Protein AF-A0A272ENS6-F1 (afdb_monomer_lite)

Organism: NCBI:txid857335

Sequence (475 aa):
MPRHADRACGEQAFCGAGEAGFALATDAQQRVQILPARRTRIGLGFRSEMTMIRFPDAILRHLDTHSADTSLYLLADTSAIPASELSRIAGTAPALDILTRATPIWRECAAPILLQLPRFSGCTANTWQAFAARWQYANALVLIEGALSHATLCHALHARTEAMLPDAIAVLLRYFDTRVLPVLLTTLETSRRAAFLSIASTWLYADRYGIAVTLQGPAEQNHRPRAGNRTHLWHRPASRPDRLLHAHAQPRRCLSREHRLAARIERGTRRTATLHASFAHGAGGGHHMSPYIMTPHILNSAITMRRLLCVLLMGTSLNATAAGPKHEKVEPFRAYNLTLYGYNYTDMSIGSFEVNGAGGGNIEVGDAEAGGGKFTCCASLYTPLPPNNNVHIKWSRDGKTWCETKVPFSGPIPAKPEYMEVHFYRDGHIEVAVTESSSPPRLKLERASPGWRYAEREQNINNDHKFARCQRGYF

Secondary structure (DSSP, 8-state):
-------PPPP------------------------------------------BHHHHHHHHHHH--TTSEEEEEE-TTTS-HHHHHHHHTTS-EEETTT-S---TTT--S-EEEEPPPP-THHHHHHHHHHHHHTTTT-EEEEEESS-HHHHHHHHHHHHEEEEGGGEEEE--TTSTTHHHHHHHHS-HHHHHHHHTT-SEEEEE-TTSBEEEEEPP--------TT-----S---------------PPPPP--TTTTSTTSSSS---------------------------------------SS-SSS-SS---------------PPPEEEEEEEEEEE-SSB-BSEEEETTEEEPPBPPP-SS--BBPPEEEEEEEESPPTT-EEEEEEESSSSEEEEEEEEEESPPPSS--EEEEEE-TTS-EEEEEESSPPPPSS----SBTTBSSSSGGG----HHHHSEEEE---

InterPro domains:
  IPR021733 Protein of unknown function DUF3304 [PF11745] (343-430)
  IPR025391 Domain of unknown function DUF4123 [PF13503] (110-194)

Foldseek 3Di:
DDDDDDDDDDDDDDDDDDDDDDDDDDDDDDDDDDDDDDDDDPDDDDPPPPPQDFQLNVVLVCLVDADPQKWKKKWFQCLQPQLVVVCVLLPVWDKAFLQVRHGDPSVPDRGIMITTDDNDDPPSSVVSSVVLVVCLQSQTIKMFMANDDSSRLSPLSSVVLWDADPPRDTGGQPCSRNVRVVVVLVPDDPVVSLVNLQSGQWMWGRDNVSGIDIDGRDHPPPPPPPPPDDPPPPDDDPDDDDDDDDDDDDDDDDDDDPPPPPPPPPPDDDDDDDDDDDDDDDDDDDDDDDDDDDDDDDDDDDDDDDDDPDPPPDDDPPPPPPPDDPPPPPDDKDKDWAFEWEAECAFFKWCWKDKLSNTFHTAFNAAQFGSRGDTDTTDMDIPPADPVQWIKMWTHRPLFKIWIDIEHADDDADPQFHHWYWYAHHQRDIHIYTDNDDDTDPDHAQAPDRGGRDPDPVPRDDCRVVRTDMDGDDD

Structure (mmCIF, N/CA/C/O backbone):
data_AF-A0A272ENS6-F1
#
_entry.id   AF-A0A272ENS6-F1
#
loop_
_atom_site.group_PDB
_atom_site.id
_atom_site.type_symbol
_atom_site.label_atom_id
_atom_site.label_alt_id
_atom_site.label_comp_id
_atom_site.label_asym_id
_atom_site.label_entity_id
_atom_site.label_seq_id
_atom_site.pdbx_PDB_ins_code
_atom_site.Cartn_x
_atom_site.Cartn_y
_atom_site.Cartn_z
_atom_site.occupancy
_atom_site.B_iso_or_equiv
_atom_site.auth_seq_id
_atom_site.auth_comp_id
_atom_site.auth_asym_id
_atom_site.auth_atom_id
_atom_site.pdbx_PDB_model_num
ATOM 1 N N . MET A 1 1 ? 25.888 36.214 50.111 1.00 35.19 1 MET A N 1
ATOM 2 C CA . MET A 1 1 ? 24.660 37.048 50.062 1.00 35.19 1 MET A CA 1
ATOM 3 C C . MET A 1 1 ? 24.807 38.058 48.931 1.00 35.19 1 MET A C 1
ATOM 5 O O . MET A 1 1 ? 25.935 38.519 48.804 1.00 35.19 1 MET A O 1
ATOM 9 N N . PRO A 1 2 ? 23.755 38.488 48.199 1.00 58.94 2 PRO A N 1
ATOM 10 C CA . PRO A 1 2 ? 22.403 37.935 47.938 1.00 58.94 2 PRO A CA 1
ATOM 11 C C . PRO A 1 2 ? 22.193 37.587 46.425 1.00 58.94 2 PRO A C 1
ATOM 13 O O . PRO A 1 2 ? 22.969 38.032 45.593 1.00 58.94 2 PRO A O 1
ATOM 16 N N . ARG A 1 3 ? 21.405 36.563 46.043 1.00 42.59 3 ARG A N 1
ATOM 17 C CA . ARG A 1 3 ? 19.951 36.451 45.701 1.00 42.59 3 ARG A CA 1
ATOM 18 C C . ARG A 1 3 ? 19.449 37.109 44.390 1.00 42.59 3 ARG A C 1
ATOM 20 O O . ARG A 1 3 ? 19.741 38.267 44.136 1.00 42.59 3 ARG A O 1
ATOM 27 N N . HIS A 1 4 ? 18.512 36.367 43.764 1.00 40.38 4 HIS A N 1
ATOM 28 C CA . HIS A 1 4 ? 17.423 36.731 42.823 1.00 40.38 4 HIS A CA 1
ATOM 29 C C . HIS A 1 4 ? 17.763 36.773 41.315 1.00 40.38 4 HIS A C 1
ATOM 31 O O . HIS A 1 4 ? 18.820 37.255 40.945 1.00 40.38 4 HIS A O 1
ATOM 37 N N . ALA A 1 5 ? 16.926 36.296 40.378 1.00 39.62 5 ALA A N 1
ATOM 38 C CA . ALA A 1 5 ? 15.558 35.759 40.441 1.00 39.62 5 ALA A CA 1
ATOM 39 C C . ALA A 1 5 ? 15.181 34.976 39.162 1.00 39.62 5 ALA A C 1
ATOM 41 O O . ALA A 1 5 ? 15.762 35.172 38.095 1.00 39.62 5 ALA A O 1
ATOM 42 N N . ASP A 1 6 ? 14.150 34.147 39.323 1.00 39.94 6 ASP A N 1
ATOM 43 C CA . ASP A 1 6 ? 13.346 33.439 38.327 1.00 39.94 6 ASP A CA 1
ATOM 44 C C . ASP A 1 6 ? 12.802 34.316 37.186 1.00 39.94 6 ASP A C 1
ATOM 46 O O . ASP A 1 6 ? 12.416 35.469 37.395 1.00 39.94 6 ASP A O 1
ATOM 50 N N . ARG A 1 7 ? 12.621 33.715 36.000 1.00 38.47 7 ARG A N 1
ATOM 51 C CA . ARG A 1 7 ? 11.596 34.145 35.036 1.00 38.47 7 ARG A CA 1
ATOM 52 C C . ARG A 1 7 ? 10.870 32.950 34.423 1.00 38.47 7 ARG A C 1
ATOM 54 O O . ARG A 1 7 ? 11.453 32.127 33.724 1.00 38.47 7 ARG A O 1
ATOM 61 N N . ALA A 1 8 ? 9.573 32.923 34.707 1.00 33.75 8 ALA A N 1
ATOM 62 C CA . ALA A 1 8 ? 8.553 32.078 34.117 1.00 33.75 8 ALA A CA 1
ATOM 63 C C . ALA A 1 8 ? 8.383 32.352 32.611 1.00 33.75 8 ALA A C 1
ATOM 65 O O . ALA A 1 8 ? 8.442 33.501 32.173 1.00 33.75 8 ALA A O 1
ATOM 66 N N . CYS A 1 9 ? 8.123 31.297 31.835 1.00 34.31 9 CYS A N 1
ATOM 67 C CA . CYS A 1 9 ? 7.591 31.401 30.478 1.00 34.31 9 CYS A CA 1
ATOM 68 C C . CYS A 1 9 ? 6.062 31.413 30.550 1.00 34.31 9 CYS A C 1
ATOM 70 O O . CYS A 1 9 ? 5.460 30.458 31.037 1.00 34.31 9 CYS A O 1
ATOM 72 N N . GLY A 1 10 ? 5.460 32.505 30.083 1.00 31.78 10 GLY A N 1
ATOM 73 C CA . GLY A 1 10 ? 4.027 32.611 29.845 1.00 31.78 10 GLY A CA 1
ATOM 74 C C . GLY A 1 10 ? 3.671 32.113 28.446 1.00 31.78 10 GLY A C 1
ATOM 75 O O . GLY A 1 10 ? 4.309 32.487 27.462 1.00 31.78 10 GLY A O 1
ATOM 76 N N . GLU A 1 11 ? 2.640 31.275 28.381 1.00 38.44 11 GLU A N 1
ATOM 77 C CA . GLU A 1 11 ? 1.797 31.074 27.204 1.00 38.44 11 GLU A CA 1
ATOM 78 C C . GLU A 1 11 ? 1.115 32.393 26.823 1.00 38.44 11 GLU A C 1
ATOM 80 O O . GLU A 1 11 ? 0.551 33.045 27.700 1.00 38.44 11 GLU A O 1
ATOM 85 N N . GLN A 1 12 ? 1.094 32.743 25.531 1.00 37.50 12 GLN A N 1
ATOM 86 C CA . GLN A 1 12 ? -0.078 33.344 24.879 1.00 37.50 12 GLN A CA 1
ATOM 87 C C . GLN A 1 12 ? 0.078 33.457 23.348 1.00 37.50 12 GLN A C 1
ATOM 89 O O . GLN A 1 12 ? 1.009 34.065 22.832 1.00 37.50 12 GLN A O 1
ATOM 94 N N . ALA A 1 13 ? -0.902 32.852 22.667 1.00 36.75 13 ALA A N 1
ATOM 95 C CA . ALA A 1 13 ? -1.617 33.302 21.470 1.00 36.75 13 ALA A CA 1
ATOM 96 C C . ALA A 1 13 ? -0.831 33.809 20.239 1.00 36.75 13 ALA A C 1
ATOM 98 O O . ALA A 1 13 ? -0.460 34.974 20.139 1.00 36.75 13 ALA A O 1
ATOM 99 N N . PHE A 1 14 ? -0.775 32.963 19.204 1.00 34.06 14 PHE A N 1
ATOM 100 C CA . PHE A 1 14 ? -0.592 33.375 17.808 1.00 34.06 14 PHE A CA 1
ATOM 101 C C . PHE A 1 14 ? -1.833 32.967 17.003 1.00 34.06 14 PHE A C 1
ATOM 103 O O . PHE A 1 14 ? -1.954 31.816 16.599 1.00 34.06 14 PHE A O 1
ATOM 110 N N . CYS A 1 15 ? -2.760 33.906 16.810 1.00 36.97 15 CYS A N 1
ATOM 111 C CA . CYS A 1 15 ? -3.777 33.929 15.750 1.00 36.97 15 CYS A CA 1
ATOM 112 C C . CYS A 1 15 ? -4.242 35.386 15.602 1.00 36.97 15 CYS A C 1
ATOM 114 O O . CYS A 1 15 ? -5.233 35.797 16.196 1.00 36.97 15 CYS A O 1
ATOM 116 N N . GLY A 1 16 ? -3.484 36.181 14.849 1.00 33.09 16 GLY A N 1
ATOM 117 C CA . GLY A 1 16 ? -3.891 37.512 14.408 1.00 33.09 16 GLY A CA 1
ATOM 118 C C . GLY A 1 16 ? -3.753 37.582 12.895 1.00 33.09 16 GLY A C 1
ATOM 119 O O . GLY A 1 16 ? -2.646 37.753 12.392 1.00 33.09 16 GLY A O 1
ATOM 120 N N . ALA A 1 17 ? -4.857 37.402 12.172 1.00 37.66 17 ALA A N 1
ATOM 121 C CA . ALA A 1 17 ? -4.943 37.750 10.760 1.00 37.66 17 ALA A CA 1
ATOM 122 C C . ALA A 1 17 ? -5.537 39.159 10.679 1.00 37.66 17 ALA A C 1
ATOM 124 O O . ALA A 1 17 ? -6.672 39.380 11.094 1.00 37.66 17 ALA A O 1
ATOM 125 N N . GLY A 1 18 ? -4.730 40.110 10.213 1.00 33.75 18 GLY A N 1
ATOM 126 C CA . GLY A 1 18 ? -5.166 41.467 9.920 1.00 33.75 18 GLY A CA 1
ATOM 127 C C . GLY A 1 18 ? -5.931 41.506 8.602 1.00 33.75 18 GLY A C 1
ATOM 128 O O . GLY A 1 18 ? -5.426 41.067 7.570 1.00 33.75 18 GLY A O 1
ATOM 129 N N . GLU A 1 19 ? -7.141 42.050 8.655 1.00 40.22 19 GLU A N 1
ATOM 130 C CA . GLU A 1 19 ? -7.875 42.536 7.495 1.00 40.22 19 GLU A CA 1
ATOM 131 C C . GLU A 1 19 ? -7.256 43.863 7.034 1.00 40.22 19 GLU A C 1
ATOM 133 O O . GLU A 1 19 ? -7.117 44.803 7.816 1.00 40.22 19 GLU A O 1
ATOM 138 N N . ALA A 1 20 ? -6.910 43.958 5.752 1.00 37.16 20 ALA A N 1
ATOM 139 C CA . ALA A 1 20 ? -6.706 45.231 5.075 1.00 37.16 20 ALA A CA 1
ATOM 140 C C . ALA A 1 20 ? -7.554 45.216 3.804 1.00 37.16 20 ALA A C 1
ATOM 142 O O . ALA A 1 20 ? -7.295 44.459 2.868 1.00 37.16 20 ALA A O 1
ATOM 143 N N . GLY A 1 21 ? -8.616 46.018 3.824 1.00 33.66 21 GLY A N 1
ATOM 144 C CA . GLY A 1 21 ? -9.505 46.220 2.695 1.00 33.66 21 GLY A CA 1
ATOM 145 C C . GLY A 1 21 ? -8.861 47.057 1.594 1.00 33.66 21 GLY A C 1
ATOM 146 O O . GLY A 1 21 ? -8.073 47.961 1.855 1.00 33.66 21 GLY A O 1
ATOM 147 N N . PHE A 1 22 ? -9.280 46.789 0.362 1.00 28.95 22 PHE A N 1
ATOM 148 C CA . PHE A 1 22 ? -9.304 47.769 -0.715 1.00 28.95 22 PHE A CA 1
ATOM 149 C C . PHE A 1 22 ? -10.607 47.573 -1.489 1.00 28.95 22 PHE A C 1
ATOM 151 O O . PHE A 1 22 ? -10.948 46.463 -1.896 1.00 28.95 22 PHE A O 1
ATOM 158 N N . ALA A 1 23 ? -11.358 48.661 -1.611 1.00 33.97 23 ALA A N 1
ATOM 159 C CA . ALA A 1 23 ? -12.640 48.735 -2.289 1.00 33.97 23 ALA A CA 1
ATOM 160 C C . ALA A 1 23 ? -12.496 49.382 -3.677 1.00 33.97 23 ALA A C 1
ATOM 162 O O . ALA A 1 23 ? -11.542 50.119 -3.919 1.00 33.97 23 ALA A O 1
ATOM 163 N N . LEU A 1 24 ? -13.558 49.192 -4.475 1.00 32.34 24 LEU A N 1
ATOM 164 C CA . LEU A 1 24 ? -13.933 49.853 -5.740 1.00 32.34 24 LEU A CA 1
ATOM 165 C C . LEU A 1 24 ? -13.263 49.249 -6.997 1.00 32.34 24 LEU A C 1
ATOM 167 O O . LEU A 1 24 ? -12.073 48.985 -7.003 1.00 32.34 24 LEU A O 1
ATOM 171 N N . ALA A 1 25 ? -13.962 48.972 -8.101 1.00 30.48 25 ALA A N 1
ATOM 172 C CA . ALA A 1 25 ? -15.159 49.619 -8.626 1.00 30.48 25 ALA A CA 1
ATOM 173 C C . ALA A 1 25 ? -16.120 48.656 -9.359 1.00 30.48 25 ALA A C 1
ATOM 175 O O . ALA A 1 25 ? -15.783 47.548 -9.763 1.00 30.48 25 ALA A O 1
ATOM 176 N N . THR A 1 26 ? -17.338 49.164 -9.482 1.00 35.03 26 THR A N 1
ATOM 177 C CA . THR A 1 26 ? -18.548 48.695 -10.161 1.00 35.03 26 THR A CA 1
ATOM 178 C C . THR A 1 26 ? -18.394 48.462 -11.664 1.00 35.03 26 THR A C 1
ATOM 180 O O . THR A 1 26 ? -17.796 49.301 -12.328 1.00 35.03 26 THR A O 1
ATOM 183 N N . ASP A 1 27 ? -19.094 47.460 -12.210 1.00 30.62 27 ASP A N 1
ATOM 184 C CA . ASP A 1 27 ? -19.947 47.700 -13.382 1.00 30.62 27 ASP A CA 1
ATOM 185 C C . ASP A 1 27 ? -21.111 46.698 -13.485 1.00 30.62 27 ASP A C 1
ATOM 187 O O . ASP A 1 27 ? -21.064 45.587 -12.949 1.00 30.62 27 ASP A O 1
ATOM 191 N N . ALA A 1 28 ? -22.199 47.157 -14.094 1.00 33.16 28 ALA A N 1
ATOM 192 C CA . ALA A 1 28 ? -23.553 46.644 -13.948 1.00 33.16 28 ALA A CA 1
ATOM 193 C C . ALA A 1 28 ? -24.067 45.856 -15.172 1.00 33.16 28 ALA A C 1
ATOM 195 O O . ALA A 1 28 ? -23.589 46.025 -16.283 1.00 33.16 28 ALA A O 1
ATOM 196 N N . GLN A 1 29 ? -25.154 45.101 -14.933 1.00 31.48 29 GLN A N 1
ATOM 197 C CA . GLN A 1 29 ? -26.133 44.557 -15.898 1.00 31.48 29 GLN A CA 1
ATOM 198 C C . GLN A 1 29 ? -25.614 43.407 -16.794 1.00 31.48 29 GLN A C 1
ATOM 200 O O . GLN A 1 29 ? -24.620 43.512 -17.486 1.00 31.48 29 GLN A O 1
ATOM 205 N N . GLN A 1 30 ? -26.253 42.232 -16.824 1.00 30.66 30 GLN A N 1
ATOM 206 C CA . GLN A 1 30 ? -27.573 42.066 -17.430 1.00 30.66 30 GLN A CA 1
ATOM 207 C C . GLN A 1 30 ? -28.273 40.781 -16.941 1.00 30.66 30 GLN A C 1
ATOM 209 O O . GLN A 1 30 ? -27.720 39.683 -16.954 1.00 30.66 30 GLN A O 1
ATOM 214 N N . ARG A 1 31 ? -29.530 40.943 -16.511 1.00 30.50 31 ARG A N 1
ATOM 215 C CA . ARG A 1 31 ? -30.488 39.881 -16.174 1.00 30.50 31 ARG A CA 1
ATOM 216 C C . ARG A 1 31 ? -30.986 39.188 -17.445 1.00 30.50 31 ARG A C 1
ATOM 218 O O . ARG A 1 31 ? -31.513 39.867 -18.320 1.00 30.50 31 ARG A O 1
ATOM 225 N N . VAL A 1 32 ? -31.002 37.856 -17.448 1.00 28.77 32 VAL A N 1
ATOM 226 C CA . VAL A 1 32 ? -32.023 37.070 -18.160 1.00 28.77 32 VAL A CA 1
ATOM 227 C C . VAL A 1 32 ? -32.526 35.981 -17.213 1.00 28.77 32 VAL A C 1
ATOM 229 O O . VAL A 1 32 ? -31.817 35.038 -16.877 1.00 28.77 32 VAL A O 1
ATOM 232 N N . GLN A 1 33 ? -33.760 36.163 -16.741 1.00 32.53 33 GLN A N 1
ATOM 233 C CA . GLN A 1 33 ? -34.551 35.150 -16.050 1.00 32.53 33 GLN A CA 1
ATOM 234 C C . GLN A 1 33 ? -35.170 34.220 -17.092 1.00 32.53 33 GLN A C 1
ATOM 236 O O . GLN A 1 33 ? -35.949 34.689 -17.916 1.00 32.53 33 GLN A O 1
ATOM 241 N N . ILE A 1 34 ? -34.901 32.915 -17.013 1.00 30.47 34 ILE A N 1
ATOM 242 C CA . ILE A 1 34 ? -35.795 31.889 -17.566 1.00 30.47 34 ILE A CA 1
ATOM 243 C C . ILE A 1 34 ? -35.841 30.704 -16.591 1.00 30.47 34 ILE A C 1
ATOM 245 O O . ILE A 1 34 ? -34.855 30.002 -16.388 1.00 30.47 34 ILE A O 1
ATOM 249 N N . LEU A 1 35 ? -37.018 30.473 -16.013 1.00 29.11 35 LEU A N 1
ATOM 250 C CA . LEU A 1 35 ? -37.467 29.231 -15.373 1.00 29.11 35 LEU A CA 1
ATOM 251 C C . LEU A 1 35 ? -38.937 29.019 -15.797 1.00 29.11 35 LEU A C 1
ATOM 253 O O . LEU A 1 35 ? -39.637 30.006 -16.013 1.00 29.11 35 LEU A O 1
ATOM 257 N N . PRO A 1 36 ? -39.490 27.796 -15.772 1.00 40.75 36 PRO A N 1
ATOM 258 C CA . PRO A 1 36 ? -38.958 26.560 -16.340 1.00 40.75 36 PRO A CA 1
ATOM 259 C C . PRO A 1 36 ? -40.020 25.837 -17.206 1.00 40.75 36 PRO A C 1
ATOM 261 O O . PRO A 1 36 ? -41.220 25.889 -16.937 1.00 40.75 36 PRO A O 1
ATOM 264 N N . ALA A 1 37 ? -39.590 25.070 -18.210 1.00 30.47 37 ALA A N 1
ATOM 265 C CA . ALA A 1 37 ? -40.484 24.159 -18.926 1.00 30.47 37 ALA A CA 1
ATOM 266 C C . ALA A 1 37 ? -40.593 22.820 -18.175 1.00 30.47 37 ALA A C 1
ATOM 268 O O . ALA A 1 37 ? -39.631 22.056 -18.082 1.00 30.47 37 ALA A O 1
ATOM 269 N N . ARG A 1 38 ? -41.792 22.524 -17.659 1.00 38.50 38 ARG A N 1
ATOM 270 C CA . ARG A 1 38 ? -42.182 21.201 -17.153 1.00 38.50 38 ARG A CA 1
ATOM 271 C C . ARG A 1 38 ? -42.060 20.162 -18.273 1.00 38.50 38 ARG A C 1
ATOM 273 O O . ARG A 1 38 ? -42.809 20.208 -19.245 1.00 38.50 38 ARG A O 1
ATOM 280 N N . ARG A 1 39 ? -41.180 19.175 -18.100 1.00 35.62 39 ARG A N 1
ATOM 281 C CA . ARG A 1 39 ? -41.245 17.895 -18.819 1.00 35.62 39 ARG A CA 1
ATOM 282 C C . ARG A 1 39 ? -41.235 16.753 -17.815 1.00 35.62 39 ARG A C 1
ATOM 284 O O . ARG A 1 39 ? -40.211 16.416 -17.233 1.00 35.62 39 ARG A O 1
ATOM 291 N N . THR A 1 40 ? -42.402 16.153 -17.645 1.00 40.31 40 THR A N 1
ATOM 292 C CA . THR A 1 40 ? -42.597 14.825 -17.072 1.00 40.31 40 THR A CA 1
ATOM 293 C C . THR A 1 40 ? -41.855 13.803 -17.937 1.00 40.31 40 THR A C 1
ATOM 295 O O . THR A 1 40 ? -42.272 13.499 -19.053 1.00 40.31 40 THR A O 1
ATOM 298 N N . ARG A 1 41 ? -40.739 13.268 -17.431 1.00 36.56 41 ARG A N 1
ATOM 299 C CA . ARG A 1 41 ? -40.147 12.016 -17.918 1.00 36.56 41 ARG A CA 1
ATOM 300 C C . ARG A 1 41 ? -40.224 10.986 -16.805 1.00 36.56 41 ARG A C 1
ATOM 302 O O . ARG A 1 41 ? -39.478 11.039 -15.835 1.00 36.56 41 ARG A O 1
ATOM 309 N N . ILE A 1 42 ? -41.140 10.047 -16.990 1.00 45.47 42 ILE A N 1
ATOM 310 C CA . ILE A 1 42 ? -41.096 8.736 -16.359 1.00 45.47 42 ILE A CA 1
ATOM 311 C C . ILE A 1 42 ? -39.921 8.010 -17.022 1.00 45.47 42 ILE A C 1
ATOM 313 O O . ILE A 1 42 ? -39.952 7.750 -18.223 1.00 45.47 42 ILE A O 1
ATOM 317 N N . GLY A 1 43 ? -38.853 7.773 -16.265 1.00 34.88 43 GLY A N 1
ATOM 318 C CA . GLY A 1 43 ? -37.659 7.071 -16.720 1.00 34.88 43 GLY A CA 1
ATOM 319 C C . GLY A 1 43 ? -37.155 6.152 -15.620 1.00 34.88 43 GLY A C 1
ATOM 320 O O . GLY A 1 43 ? -36.565 6.613 -14.647 1.00 34.88 43 GLY A O 1
ATOM 321 N N . LEU A 1 44 ? -37.430 4.858 -15.779 1.00 41.16 44 LEU A N 1
ATOM 322 C CA . LEU A 1 44 ? -36.807 3.777 -15.025 1.00 41.16 44 LEU A CA 1
ATOM 323 C C . LEU A 1 44 ? -35.279 3.809 -15.191 1.00 41.16 44 LEU A C 1
ATOM 325 O O . LEU A 1 44 ? -34.783 4.015 -16.296 1.00 41.16 44 LEU A O 1
ATOM 329 N N . GLY A 1 45 ? -34.563 3.476 -14.113 1.00 32.34 45 GLY A N 1
ATOM 330 C CA . GLY A 1 45 ? -33.177 3.007 -14.173 1.00 32.34 45 GLY A CA 1
ATOM 331 C C . GLY A 1 45 ? -32.199 3.809 -13.323 1.00 32.34 45 GLY A C 1
ATOM 332 O O . GLY A 1 45 ? -31.333 4.492 -13.859 1.00 32.34 45 GLY A O 1
ATOM 333 N N . PHE A 1 46 ? -32.300 3.681 -11.998 1.00 35.69 46 PHE A N 1
ATOM 334 C CA . PHE A 1 46 ? -31.226 4.031 -11.065 1.00 35.69 46 PHE A CA 1
ATOM 335 C C . PHE A 1 46 ? -29.950 3.254 -11.451 1.00 35.69 46 PHE A C 1
ATOM 337 O O . PHE A 1 46 ? -29.797 2.081 -11.116 1.00 35.69 46 PHE A O 1
ATOM 344 N N . ARG A 1 47 ? -29.021 3.893 -12.167 1.00 35.47 47 ARG A N 1
ATOM 345 C CA . ARG A 1 47 ? -27.596 3.566 -12.059 1.00 35.47 47 ARG A CA 1
ATOM 346 C C . ARG A 1 47 ? -27.038 4.517 -11.015 1.00 35.47 47 ARG A C 1
ATOM 348 O O . ARG A 1 47 ? -26.762 5.669 -11.326 1.00 35.47 47 ARG A O 1
ATOM 355 N N . SER A 1 48 ? -26.921 4.053 -9.775 1.00 34.41 48 SER A N 1
ATOM 356 C CA . SER A 1 48 ? -26.105 4.759 -8.794 1.00 34.41 48 SER A CA 1
ATOM 357 C C . SER A 1 48 ? -24.669 4.736 -9.301 1.00 34.41 48 SER A C 1
ATOM 359 O O . SER A 1 48 ? -24.011 3.696 -9.266 1.00 34.41 48 SER A O 1
ATOM 361 N N . GLU A 1 49 ? -24.192 5.865 -9.815 1.00 37.38 49 GLU A N 1
ATOM 362 C CA . GLU A 1 49 ? -22.761 6.121 -9.893 1.00 37.38 49 GLU A CA 1
ATOM 363 C C . GLU A 1 49 ? -22.224 5.986 -8.463 1.00 37.38 49 GLU A C 1
ATOM 365 O O . GLU A 1 49 ? -22.530 6.794 -7.589 1.00 37.38 49 GLU A O 1
ATOM 370 N N . MET A 1 50 ? -21.503 4.897 -8.179 1.00 43.69 50 MET A N 1
ATOM 371 C CA . MET A 1 50 ? -20.751 4.772 -6.934 1.00 43.69 50 MET A CA 1
ATOM 372 C C . MET A 1 50 ? -19.636 5.810 -6.989 1.00 43.69 50 MET A C 1
ATOM 374 O O . MET A 1 50 ? -18.563 5.552 -7.536 1.00 43.69 50 MET A O 1
ATOM 378 N N . THR A 1 51 ? -19.898 7.003 -6.463 1.00 56.94 51 THR A N 1
ATOM 379 C CA . THR A 1 51 ? -18.877 8.032 -6.305 1.00 56.94 51 THR A CA 1
ATOM 380 C C . THR A 1 51 ? -17.801 7.476 -5.382 1.00 56.94 51 THR A C 1
ATOM 382 O O . THR A 1 51 ? -18.013 7.321 -4.179 1.00 56.94 51 THR A O 1
ATOM 385 N N . MET A 1 52 ? -16.652 7.120 -5.955 1.00 72.81 52 MET A N 1
ATOM 386 C CA . MET A 1 52 ? -15.502 6.668 -5.185 1.00 72.81 52 MET A CA 1
ATOM 387 C C . MET A 1 52 ? -15.012 7.827 -4.324 1.00 72.81 52 MET A C 1
ATOM 389 O O . MET A 1 52 ? -14.512 8.833 -4.825 1.00 72.81 52 MET A O 1
ATOM 393 N N . ILE A 1 53 ? -15.182 7.685 -3.017 1.00 76.25 53 ILE A N 1
ATOM 394 C CA . ILE A 1 53 ? -14.729 8.660 -2.040 1.00 76.25 53 ILE A CA 1
ATOM 395 C C . ILE A 1 53 ? -13.233 8.439 -1.784 1.00 76.25 53 ILE A C 1
ATOM 397 O O . ILE A 1 53 ? -12.811 7.353 -1.377 1.00 76.25 53 ILE A O 1
ATOM 401 N N . ARG A 1 54 ? -12.429 9.487 -1.988 1.00 87.94 54 ARG A N 1
ATOM 402 C CA . ARG A 1 54 ? -11.015 9.490 -1.599 1.00 87.94 54 ARG A CA 1
ATOM 403 C C . ARG A 1 54 ? -10.883 9.508 -0.080 1.00 87.94 54 ARG A C 1
ATOM 405 O O . ARG A 1 54 ? -11.706 10.103 0.621 1.00 87.94 54 ARG A O 1
ATOM 412 N N . PHE A 1 55 ? -9.830 8.877 0.426 1.00 87.44 55 PHE A N 1
ATOM 413 C CA . PHE A 1 55 ? -9.590 8.772 1.861 1.00 87.44 55 PHE A CA 1
ATOM 414 C C . PHE A 1 55 ? -9.546 10.122 2.602 1.00 87.44 55 PHE A C 1
ATOM 416 O O . PHE A 1 55 ? -10.238 10.230 3.612 1.00 87.44 55 PHE A O 1
ATOM 423 N N . PRO A 1 56 ? -8.868 11.181 2.114 1.00 88.06 56 PRO A N 1
ATOM 424 C CA . PRO A 1 56 ? -8.844 12.476 2.802 1.00 88.06 56 PRO A CA 1
ATOM 425 C C . PRO A 1 56 ? -10.241 13.076 2.994 1.00 88.06 56 PRO A C 1
ATOM 427 O O . PRO A 1 56 ? -10.563 13.562 4.074 1.00 88.06 56 PRO A O 1
ATOM 430 N N . ASP A 1 57 ? -11.103 12.960 1.983 1.00 88.88 57 ASP A N 1
ATOM 431 C CA . ASP A 1 57 ? -12.474 13.472 2.046 1.00 88.88 57 ASP A CA 1
ATOM 432 C C . ASP A 1 57 ? -13.355 12.621 2.971 1.00 88.88 57 ASP A C 1
ATOM 434 O O . ASP A 1 57 ? -14.299 13.117 3.586 1.00 88.88 57 ASP A O 1
ATOM 438 N N . ALA A 1 58 ? -13.086 11.313 3.064 1.00 89.38 58 ALA A N 1
ATOM 439 C CA . ALA A 1 58 ? -13.753 10.443 4.032 1.00 89.38 58 ALA A CA 1
ATOM 440 C C . ALA A 1 58 ? -13.364 10.779 5.470 1.00 89.38 58 ALA A C 1
ATOM 442 O O . ALA A 1 58 ? -14.246 10.801 6.327 1.00 89.38 58 ALA A O 1
ATOM 443 N N . ILE A 1 59 ? -12.074 11.052 5.710 1.00 87.38 59 ILE A N 1
ATOM 444 C CA . ILE A 1 59 ? -11.573 11.499 7.010 1.00 87.38 59 ILE A CA 1
ATOM 445 C C . ILE A 1 59 ? -12.324 12.755 7.420 1.00 87.38 59 ILE A C 1
ATOM 447 O O . ILE A 1 59 ? -12.984 12.724 8.449 1.00 87.38 59 ILE A O 1
ATOM 451 N N . LEU A 1 60 ? -12.292 13.811 6.601 1.00 88.94 60 LEU A N 1
ATOM 452 C CA . LEU A 1 60 ? -12.934 15.083 6.939 1.00 88.94 60 LEU A CA 1
ATOM 453 C C . LEU A 1 60 ? -14.419 14.918 7.265 1.00 88.94 60 LEU A C 1
ATOM 455 O O . LEU A 1 60 ? -14.867 15.382 8.306 1.00 88.94 60 LEU A O 1
ATOM 459 N N . ARG A 1 61 ? -15.158 14.159 6.447 1.00 89.31 61 ARG A N 1
ATOM 460 C CA . ARG A 1 61 ? -16.562 13.861 6.755 1.00 89.31 61 ARG A CA 1
ATOM 461 C C . ARG A 1 61 ? -16.730 13.157 8.098 1.00 89.31 61 ARG A C 1
ATOM 463 O O . ARG A 1 61 ? -17.614 13.538 8.847 1.00 89.31 61 ARG A O 1
ATOM 470 N N . HIS A 1 62 ? -15.894 12.169 8.422 1.00 88.75 62 HIS A N 1
ATOM 471 C CA . HIS A 1 62 ? -15.950 11.511 9.733 1.00 88.75 62 HIS A CA 1
ATOM 472 C C . HIS A 1 62 ? -15.596 12.456 10.882 1.00 88.75 62 HIS A C 1
ATOM 474 O O . HIS A 1 62 ? -16.220 12.378 11.938 1.00 88.75 62 HIS A O 1
ATOM 480 N N . LEU A 1 63 ? -14.625 13.352 10.686 1.00 86.75 63 LEU A N 1
ATOM 481 C CA . LEU A 1 63 ? -14.286 14.371 11.677 1.00 86.75 63 LEU A CA 1
ATOM 482 C C . LEU A 1 63 ? -15.499 15.255 11.985 1.00 86.75 63 LEU A C 1
ATOM 484 O O . LEU A 1 63 ? -15.762 15.518 13.158 1.00 86.75 63 LEU A O 1
ATOM 488 N N .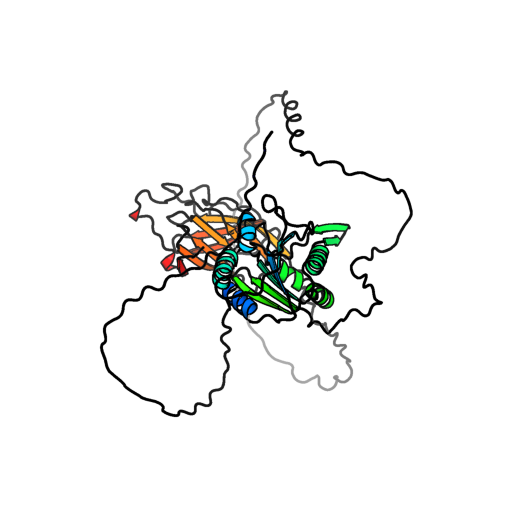 ASP A 1 64 ? -16.260 15.626 10.956 1.00 86.81 64 ASP A N 1
ATOM 489 C CA . ASP A 1 64 ? -17.426 16.505 11.076 1.00 86.81 64 ASP A CA 1
ATOM 490 C C . ASP A 1 64 ? -18.675 15.799 11.630 1.00 86.81 64 ASP A C 1
ATOM 492 O O . ASP A 1 64 ? -19.504 16.441 12.274 1.00 86.81 64 ASP A O 1
ATOM 496 N N . THR A 1 65 ? -18.838 14.491 11.388 1.00 87.69 65 THR A N 1
ATOM 497 C CA . THR A 1 65 ? -20.087 13.768 11.702 1.00 87.69 65 THR A CA 1
ATOM 498 C C . THR A 1 65 ? -20.014 12.811 12.892 1.00 87.69 65 THR A C 1
ATOM 500 O O . THR A 1 65 ? -21.030 12.189 13.201 1.00 87.69 65 THR A O 1
ATOM 503 N N . HIS A 1 66 ? -18.854 12.622 13.532 1.00 86.12 66 HIS A N 1
ATOM 504 C CA . HIS A 1 66 ? -18.738 11.671 14.647 1.00 86.12 66 HIS A CA 1
ATOM 505 C C . HIS A 1 66 ? -19.600 12.079 15.856 1.00 86.12 66 HIS A C 1
ATOM 507 O O . HIS A 1 66 ? -19.853 13.261 16.104 1.00 86.12 66 HIS A O 1
ATOM 513 N N . SER A 1 67 ? -20.067 11.086 16.615 1.00 88.44 67 SER A N 1
ATOM 514 C CA . SER A 1 67 ? -20.982 11.316 17.739 1.00 88.44 67 SER A CA 1
ATOM 515 C C . SER A 1 67 ? -20.307 12.034 18.915 1.00 88.44 67 SER A C 1
ATOM 517 O O . SER A 1 67 ? -19.129 11.839 19.215 1.00 88.44 67 SER A O 1
ATOM 519 N N . ALA A 1 68 ? -21.088 12.818 19.664 1.00 88.06 68 ALA A N 1
ATOM 520 C CA . ALA A 1 68 ? -20.638 13.417 20.918 1.00 88.06 68 ALA A CA 1
ATOM 521 C C . ALA A 1 68 ? -20.377 12.378 22.031 1.00 88.06 68 ALA A C 1
ATOM 523 O O . ALA A 1 68 ? -19.708 12.702 23.016 1.00 88.06 68 ALA A O 1
ATOM 524 N N . ASP A 1 69 ? -20.859 11.148 21.868 1.00 92.56 69 ASP A N 1
ATOM 525 C CA . ASP A 1 69 ? -20.684 10.061 22.838 1.00 92.56 69 ASP A CA 1
ATOM 526 C C . ASP A 1 69 ? -19.498 9.143 22.505 1.00 92.56 69 ASP A C 1
ATOM 528 O O . ASP A 1 69 ? -19.120 8.293 23.312 1.00 92.56 69 ASP A O 1
ATOM 532 N N . THR A 1 70 ? -18.887 9.312 21.330 1.00 94.12 70 THR A N 1
ATOM 533 C CA . THR A 1 70 ? -17.745 8.514 20.881 1.00 94.12 70 THR A CA 1
ATOM 534 C C . THR A 1 70 ? -16.459 9.335 20.892 1.00 94.12 70 THR A C 1
ATOM 536 O O . THR A 1 70 ? -16.448 10.572 20.868 1.00 94.12 70 THR A O 1
ATOM 539 N N . SER A 1 71 ? -15.341 8.620 20.978 1.00 95.31 71 SER A N 1
ATOM 540 C CA . SER A 1 71 ? -14.008 9.161 20.743 1.00 95.31 71 SER A CA 1
ATOM 541 C C . SER A 1 71 ? -13.499 8.698 19.387 1.00 95.31 71 SER A C 1
ATOM 543 O O . SER A 1 71 ? -13.773 7.576 18.953 1.00 95.31 71 SER A O 1
ATOM 545 N N . LEU A 1 72 ? -12.725 9.566 18.744 1.00 95.50 72 LEU A N 1
ATOM 546 C CA . LEU A 1 72 ? -12.074 9.272 17.482 1.00 95.50 72 LEU A CA 1
ATOM 547 C C . LEU A 1 72 ? -10.574 9.079 17.693 1.00 95.50 72 LEU A C 1
ATOM 549 O O . LEU A 1 72 ? -9.910 9.870 18.365 1.00 95.50 72 LEU A O 1
ATOM 553 N N . TYR A 1 73 ? -10.039 8.028 17.089 1.00 96.69 73 TYR A N 1
ATOM 554 C CA . TYR A 1 73 ? -8.645 7.641 17.200 1.00 96.69 73 TYR A CA 1
ATOM 555 C C . TYR A 1 73 ? -8.025 7.450 15.823 1.00 96.69 73 TYR A C 1
ATOM 557 O O . TYR A 1 73 ? -8.678 6.961 14.903 1.00 96.69 73 TYR A O 1
ATOM 565 N N . LEU A 1 74 ? -6.741 7.774 15.700 1.00 96.50 74 LEU A N 1
ATOM 566 C CA . LEU A 1 74 ? -5.911 7.385 14.570 1.00 96.50 74 LEU A CA 1
ATOM 567 C C . LEU A 1 74 ? -4.931 6.303 15.011 1.00 96.50 74 LEU A C 1
ATOM 569 O O . LEU A 1 74 ? -4.078 6.543 15.862 1.00 96.50 74 LEU A O 1
ATOM 573 N N . LEU A 1 75 ? -5.020 5.137 14.390 1.00 97.62 75 LEU A N 1
ATOM 574 C CA . LEU A 1 75 ? -4.014 4.090 14.450 1.00 97.62 75 LEU A CA 1
ATOM 575 C C . LEU A 1 75 ? -3.092 4.223 13.229 1.00 97.62 75 LEU A C 1
ATOM 577 O O . LEU A 1 75 ? -3.549 4.105 12.090 1.00 97.62 75 LEU A O 1
ATOM 581 N N . ALA A 1 76 ? -1.809 4.491 13.475 1.00 96.44 76 ALA A N 1
ATOM 582 C CA . ALA A 1 76 ? -0.815 4.777 12.445 1.00 96.44 76 ALA A CA 1
ATOM 583 C C . ALA A 1 76 ? 0.398 3.835 12.517 1.00 96.44 76 ALA A C 1
ATOM 585 O O . ALA A 1 76 ? 0.974 3.657 13.590 1.00 96.44 76 ALA A O 1
ATOM 586 N N . ASP A 1 77 ? 0.816 3.265 11.383 1.00 95.25 77 ASP A N 1
ATOM 587 C CA . ASP A 1 77 ? 2.024 2.431 11.286 1.00 95.25 77 ASP A CA 1
ATOM 588 C C . ASP A 1 77 ? 3.274 3.297 11.021 1.00 95.25 77 ASP A C 1
ATOM 590 O O . ASP A 1 77 ? 3.459 3.862 9.939 1.00 95.25 77 ASP A O 1
ATOM 594 N N . THR A 1 78 ? 4.158 3.383 12.017 1.00 93.62 78 THR A N 1
ATOM 595 C CA . THR A 1 78 ? 5.409 4.163 11.955 1.00 93.62 78 THR A CA 1
ATOM 596 C C . THR A 1 78 ? 6.469 3.554 11.038 1.00 93.62 78 THR A C 1
ATOM 598 O O . THR A 1 78 ? 7.451 4.220 10.715 1.00 93.62 78 THR A O 1
ATOM 601 N N . SER A 1 79 ? 6.284 2.317 10.561 1.00 87.75 79 SER A N 1
ATOM 602 C CA . SER A 1 79 ? 7.173 1.739 9.545 1.00 87.75 79 SER A CA 1
ATOM 603 C C . SER A 1 79 ? 6.992 2.373 8.163 1.00 87.75 79 SER A C 1
ATOM 605 O O . SER A 1 79 ? 7.903 2.301 7.340 1.00 87.75 79 SER A O 1
ATOM 607 N N . ALA A 1 80 ? 5.844 3.012 7.915 1.00 88.69 80 ALA A N 1
ATOM 608 C CA . ALA A 1 80 ? 5.570 3.724 6.671 1.00 88.69 80 ALA A CA 1
ATOM 609 C C . ALA A 1 80 ? 5.537 5.247 6.854 1.00 88.69 80 ALA A C 1
ATOM 611 O O . ALA A 1 80 ? 5.856 5.977 5.918 1.00 88.69 80 ALA A O 1
ATOM 612 N N . ILE A 1 81 ? 5.165 5.729 8.044 1.00 91.94 81 ILE A N 1
ATOM 613 C CA . ILE A 1 81 ? 5.044 7.160 8.339 1.00 91.94 81 ILE A CA 1
ATOM 614 C C . ILE A 1 81 ? 6.160 7.574 9.304 1.00 91.94 81 ILE A C 1
ATOM 616 O O . ILE A 1 81 ? 6.213 7.051 10.419 1.00 91.94 81 ILE A O 1
ATOM 620 N N . PRO A 1 82 ? 7.018 8.547 8.945 1.00 91.19 82 PRO A N 1
ATOM 621 C CA . PRO A 1 82 ? 8.063 9.031 9.835 1.00 91.19 82 PRO A CA 1
ATOM 622 C C . PRO A 1 82 ? 7.492 9.483 11.182 1.00 91.19 82 PRO A C 1
ATOM 624 O O . PRO A 1 82 ? 6.582 10.311 11.250 1.00 91.19 82 PRO A O 1
ATOM 627 N N . ALA A 1 83 ? 8.064 8.988 12.277 1.00 89.62 83 ALA A N 1
ATOM 628 C CA . ALA A 1 83 ? 7.586 9.303 13.619 1.00 89.62 83 ALA A CA 1
ATOM 629 C C . ALA A 1 83 ? 7.690 10.804 13.970 1.00 89.62 83 ALA A C 1
ATOM 631 O O . ALA A 1 83 ? 6.861 11.316 14.721 1.00 89.62 83 ALA A O 1
ATOM 632 N N . SER A 1 84 ? 8.637 11.541 13.373 1.00 90.19 84 SER A N 1
ATOM 633 C CA . SER A 1 84 ? 8.718 13.010 13.477 1.00 90.19 84 SER A CA 1
ATOM 634 C C . SER A 1 84 ? 7.456 13.699 12.964 1.00 90.19 84 SER A C 1
ATOM 636 O O . SER A 1 84 ? 7.035 14.737 13.474 1.00 90.19 84 SER A O 1
ATOM 638 N N . GLU A 1 85 ? 6.827 13.104 11.963 1.00 92.44 85 GLU A N 1
ATOM 639 C CA . GLU A 1 85 ? 5.644 13.655 11.362 1.00 92.44 85 GLU A CA 1
ATOM 640 C C . GLU A 1 85 ? 4.384 13.346 12.155 1.00 92.44 85 GLU A C 1
ATOM 642 O O . GLU A 1 85 ? 3.575 14.247 12.385 1.00 92.44 85 GLU A O 1
ATOM 647 N N . LEU A 1 86 ? 4.247 12.099 12.609 1.00 93.06 86 LEU A N 1
ATOM 648 C CA . LEU A 1 86 ? 3.182 11.731 13.534 1.00 93.06 86 LEU A CA 1
ATOM 649 C C . LEU A 1 86 ? 3.271 12.557 14.816 1.00 93.06 86 LEU A C 1
ATOM 651 O O . LEU A 1 86 ? 2.243 13.017 15.290 1.00 93.06 86 LEU A O 1
ATOM 655 N N . SER A 1 87 ? 4.477 12.830 15.323 1.00 93.75 87 SER A N 1
ATOM 656 C CA . SER A 1 87 ? 4.672 13.708 16.482 1.00 93.75 87 SER A CA 1
ATOM 657 C C . SER A 1 87 ? 4.163 15.127 16.217 1.00 93.75 87 SER A C 1
ATOM 659 O O . SER A 1 87 ? 3.441 15.693 17.036 1.00 93.75 87 SER A O 1
ATOM 661 N N . ARG A 1 88 ? 4.472 15.687 15.039 1.00 92.25 88 ARG A N 1
ATOM 662 C CA . ARG A 1 88 ? 4.008 17.023 14.638 1.00 92.25 88 ARG A CA 1
ATOM 663 C C . ARG A 1 88 ? 2.483 17.098 14.544 1.00 92.25 88 ARG A C 1
ATOM 665 O O . ARG A 1 88 ? 1.905 18.104 14.938 1.00 92.25 88 ARG A O 1
ATOM 672 N N . ILE A 1 89 ? 1.853 16.059 14.001 1.00 90.69 89 ILE A N 1
ATOM 673 C CA . ILE A 1 89 ? 0.399 15.997 13.814 1.00 90.69 89 ILE A CA 1
ATOM 674 C C . ILE A 1 89 ? -0.333 15.671 15.116 1.00 90.69 89 ILE A C 1
ATOM 676 O O . ILE A 1 89 ? -1.404 16.220 15.363 1.00 90.69 89 ILE A O 1
ATOM 680 N N . ALA A 1 90 ? 0.254 14.827 15.965 1.00 90.94 90 ALA A N 1
ATOM 681 C CA . ALA A 1 90 ? -0.244 14.584 17.310 1.00 90.94 90 ALA A CA 1
ATOM 682 C C . ALA A 1 90 ? -0.268 15.893 18.109 1.00 90.94 90 ALA A C 1
ATOM 684 O O . ALA A 1 90 ? -1.258 16.183 18.774 1.00 90.94 90 ALA A O 1
ATOM 685 N N . GLY A 1 91 ? 0.782 16.716 18.020 1.00 89.56 91 GLY A N 1
ATOM 686 C CA . GLY A 1 91 ? 0.871 17.950 18.795 1.00 89.56 91 GLY A CA 1
ATOM 687 C C . GLY A 1 91 ? 0.790 17.642 20.292 1.00 89.56 91 GLY A C 1
ATOM 688 O O . GLY A 1 91 ? 1.676 16.987 20.837 1.00 89.56 91 GLY A O 1
ATOM 689 N N . THR A 1 92 ? -0.283 18.087 20.947 1.00 84.50 92 THR A N 1
ATOM 690 C CA . THR A 1 92 ? -0.580 17.798 22.364 1.00 84.50 92 THR A CA 1
ATOM 691 C C . THR A 1 92 ? -1.543 16.625 22.569 1.00 84.50 92 THR A C 1
ATOM 693 O O . THR A 1 92 ? -1.872 16.294 23.709 1.00 84.50 92 THR A O 1
ATOM 696 N N . ALA A 1 93 ? -2.010 15.993 21.491 1.00 91.81 93 ALA A N 1
ATOM 697 C CA . ALA A 1 93 ? -2.928 14.869 21.561 1.00 91.81 93 ALA A CA 1
ATOM 698 C C . ALA A 1 93 ? -2.301 13.679 22.311 1.00 91.81 93 ALA A C 1
ATOM 700 O O . ALA A 1 93 ? -1.140 13.334 22.058 1.00 91.81 93 ALA A O 1
ATOM 701 N N . PRO A 1 94 ? -3.063 13.001 23.190 1.00 95.75 94 PRO A N 1
ATOM 702 C CA . PRO A 1 94 ? -2.616 11.764 23.811 1.00 95.75 94 PRO A CA 1
ATOM 703 C C . PRO A 1 94 ? -2.217 10.724 22.760 1.00 95.75 94 PRO A C 1
ATOM 705 O O . PRO A 1 94 ? -2.972 10.427 21.830 1.00 95.75 94 PRO A O 1
ATOM 708 N N . ALA A 1 95 ? -1.036 10.135 22.940 1.00 97.19 95 ALA A N 1
ATOM 709 C CA . ALA A 1 95 ? -0.471 9.121 22.060 1.00 97.19 95 ALA A CA 1
ATOM 710 C C . ALA A 1 95 ? -0.006 7.911 22.872 1.00 97.19 95 ALA A C 1
ATOM 712 O O . ALA A 1 95 ? 0.634 8.072 23.912 1.00 97.19 95 ALA A O 1
ATOM 713 N N . LEU A 1 96 ? -0.301 6.707 22.384 1.00 97.75 96 LEU A N 1
ATOM 714 C CA . LEU A 1 96 ? 0.170 5.453 22.970 1.00 97.75 96 LEU A CA 1
ATOM 715 C C . LEU A 1 96 ? 0.792 4.571 21.890 1.00 97.75 96 LEU A C 1
ATOM 717 O O . LEU A 1 96 ? 0.234 4.416 20.807 1.00 97.75 96 LEU A O 1
ATOM 721 N N . ASP A 1 97 ? 1.928 3.968 22.202 1.00 97.06 97 ASP A N 1
ATOM 722 C CA . ASP A 1 97 ? 2.508 2.870 21.435 1.00 97.06 97 ASP A CA 1
ATOM 723 C C . ASP A 1 97 ? 1.685 1.603 21.703 1.00 97.06 97 ASP A C 1
ATOM 725 O O . ASP A 1 97 ? 1.509 1.207 22.853 1.00 97.06 97 ASP A O 1
ATOM 729 N N . ILE A 1 98 ? 1.147 0.964 20.662 1.00 97.50 98 ILE A N 1
ATOM 730 C CA . ILE A 1 98 ? 0.289 -0.220 20.827 1.00 97.50 98 ILE A CA 1
ATOM 731 C C . ILE A 1 98 ? 1.070 -1.420 21.368 1.00 97.50 98 ILE A C 1
ATOM 733 O O . ILE A 1 98 ? 0.503 -2.236 22.089 1.00 97.50 98 ILE A O 1
ATOM 737 N N . LEU A 1 99 ? 2.353 -1.572 21.040 1.00 95.31 99 LEU A N 1
ATOM 738 C CA . LEU A 1 99 ? 3.140 -2.736 21.454 1.00 95.31 99 LEU A CA 1
ATOM 739 C C . LEU A 1 99 ? 3.611 -2.604 22.902 1.00 95.31 99 LEU A C 1
ATOM 741 O O . LEU A 1 99 ? 3.562 -3.576 23.652 1.00 95.31 99 LEU A O 1
ATOM 745 N N . THR A 1 100 ? 4.027 -1.409 23.318 1.00 95.56 100 THR A N 1
ATOM 746 C CA . THR A 1 100 ? 4.503 -1.178 24.693 1.00 95.56 100 THR A CA 1
ATOM 747 C C . THR A 1 100 ? 3.404 -0.692 25.637 1.00 95.56 100 THR A C 1
ATOM 749 O O . THR A 1 100 ? 3.536 -0.828 26.854 1.00 95.56 100 THR A O 1
ATOM 752 N N . ARG A 1 101 ? 2.301 -0.162 25.089 1.00 96.31 101 ARG A N 1
ATOM 753 C CA . ARG A 1 101 ? 1.196 0.508 25.802 1.00 96.31 101 ARG A CA 1
ATOM 754 C C . ARG A 1 101 ? 1.636 1.740 26.599 1.00 96.31 101 ARG A C 1
ATOM 756 O O . ARG A 1 101 ? 0.915 2.186 27.489 1.00 96.31 101 ARG A O 1
ATOM 763 N N . ALA A 1 102 ? 2.811 2.280 26.287 1.00 96.44 102 ALA A N 1
ATOM 764 C CA . ALA A 1 102 ? 3.381 3.461 26.918 1.00 96.44 102 ALA A CA 1
ATOM 765 C C . ALA A 1 102 ? 3.314 4.674 25.980 1.00 96.44 102 ALA A C 1
ATOM 767 O O . ALA A 1 102 ? 3.009 4.552 24.792 1.00 96.44 102 ALA A O 1
ATOM 768 N N . THR A 1 103 ? 3.624 5.856 26.510 1.00 96.38 103 THR A N 1
ATOM 769 C CA . THR A 1 103 ? 3.831 7.054 25.691 1.00 96.38 103 THR A CA 1
ATOM 770 C C . THR A 1 103 ? 4.971 6.804 24.696 1.00 96.38 103 THR A C 1
ATOM 772 O O . THR A 1 103 ? 6.034 6.330 25.108 1.00 96.38 103 THR A O 1
ATOM 775 N N . PRO A 1 104 ? 4.791 7.112 23.401 1.00 94.75 104 PRO A N 1
ATOM 776 C CA . PRO A 1 104 ? 5.790 6.793 22.394 1.00 94.75 104 PRO A CA 1
ATOM 777 C C . PRO A 1 104 ? 7.050 7.646 22.527 1.00 94.75 104 PRO A C 1
ATOM 779 O O . PRO A 1 104 ? 6.998 8.861 22.730 1.00 94.75 104 PRO A O 1
ATOM 782 N N . ILE A 1 105 ? 8.201 7.008 22.322 1.00 93.19 105 ILE A N 1
ATOM 783 C CA . ILE A 1 105 ? 9.484 7.691 22.148 1.00 93.19 105 ILE A CA 1
ATOM 784 C C . ILE A 1 105 ? 9.661 7.954 20.652 1.00 93.19 105 ILE A C 1
ATOM 786 O O . ILE A 1 105 ? 10.174 7.119 19.911 1.00 93.19 105 ILE A O 1
ATOM 790 N N . TRP A 1 106 ? 9.221 9.126 20.192 1.00 90.50 106 TRP A N 1
ATOM 791 C CA . TRP A 1 106 ? 9.115 9.465 18.766 1.00 90.50 106 TRP A CA 1
ATOM 792 C C . TRP A 1 106 ? 10.392 9.279 17.936 1.00 90.50 106 TRP A C 1
ATOM 794 O O . TRP A 1 106 ? 10.304 9.085 16.733 1.00 90.50 106 TRP A O 1
ATOM 804 N N . ARG A 1 107 ? 11.586 9.346 18.532 1.00 84.62 107 ARG A N 1
ATOM 805 C CA . ARG A 1 107 ? 12.846 9.181 17.784 1.00 84.62 107 ARG A CA 1
ATOM 806 C C . ARG A 1 107 ? 13.160 7.732 17.412 1.00 84.62 107 ARG A C 1
ATOM 808 O O . ARG A 1 107 ? 13.907 7.512 16.468 1.00 84.62 107 ARG A O 1
ATOM 815 N N . GLU A 1 108 ? 12.608 6.772 18.145 1.00 78.06 108 GLU A N 1
ATOM 816 C CA . GLU A 1 108 ? 12.981 5.351 18.064 1.00 78.06 108 GLU A CA 1
ATOM 817 C C . GLU A 1 108 ? 11.763 4.443 17.850 1.00 78.06 108 GLU A C 1
ATOM 819 O O . GLU A 1 108 ? 11.862 3.218 17.901 1.00 78.06 108 GLU A O 1
ATOM 824 N N . CYS A 1 109 ? 10.586 5.029 17.625 1.00 77.81 109 CYS A N 1
ATOM 825 C CA . CYS A 1 109 ? 9.361 4.260 17.534 1.00 77.81 109 CYS A CA 1
ATOM 826 C C . CYS A 1 109 ? 9.185 3.667 16.132 1.00 77.81 109 CYS A C 1
ATOM 828 O O . CYS A 1 109 ? 8.889 4.383 15.179 1.00 77.81 109 CYS A O 1
ATOM 830 N N . ALA A 1 110 ? 9.338 2.346 16.042 1.00 84.81 110 ALA A N 1
ATOM 831 C CA . ALA A 1 110 ? 8.917 1.530 14.900 1.00 84.81 110 ALA A CA 1
ATOM 832 C C . ALA A 1 110 ? 7.585 0.796 15.166 1.00 84.81 110 ALA A C 1
ATOM 834 O O . ALA A 1 110 ? 7.162 -0.052 14.380 1.00 84.81 110 ALA A O 1
ATOM 835 N N . ALA A 1 111 ? 6.948 1.078 16.307 1.00 91.62 111 ALA A N 1
ATOM 836 C CA . ALA A 1 111 ? 5.686 0.478 16.698 1.00 91.62 111 ALA A CA 1
ATOM 837 C C . ALA A 1 111 ? 4.494 1.308 16.191 1.00 91.62 111 ALA A C 1
ATOM 839 O O . ALA A 1 111 ? 4.588 2.536 16.089 1.00 91.62 111 ALA A O 1
ATOM 840 N N . PRO A 1 112 ? 3.355 0.668 15.889 1.00 96.44 112 PRO A N 1
ATOM 841 C CA . PRO A 1 112 ? 2.125 1.383 15.581 1.00 96.44 112 PRO A CA 1
ATOM 842 C C . PRO A 1 112 ? 1.678 2.264 16.753 1.00 96.44 112 PRO A C 1
ATOM 844 O O . PRO A 1 112 ? 1.679 1.836 17.911 1.00 96.44 112 PRO A O 1
ATOM 847 N N . ILE A 1 113 ? 1.260 3.486 16.432 1.00 97.69 113 ILE A N 1
ATOM 848 C CA . ILE A 1 113 ? 0.834 4.502 17.396 1.00 97.69 113 ILE A CA 1
ATOM 849 C C . ILE A 1 113 ? -0.674 4.691 17.329 1.00 97.69 113 ILE A C 1
ATOM 851 O O . ILE A 1 113 ? -1.240 4.823 16.247 1.00 97.69 113 ILE A O 1
ATOM 855 N N . LEU A 1 114 ? -1.309 4.764 18.495 1.00 98.12 114 LEU A N 1
ATOM 856 C CA . LEU A 1 114 ? -2.697 5.168 18.662 1.00 98.12 114 LEU A CA 1
ATOM 857 C C . LEU A 1 114 ? -2.761 6.602 19.184 1.00 98.12 114 LEU A C 1
ATOM 859 O O . LEU A 1 114 ? -2.422 6.861 20.341 1.00 98.12 114 LEU A O 1
ATOM 863 N N . LEU A 1 115 ? -3.237 7.517 18.349 1.00 96.81 115 LEU A N 1
ATOM 864 C CA . LEU A 1 115 ? -3.485 8.916 18.688 1.00 96.81 115 LEU A CA 1
ATOM 865 C C . LEU A 1 115 ? -4.964 9.120 18.982 1.00 96.81 115 LEU A C 1
ATOM 867 O O . LEU A 1 115 ? -5.804 8.697 18.191 1.00 96.81 115 LEU A O 1
ATOM 871 N N . GLN A 1 116 ? -5.292 9.793 20.079 1.00 95.88 116 GLN A N 1
ATOM 872 C CA . GLN A 1 116 ? -6.652 10.273 20.305 1.00 95.88 116 GLN A CA 1
ATOM 873 C C . GLN A 1 116 ? -6.828 11.623 19.613 1.00 95.88 116 GLN A C 1
ATOM 875 O O . GLN A 1 116 ? -6.146 12.587 19.951 1.00 95.88 116 GLN A O 1
ATOM 880 N N . LEU A 1 117 ? -7.729 11.703 18.637 1.00 92.25 117 LEU A N 1
ATOM 881 C CA . LEU A 1 117 ? -7.940 12.934 17.887 1.00 92.25 117 LEU A CA 1
ATOM 882 C C . LEU A 1 117 ? -8.812 13.903 18.698 1.00 92.25 117 LEU A C 1
ATOM 884 O O . LEU A 1 117 ? -9.829 13.481 19.256 1.00 92.25 117 LEU A O 1
ATOM 888 N N . PRO A 1 118 ? -8.441 15.193 18.787 1.00 87.06 118 PRO A N 1
ATOM 889 C CA . PRO A 1 118 ? -9.305 16.183 19.408 1.00 87.06 118 PRO A CA 1
ATOM 890 C C . PRO A 1 118 ? -10.559 16.390 18.555 1.00 87.06 118 PRO A C 1
ATOM 892 O O . PRO A 1 118 ? -10.548 16.177 17.342 1.00 87.06 118 PRO A O 1
ATOM 895 N N . ARG A 1 119 ? -11.637 16.878 19.175 1.00 81.69 119 ARG A N 1
ATOM 896 C CA . ARG A 1 119 ? -12.763 17.412 18.404 1.00 81.69 119 ARG A CA 1
ATOM 897 C C . ARG A 1 119 ? -12.294 18.656 17.668 1.00 81.69 119 ARG A C 1
ATOM 899 O O . ARG A 1 119 ? -11.764 19.581 18.283 1.00 81.69 119 ARG A O 1
ATOM 906 N N . PHE A 1 120 ? -12.439 18.643 16.354 1.00 74.75 120 PHE A N 1
ATOM 907 C 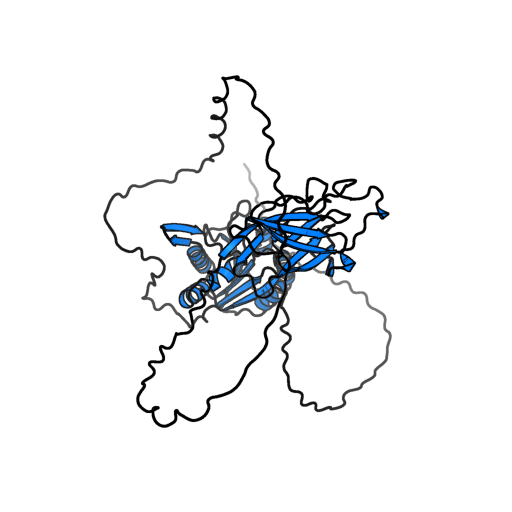CA . PHE A 1 120 ? -11.863 19.669 15.506 1.00 74.75 120 PHE A CA 1
ATOM 908 C C . PHE A 1 120 ? -12.715 20.935 15.475 1.00 74.75 120 PHE A C 1
ATOM 910 O O . PHE A 1 120 ? -13.942 20.886 15.437 1.00 74.75 120 PHE A O 1
ATOM 917 N N . SER A 1 121 ? -12.034 22.079 15.449 1.00 62.75 121 SER A N 1
ATOM 918 C CA . SER A 1 121 ? -12.588 23.360 15.023 1.00 62.75 121 SER A CA 1
ATOM 919 C C . SER A 1 121 ? -11.749 23.895 13.851 1.00 62.75 121 SER A C 1
ATOM 921 O O . SER A 1 121 ? -10.517 23.947 13.918 1.00 62.75 121 SER A O 1
ATOM 923 N N . GLY A 1 122 ? -12.424 24.227 12.743 1.00 65.38 122 GLY A N 1
ATOM 924 C CA . GLY A 1 122 ? -11.927 24.956 11.563 1.00 65.38 122 GLY A CA 1
ATOM 925 C C . GLY A 1 122 ? -10.487 24.672 11.105 1.00 65.38 122 GLY A C 1
ATOM 926 O O . GLY A 1 122 ? -10.245 23.794 10.281 1.00 65.38 122 GLY A O 1
ATOM 927 N N . CYS A 1 123 ? -9.520 25.449 11.608 1.00 60.94 123 CYS A N 1
ATOM 928 C CA . CYS A 1 123 ? -8.130 25.496 11.122 1.00 60.94 123 CYS A CA 1
ATOM 929 C C . CYS A 1 123 ? -7.382 24.153 11.148 1.00 60.94 123 CYS A C 1
ATOM 931 O O . CYS A 1 123 ? -6.431 23.948 10.398 1.00 60.94 123 CYS A O 1
ATOM 933 N N . THR A 1 124 ? -7.802 23.231 12.005 1.00 78.06 124 THR A N 1
ATOM 934 C CA . THR A 1 124 ? -7.181 21.908 12.140 1.00 78.06 124 THR A CA 1
ATOM 935 C C . THR A 1 124 ? -7.525 20.966 10.981 1.00 78.06 124 THR A C 1
ATOM 937 O O . THR A 1 124 ? -6.699 20.124 10.627 1.00 78.06 124 THR A O 1
ATOM 940 N N . ALA A 1 125 ? -8.679 21.146 10.329 1.00 81.06 125 ALA A N 1
ATOM 941 C CA . ALA A 1 125 ? -9.147 20.273 9.253 1.00 81.06 125 ALA A CA 1
ATOM 942 C C . ALA A 1 125 ? -8.179 20.244 8.057 1.00 81.06 125 ALA A C 1
ATOM 944 O O . ALA A 1 125 ? -7.838 19.171 7.564 1.00 81.06 125 ALA A O 1
ATOM 945 N N . ASN A 1 126 ? -7.648 21.403 7.650 1.00 84.00 126 ASN A N 1
ATOM 946 C CA . ASN A 1 126 ? -6.716 21.503 6.519 1.00 84.00 126 ASN A CA 1
ATOM 947 C C . ASN A 1 126 ? -5.410 20.736 6.771 1.00 84.00 126 ASN A C 1
ATOM 949 O O . ASN A 1 126 ? -4.909 20.040 5.887 1.00 84.00 126 ASN A O 1
ATOM 953 N N . THR A 1 127 ? -4.869 20.822 7.989 1.00 88.12 127 THR A N 1
ATOM 954 C CA . THR A 1 127 ? -3.656 20.091 8.382 1.00 88.12 127 THR A CA 1
ATOM 955 C C . THR A 1 127 ? -3.883 18.582 8.320 1.00 88.12 127 THR A C 1
ATOM 957 O O . THR A 1 127 ? -3.040 17.848 7.799 1.00 88.12 127 THR A O 1
ATOM 960 N N . TRP A 1 128 ? -5.043 18.119 8.790 1.00 87.06 128 TRP A N 1
ATOM 961 C CA . TRP A 1 128 ? -5.424 16.709 8.738 1.00 87.06 128 TRP A CA 1
ATOM 962 C C . TRP A 1 128 ? -5.692 16.217 7.323 1.00 87.06 128 TRP A C 1
ATOM 964 O O . TRP A 1 128 ? -5.252 15.122 6.977 1.00 87.06 128 TRP A O 1
ATOM 974 N N . GLN A 1 129 ? -6.332 17.025 6.481 1.00 86.75 129 GLN A N 1
ATOM 975 C CA . GLN A 1 129 ? -6.541 16.693 5.076 1.00 86.75 129 GLN A CA 1
ATOM 976 C C . GLN A 1 129 ? -5.209 16.562 4.337 1.00 86.75 129 GLN A C 1
ATOM 978 O O . GLN A 1 129 ? -4.999 15.578 3.630 1.00 86.75 129 GLN A O 1
ATOM 983 N N . ALA A 1 130 ? -4.285 17.507 4.533 1.00 88.25 130 ALA A N 1
ATOM 984 C CA . ALA A 1 130 ? -2.958 17.459 3.925 1.00 88.25 130 ALA A CA 1
ATOM 985 C C . ALA A 1 130 ? -2.139 16.257 4.425 1.00 88.25 130 ALA A C 1
ATOM 987 O O . ALA A 1 130 ? -1.430 15.613 3.649 1.00 88.25 130 ALA A O 1
ATOM 988 N N . PHE A 1 131 ? -2.249 15.927 5.715 1.00 92.38 131 PHE A N 1
ATOM 989 C CA . PHE A 1 131 ? -1.646 14.722 6.279 1.00 92.38 131 PHE A CA 1
ATOM 990 C C . PHE A 1 131 ? -2.234 13.450 5.652 1.00 92.38 131 PHE A C 1
ATOM 992 O O . PHE A 1 131 ? -1.492 12.625 5.121 1.00 92.38 131 PHE A O 1
ATOM 999 N N . ALA A 1 132 ? -3.560 13.320 5.635 1.00 90.50 132 ALA A N 1
ATOM 1000 C CA . ALA A 1 132 ? -4.255 12.180 5.052 1.00 90.50 132 ALA A CA 1
ATOM 1001 C C . ALA A 1 132 ? -3.948 12.018 3.558 1.00 90.50 132 ALA A C 1
ATOM 1003 O O . ALA A 1 132 ? -3.680 10.910 3.107 1.00 90.50 132 ALA A O 1
ATOM 1004 N N . ALA A 1 133 ? -3.943 13.111 2.789 1.00 87.62 133 ALA A N 1
ATOM 1005 C CA . ALA A 1 133 ? -3.684 13.092 1.350 1.00 87.62 133 ALA A CA 1
ATOM 1006 C C . ALA A 1 133 ? -2.287 12.572 1.013 1.00 87.62 133 ALA A C 1
ATOM 1008 O O . ALA A 1 133 ? -2.133 11.809 0.059 1.00 87.62 133 ALA A O 1
ATOM 1009 N N . ARG A 1 134 ? -1.294 12.935 1.825 1.00 89.06 134 ARG A N 1
ATOM 1010 C CA . ARG A 1 134 ? 0.093 12.505 1.647 1.00 89.06 134 ARG A CA 1
ATOM 1011 C C . ARG A 1 134 ? 0.319 11.039 2.007 1.00 89.06 134 ARG A C 1
ATOM 1013 O O . ARG A 1 134 ? 1.115 10.370 1.360 1.00 89.06 134 ARG A O 1
ATOM 1020 N N . TRP A 1 135 ? -0.407 10.522 2.997 1.00 91.12 135 TRP A N 1
ATOM 1021 C CA . TRP A 1 135 ? -0.200 9.160 3.512 1.00 91.12 135 TRP A CA 1
ATOM 1022 C C . TRP A 1 135 ? -1.289 8.153 3.133 1.00 91.12 135 TRP A C 1
ATOM 1024 O O . TRP A 1 135 ? -1.194 6.988 3.515 1.00 91.12 135 TRP A O 1
ATOM 1034 N N . GLN A 1 136 ? -2.295 8.541 2.343 1.00 89.12 136 GLN A N 1
ATOM 1035 C CA . GLN A 1 136 ? -3.386 7.643 1.930 1.00 89.12 136 GLN A CA 1
ATOM 1036 C C . GLN A 1 136 ? -2.907 6.392 1.172 1.00 89.12 136 GLN A C 1
ATOM 1038 O O . GLN A 1 136 ? -3.586 5.375 1.195 1.00 89.12 136 GLN A O 1
ATOM 1043 N N . TYR A 1 137 ? -1.740 6.436 0.524 1.00 85.00 137 TYR A N 1
ATOM 1044 C CA . TYR A 1 137 ? -1.181 5.300 -0.224 1.00 85.00 137 TYR A CA 1
ATOM 1045 C C . TYR A 1 137 ? -0.161 4.480 0.577 1.00 85.00 137 TYR A C 1
ATOM 1047 O O . TYR A 1 137 ? 0.317 3.450 0.106 1.00 85.00 137 TYR A O 1
ATOM 1055 N N . ALA A 1 138 ? 0.169 4.910 1.798 1.00 86.94 138 ALA A N 1
ATOM 1056 C CA . ALA A 1 138 ? 1.171 4.252 2.632 1.00 86.94 138 ALA A CA 1
ATOM 1057 C C . ALA A 1 138 ? 0.663 2.960 3.288 1.00 86.94 138 ALA A C 1
ATOM 1059 O O . ALA A 1 138 ? 1.450 2.206 3.849 1.00 86.94 138 ALA A O 1
ATOM 1060 N N . ASN A 1 139 ? -0.643 2.685 3.194 1.00 91.50 139 ASN A N 1
ATOM 1061 C CA . ASN A 1 139 ? -1.315 1.556 3.838 1.00 91.50 139 ASN A CA 1
ATOM 1062 C C . ASN A 1 139 ? -1.123 1.512 5.364 1.00 91.50 139 ASN A C 1
ATOM 1064 O O . ASN A 1 139 ? -0.997 0.447 5.964 1.00 91.50 139 ASN A O 1
ATOM 1068 N N . ALA A 1 140 ? -1.065 2.689 5.981 1.00 94.50 140 ALA A N 1
ATOM 1069 C CA . ALA A 1 140 ? -0.587 2.858 7.348 1.00 94.50 140 ALA A CA 1
ATOM 1070 C C . ALA A 1 140 ? -1.511 3.717 8.212 1.00 94.50 140 ALA A C 1
ATOM 1072 O O . ALA A 1 140 ? -1.103 4.129 9.291 1.00 94.50 140 ALA A O 1
ATOM 1073 N N . LEU A 1 141 ? -2.721 4.031 7.736 1.00 95.50 141 LEU A N 1
ATOM 1074 C CA . LEU A 1 141 ? -3.679 4.883 8.436 1.00 95.50 141 LEU A CA 1
ATOM 1075 C C . LEU A 1 141 ? -5.015 4.165 8.607 1.00 95.50 141 LEU A C 1
ATOM 1077 O O . LEU A 1 141 ? -5.669 3.801 7.625 1.00 95.50 141 LEU A O 1
ATOM 1081 N N . VAL A 1 142 ? -5.438 4.032 9.860 1.00 97.06 142 VAL A N 1
ATOM 1082 C CA . VAL A 1 142 ? -6.754 3.523 10.243 1.00 97.06 142 VAL A CA 1
ATOM 1083 C C . VAL A 1 142 ? -7.367 4.491 11.248 1.00 97.06 142 VAL A C 1
ATOM 1085 O O . VAL A 1 142 ? -6.835 4.691 12.335 1.00 97.06 142 VAL A O 1
ATOM 1088 N N . LEU A 1 143 ? -8.495 5.093 10.900 1.00 96.62 143 LEU A N 1
ATOM 1089 C CA . LEU A 1 143 ? -9.353 5.796 11.842 1.00 96.62 143 LEU A CA 1
ATOM 1090 C C . LEU A 1 143 ? -10.275 4.804 12.544 1.00 96.62 143 LEU A C 1
ATOM 1092 O O . LEU A 1 143 ? -10.850 3.915 11.913 1.00 96.62 143 LEU A O 1
ATOM 1096 N N . ILE A 1 144 ? -10.414 4.973 13.851 1.00 97.25 144 ILE A N 1
ATOM 1097 C CA . ILE A 1 144 ? -11.217 4.119 14.718 1.00 97.25 144 ILE A CA 1
ATOM 1098 C C . ILE A 1 144 ? -12.131 5.020 15.541 1.00 97.25 144 ILE A C 1
ATOM 1100 O O . ILE A 1 144 ? -11.655 5.907 16.245 1.00 97.25 144 ILE A O 1
ATOM 1104 N N . GLU A 1 145 ? -13.432 4.782 15.470 1.00 96.31 145 GLU A N 1
ATOM 1105 C CA . GLU A 1 145 ? -14.435 5.460 16.290 1.00 96.31 145 GLU A CA 1
ATOM 1106 C C . GLU A 1 145 ? -15.030 4.469 17.294 1.00 96.31 145 GLU A C 1
ATOM 1108 O O . GLU A 1 145 ? -15.402 3.355 16.921 1.00 96.31 145 GLU A O 1
ATOM 1113 N N . GLY A 1 146 ? -15.137 4.852 18.566 1.00 95.81 146 GLY A N 1
ATOM 1114 C CA . GLY A 1 146 ? -15.780 4.007 19.573 1.00 95.81 146 GLY A CA 1
ATOM 1115 C C . GLY A 1 146 ? -15.902 4.657 20.949 1.00 95.81 146 GLY A C 1
ATOM 1116 O O . GLY A 1 146 ? -15.369 5.739 21.191 1.00 95.81 146 GLY A O 1
ATOM 1117 N N . ALA A 1 147 ? -16.609 3.981 21.857 1.00 95.44 147 ALA A N 1
ATOM 1118 C CA . ALA A 1 147 ? -16.855 4.453 23.224 1.00 95.44 147 ALA A CA 1
ATOM 1119 C C . ALA A 1 147 ? -15.736 4.092 24.224 1.00 95.44 147 ALA A C 1
ATOM 1121 O O . ALA A 1 147 ? -15.718 4.585 25.353 1.00 95.44 147 ALA A O 1
ATOM 1122 N N . LEU A 1 148 ? -14.800 3.213 23.845 1.00 96.12 148 LEU A N 1
ATOM 1123 C CA . LEU A 1 148 ? -13.700 2.812 24.722 1.00 96.12 148 LEU A CA 1
ATOM 1124 C C . LEU A 1 148 ? -12.752 3.983 24.987 1.00 96.12 148 LEU A C 1
ATOM 1126 O O . LEU A 1 148 ? -12.407 4.722 24.075 1.00 96.12 148 LEU A O 1
ATOM 1130 N N . SER A 1 149 ? -12.259 4.092 26.226 1.00 96.62 149 SER A N 1
ATOM 1131 C CA . SER A 1 149 ? -11.199 5.051 26.560 1.00 96.62 149 SER A CA 1
ATOM 1132 C C . SER A 1 149 ? -9.914 4.764 25.774 1.00 96.62 149 SER A C 1
ATOM 1134 O O . SER A 1 149 ? -9.659 3.623 25.384 1.00 96.62 149 SER A O 1
ATOM 1136 N N . HIS A 1 150 ? -9.046 5.770 25.620 1.00 97.25 150 HIS A N 1
ATOM 1137 C CA . HIS A 1 150 ? -7.789 5.645 24.869 1.00 97.25 150 HIS A CA 1
ATOM 1138 C C . HIS A 1 150 ? -6.910 4.480 25.355 1.00 97.25 150 HIS A C 1
ATOM 1140 O O . HIS A 1 150 ? -6.438 3.677 24.550 1.00 97.25 150 HIS A O 1
ATOM 1146 N N . ALA A 1 151 ? -6.761 4.325 26.674 1.00 97.88 151 ALA A N 1
ATOM 1147 C CA . ALA A 1 151 ? -5.988 3.237 27.272 1.00 97.88 151 ALA A CA 1
ATOM 1148 C C . ALA A 1 151 ? -6.666 1.866 27.096 1.00 97.88 151 ALA A C 1
ATOM 1150 O O . ALA A 1 151 ? -5.995 0.877 26.790 1.00 97.88 151 ALA A O 1
ATOM 1151 N N . THR A 1 152 ? -7.994 1.795 27.256 1.00 97.88 152 THR A N 1
ATOM 1152 C CA . THR A 1 152 ? -8.756 0.549 27.062 1.00 97.88 152 THR A CA 1
ATOM 1153 C C . THR A 1 152 ? -8.697 0.086 25.610 1.00 97.88 152 THR A C 1
ATOM 1155 O O . THR A 1 152 ? -8.460 -1.097 25.358 1.00 97.88 152 THR A O 1
ATOM 1158 N N . LEU A 1 153 ? -8.857 1.009 24.659 1.00 98.06 153 LEU A N 1
ATOM 1159 C CA . LEU A 1 153 ? -8.745 0.720 23.235 1.00 98.06 153 LEU A CA 1
ATOM 1160 C C . LEU A 1 153 ? -7.327 0.261 22.881 1.00 98.06 153 LEU A C 1
ATOM 1162 O O . LEU A 1 153 ? -7.177 -0.774 22.239 1.00 98.06 153 LEU A O 1
ATOM 1166 N N . CYS A 1 154 ? -6.291 0.962 23.359 1.00 98.31 154 CYS A N 1
ATOM 1167 C CA . CYS A 1 154 ? -4.893 0.565 23.169 1.00 98.31 154 CYS A CA 1
ATOM 1168 C C . CYS A 1 154 ? -4.634 -0.865 23.667 1.00 98.31 154 CYS A C 1
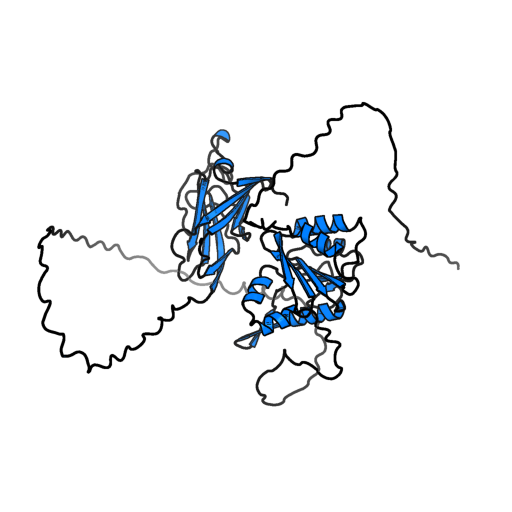ATOM 1170 O O . CYS A 1 154 ? -4.071 -1.684 22.944 1.00 98.31 154 CYS A O 1
ATOM 1172 N N . HIS A 1 155 ? -5.116 -1.207 24.865 1.00 97.69 155 HIS A N 1
ATOM 1173 C CA . HIS A 1 155 ? -4.984 -2.560 25.399 1.00 97.69 155 HIS A CA 1
ATOM 1174 C C . HIS A 1 155 ? -5.713 -3.609 24.546 1.00 97.69 155 HIS A C 1
ATOM 1176 O O . HIS A 1 155 ? -5.171 -4.685 24.293 1.00 97.69 155 HIS A O 1
ATOM 1182 N N . ALA A 1 156 ? -6.923 -3.301 24.077 1.00 97.06 156 ALA A N 1
ATOM 1183 C CA . ALA A 1 156 ? -7.704 -4.216 23.255 1.00 97.06 156 ALA A CA 1
ATOM 1184 C C . ALA A 1 156 ? -7.105 -4.414 21.849 1.00 97.06 156 ALA A C 1
ATOM 1186 O O . ALA A 1 156 ? -7.189 -5.512 21.294 1.00 97.06 156 ALA A O 1
ATOM 1187 N N . LEU A 1 157 ? -6.495 -3.368 21.291 1.00 97.62 157 LEU A N 1
ATOM 1188 C CA . LEU A 1 157 ? -5.722 -3.404 20.051 1.00 97.62 157 LEU A CA 1
ATOM 1189 C C . LEU A 1 157 ? -4.443 -4.235 20.232 1.00 97.62 157 LEU A C 1
ATOM 1191 O O . LEU A 1 157 ? -4.212 -5.171 19.473 1.00 97.62 157 LEU A O 1
ATOM 1195 N N . HIS A 1 158 ? -3.677 -3.986 21.295 1.00 97.19 158 HIS A N 1
ATOM 1196 C CA . HIS A 1 158 ? -2.496 -4.776 21.649 1.00 97.19 158 HIS A CA 1
ATOM 1197 C C . HIS A 1 158 ? -2.808 -6.275 21.745 1.00 97.19 158 HIS A C 1
ATOM 1199 O O . HIS A 1 158 ? -2.152 -7.086 21.109 1.00 97.19 158 HIS A O 1
ATOM 1205 N N . ALA A 1 159 ? -3.874 -6.657 22.452 1.00 96.12 159 ALA A N 1
ATOM 1206 C CA . ALA A 1 159 ? -4.264 -8.063 22.575 1.00 96.12 159 ALA A CA 1
ATOM 1207 C C . ALA A 1 159 ? -4.600 -8.737 21.225 1.00 96.12 159 ALA A C 1
ATOM 1209 O O . ALA A 1 159 ? -4.595 -9.959 21.131 1.00 96.12 159 ALA A O 1
ATOM 1210 N N . ARG A 1 160 ? -4.906 -7.959 20.178 1.00 96.00 160 ARG A N 1
ATOM 1211 C CA . ARG A 1 160 ? -5.165 -8.456 18.815 1.00 96.00 160 ARG A CA 1
ATOM 1212 C C . ARG A 1 160 ? -3.904 -8.556 17.960 1.00 96.00 160 ARG A C 1
ATOM 1214 O O . ARG A 1 160 ? -3.981 -9.115 16.868 1.00 96.00 160 ARG A O 1
ATOM 1221 N N . THR A 1 161 ? -2.772 -8.004 18.403 1.00 96.38 161 THR A N 1
ATOM 1222 C CA . THR A 1 161 ? -1.491 -8.194 17.711 1.00 96.38 161 THR A CA 1
ATOM 1223 C C . THR A 1 161 ? -0.854 -9.529 18.079 1.00 96.38 161 THR A C 1
ATOM 1225 O O . THR A 1 161 ? -0.028 -10.032 17.326 1.00 96.38 161 THR A O 1
ATOM 1228 N N . GLU A 1 162 ? -1.251 -10.142 19.191 1.00 93.94 162 GLU A N 1
ATOM 1229 C CA . GLU A 1 162 ? -0.751 -11.445 19.612 1.00 93.94 162 GLU A CA 1
ATOM 1230 C C . GLU A 1 162 ? -1.539 -12.569 18.932 1.00 93.94 162 GLU A C 1
ATOM 1232 O O . GLU A 1 162 ? -2.754 -12.696 19.097 1.00 93.94 162 GLU A O 1
ATOM 1237 N N . ALA A 1 163 ? -0.851 -13.411 18.162 1.00 91.50 163 ALA A N 1
ATOM 1238 C CA . ALA A 1 163 ? -1.444 -14.599 17.564 1.00 91.50 163 ALA A CA 1
ATOM 1239 C C . ALA A 1 163 ? -0.512 -15.809 17.686 1.00 91.50 163 ALA A C 1
ATOM 1241 O O . ALA A 1 163 ? 0.709 -15.685 17.761 1.00 91.50 163 ALA A O 1
ATOM 1242 N N . MET A 1 164 ? -1.113 -16.997 17.693 1.00 91.50 164 MET A N 1
ATOM 1243 C CA . MET A 1 164 ? -0.411 -18.278 17.701 1.00 91.50 164 MET A CA 1
ATOM 1244 C C . MET A 1 164 ? -0.799 -19.055 16.448 1.00 91.50 164 MET A C 1
ATOM 1246 O O . MET A 1 164 ? -1.986 -19.284 16.204 1.00 91.50 164 MET A O 1
ATOM 1250 N N . LEU A 1 165 ? 0.190 -19.458 15.659 1.00 86.44 165 LEU A N 1
ATOM 1251 C CA . LEU A 1 165 ? -0.006 -20.394 14.553 1.00 86.44 165 LEU A CA 1
ATOM 1252 C C . LEU A 1 165 ? -0.081 -21.842 15.081 1.00 86.44 165 LEU A C 1
ATOM 1254 O O . LEU A 1 165 ? 0.237 -22.086 16.255 1.00 86.44 165 LEU A O 1
ATOM 1258 N N . PRO A 1 166 ? -0.477 -22.818 14.235 1.00 88.75 166 PRO A N 1
ATOM 1259 C CA . PRO A 1 166 ? -0.213 -24.228 14.514 1.00 88.75 166 PRO A CA 1
ATOM 1260 C C . PRO A 1 166 ? 1.251 -24.434 14.943 1.00 88.75 166 PRO A C 1
ATOM 1262 O O . PRO A 1 166 ? 2.127 -23.663 14.555 1.00 88.75 166 PRO A O 1
ATOM 1265 N N . ASP A 1 167 ? 1.496 -25.422 15.801 1.00 92.44 167 ASP A N 1
ATOM 1266 C CA . ASP A 1 167 ? 2.812 -25.714 16.403 1.00 92.44 167 ASP A CA 1
ATOM 1267 C C . ASP A 1 167 ? 3.317 -24.695 17.436 1.00 92.44 167 ASP A C 1
ATOM 1269 O O . ASP A 1 167 ? 4.498 -24.668 17.777 1.00 92.44 167 ASP A O 1
ATOM 1273 N N . ALA A 1 168 ? 2.415 -23.877 17.987 1.00 93.06 168 ALA A N 1
ATOM 1274 C CA . ALA A 1 168 ? 2.733 -22.910 19.036 1.00 93.06 168 ALA A CA 1
ATOM 1275 C C . ALA A 1 168 ? 3.822 -21.897 18.627 1.00 93.06 168 ALA A C 1
ATOM 1277 O O . ALA A 1 168 ? 4.622 -21.445 19.449 1.00 93.06 168 ALA A O 1
ATOM 1278 N N . ILE A 1 169 ? 3.809 -21.479 17.360 1.00 93.31 169 ILE A N 1
ATOM 1279 C CA . ILE A 1 169 ? 4.646 -20.378 16.881 1.00 93.31 169 ILE A CA 1
ATOM 1280 C C . ILE A 1 169 ? 3.935 -19.058 17.188 1.00 93.31 169 ILE A C 1
ATOM 1282 O O . ILE A 1 169 ? 2.876 -18.767 16.627 1.00 93.31 169 ILE A O 1
ATOM 1286 N N . ALA A 1 170 ? 4.523 -18.262 18.082 1.00 92.31 170 ALA A N 1
ATOM 1287 C CA . ALA A 1 170 ? 4.053 -16.915 18.380 1.00 92.31 170 ALA A CA 1
ATOM 1288 C C . ALA A 1 170 ? 4.360 -15.976 17.210 1.00 92.31 170 ALA A C 1
ATOM 1290 O O . ALA A 1 170 ? 5.502 -15.890 16.751 1.00 92.31 170 ALA A O 1
ATOM 1291 N N . VAL A 1 171 ? 3.342 -15.262 16.739 1.00 93.81 171 VAL A N 1
ATOM 1292 C CA . VAL A 1 171 ? 3.455 -14.295 15.646 1.00 93.81 171 VAL A CA 1
ATOM 1293 C C . VAL A 1 171 ? 2.800 -12.972 16.022 1.00 93.81 171 VAL A C 1
ATOM 1295 O O . VAL A 1 171 ? 1.829 -12.927 16.775 1.00 93.81 171 VAL A O 1
ATOM 1298 N N . LEU A 1 172 ? 3.338 -11.886 15.464 1.00 93.44 172 LEU A N 1
ATOM 1299 C CA . LEU A 1 172 ? 2.769 -10.549 15.583 1.00 93.44 172 LEU A CA 1
ATOM 1300 C C . LEU A 1 172 ? 1.846 -10.274 14.389 1.00 93.44 172 LEU A C 1
ATOM 1302 O O . LEU A 1 172 ? 2.303 -10.137 13.252 1.00 93.44 172 LEU A O 1
ATOM 1306 N N . LEU A 1 173 ? 0.548 -10.157 14.643 1.00 94.88 173 LEU A N 1
ATOM 1307 C CA . LEU A 1 173 ? -0.454 -9.830 13.642 1.00 94.88 173 LEU A CA 1
ATOM 1308 C C . LEU A 1 173 ? -0.473 -8.321 13.363 1.00 94.88 173 LEU A C 1
ATOM 1310 O O . LEU A 1 173 ? -0.974 -7.520 14.152 1.00 94.88 173 LEU A O 1
ATOM 1314 N N . ARG A 1 174 ? 0.049 -7.929 12.199 1.00 94.25 174 ARG A N 1
ATOM 1315 C CA . ARG A 1 174 ? 0.150 -6.527 11.762 1.00 94.25 174 ARG A CA 1
ATOM 1316 C C . ARG A 1 174 ? -1.130 -6.004 11.101 1.00 94.25 174 ARG A C 1
ATOM 1318 O O . ARG A 1 174 ? -1.087 -5.503 9.987 1.00 94.25 174 ARG A O 1
ATOM 1325 N N . TYR A 1 175 ? -2.280 -6.104 11.765 1.00 95.38 175 TYR A N 1
ATOM 1326 C CA . TYR A 1 175 ? -3.552 -5.621 11.197 1.00 95.38 175 TYR A CA 1
ATOM 1327 C C . TYR A 1 175 ? -3.614 -4.087 11.024 1.00 95.38 175 TYR A C 1
ATOM 1329 O O . TYR A 1 175 ? -4.520 -3.577 10.380 1.00 95.38 175 TYR A O 1
ATOM 1337 N N . PHE A 1 176 ? -2.683 -3.341 11.620 1.00 94.44 176 PHE A N 1
ATOM 1338 C CA . PHE A 1 176 ? -2.524 -1.897 11.419 1.00 94.44 176 PHE A CA 1
ATOM 1339 C C . PHE A 1 176 ? -1.908 -1.545 10.050 1.00 94.44 176 PHE A C 1
ATOM 1341 O O . PHE A 1 176 ? -1.969 -0.389 9.643 1.00 94.44 176 PHE A O 1
ATOM 1348 N N . ASP A 1 177 ? -1.374 -2.533 9.323 1.00 94.19 177 ASP A N 1
ATOM 1349 C CA . ASP A 1 177 ? -1.115 -2.438 7.886 1.00 94.19 177 ASP A CA 1
ATOM 1350 C C . ASP A 1 177 ? -2.432 -2.687 7.135 1.00 94.19 177 ASP A C 1
ATOM 1352 O O . ASP A 1 177 ? -3.019 -3.776 7.200 1.00 94.19 177 ASP A O 1
ATOM 1356 N N . THR A 1 178 ? -2.911 -1.685 6.400 1.00 93.44 178 THR A N 1
ATOM 1357 C CA . THR A 1 178 ? -4.221 -1.748 5.732 1.00 93.44 178 THR A CA 1
ATOM 1358 C C . THR A 1 178 ? -4.248 -2.700 4.535 1.00 93.44 178 THR A C 1
ATOM 1360 O O . THR A 1 178 ? -5.317 -2.961 3.982 1.00 93.44 178 THR A O 1
ATOM 1363 N N . ARG A 1 179 ? -3.110 -3.300 4.160 1.00 89.69 179 ARG A N 1
ATOM 1364 C CA . ARG A 1 179 ? -3.058 -4.438 3.225 1.00 89.69 179 ARG A CA 1
ATOM 1365 C C . ARG A 1 179 ? -3.374 -5.756 3.923 1.00 89.69 179 ARG A C 1
ATOM 1367 O O . ARG A 1 179 ? -3.901 -6.666 3.287 1.00 89.69 179 ARG A O 1
ATOM 1374 N N . VAL A 1 180 ? -3.048 -5.864 5.211 1.00 94.00 180 VAL A N 1
ATOM 1375 C CA . VAL A 1 180 ? -3.241 -7.073 6.022 1.00 94.00 180 VAL A CA 1
ATOM 1376 C C . VAL A 1 180 ? -4.655 -7.122 6.588 1.00 94.00 180 VAL A C 1
ATOM 1378 O O . VAL A 1 180 ? -5.267 -8.189 6.576 1.00 94.00 180 VAL A O 1
ATOM 1381 N N . LEU A 1 181 ? -5.198 -5.986 7.042 1.00 95.12 181 LEU A N 1
ATOM 1382 C CA . LEU A 1 181 ? -6.528 -5.924 7.661 1.00 95.12 181 LEU A CA 1
ATOM 1383 C C . LEU A 1 181 ? -7.644 -6.569 6.814 1.00 95.12 181 LEU A C 1
ATOM 1385 O O . LEU A 1 181 ? -8.360 -7.414 7.352 1.00 95.12 181 LEU A O 1
ATOM 1389 N N . PRO A 1 182 ? -7.807 -6.267 5.510 1.00 93.12 182 PRO A N 1
ATOM 1390 C CA . PRO A 1 182 ? -8.880 -6.854 4.711 1.00 93.12 182 PRO A CA 1
ATOM 1391 C C . PRO A 1 182 ? -8.698 -8.365 4.559 1.00 93.12 182 PRO A C 1
ATOM 1393 O O . PRO A 1 182 ? -9.653 -9.119 4.726 1.00 93.12 182 PRO A O 1
ATOM 1396 N N . VAL A 1 183 ? -7.460 -8.812 4.312 1.00 92.75 183 VAL A N 1
ATOM 1397 C CA . VAL A 1 183 ? -7.125 -10.235 4.167 1.00 92.75 183 VAL A CA 1
ATOM 1398 C C . VAL A 1 183 ? -7.439 -10.979 5.463 1.00 92.75 183 VAL A C 1
ATOM 1400 O O . VAL A 1 183 ? -8.141 -11.988 5.433 1.00 92.75 183 VAL A O 1
ATOM 1403 N N . LEU A 1 184 ? -7.027 -10.439 6.612 1.00 94.81 184 LEU A N 1
ATOM 1404 C CA . LEU A 1 184 ? -7.363 -10.981 7.927 1.00 94.81 184 LEU A CA 1
ATOM 1405 C C . LEU A 1 184 ? -8.879 -11.117 8.116 1.00 94.81 184 LEU A C 1
ATOM 1407 O O . LEU A 1 184 ? -9.373 -12.161 8.529 1.00 94.81 184 LEU A O 1
ATOM 1411 N N . LEU A 1 185 ? -9.650 -10.078 7.801 1.00 95.00 185 LEU A N 1
ATOM 1412 C CA . LEU A 1 185 ? -11.099 -10.121 7.996 1.00 95.00 185 LEU A CA 1
ATOM 1413 C C . LEU A 1 185 ? -11.796 -11.115 7.058 1.00 95.00 185 LEU A C 1
ATOM 1415 O O . LEU A 1 185 ? -12.875 -11.598 7.399 1.00 95.00 185 LEU A O 1
ATOM 1419 N N . THR A 1 186 ? -11.203 -11.437 5.905 1.00 92.75 186 THR A N 1
ATOM 1420 C CA . THR A 1 186 ? -11.712 -12.496 5.017 1.00 92.75 186 THR A CA 1
ATOM 1421 C C . THR A 1 186 ? -11.348 -13.906 5.478 1.00 92.75 186 THR A C 1
ATOM 1423 O O . THR A 1 186 ? -12.072 -14.841 5.150 1.00 92.75 186 THR A O 1
ATOM 1426 N N . THR A 1 187 ? -10.265 -14.073 6.245 1.00 91.88 187 THR A N 1
ATOM 1427 C CA . THR A 1 187 ? -9.839 -15.389 6.753 1.00 91.88 187 THR A CA 1
ATOM 1428 C C . THR A 1 187 ? -10.500 -15.761 8.077 1.00 91.88 187 THR A C 1
ATOM 1430 O O . THR A 1 187 ? -10.585 -16.942 8.411 1.00 91.88 187 THR A O 1
ATOM 1433 N N . LEU A 1 188 ? -10.985 -14.779 8.842 1.00 92.75 188 LEU A N 1
ATOM 1434 C CA . LEU A 1 188 ? -11.705 -15.021 10.089 1.00 92.75 188 LEU A CA 1
ATOM 1435 C C . LEU A 1 188 ? -13.137 -15.519 9.841 1.00 92.75 188 LEU A C 1
ATOM 1437 O O . LEU A 1 188 ? -13.897 -14.942 9.064 1.00 92.75 188 LEU A O 1
ATOM 1441 N N . GLU A 1 189 ? -13.546 -16.532 10.609 1.00 94.56 189 GLU A N 1
ATOM 1442 C CA . GLU A 1 189 ? -14.954 -16.922 10.747 1.00 94.56 189 GLU A CA 1
ATOM 1443 C C . GLU A 1 189 ? -15.820 -15.723 11.161 1.00 94.56 189 GLU A C 1
ATOM 1445 O O . GLU A 1 189 ? -15.367 -14.829 11.879 1.00 94.56 189 GLU A O 1
ATOM 1450 N N . THR A 1 190 ? -17.099 -15.718 10.774 1.00 93.69 190 THR A N 1
ATOM 1451 C CA . THR A 1 190 ? -18.009 -14.581 10.998 1.00 93.69 190 THR A CA 1
ATOM 1452 C C . THR A 1 190 ? -18.062 -14.120 12.458 1.00 93.69 190 THR A C 1
ATOM 1454 O O . THR A 1 190 ? -18.030 -12.916 12.715 1.00 93.69 190 THR A O 1
ATOM 1457 N N . SER A 1 191 ? -18.089 -15.052 13.414 1.00 94.75 191 SER A N 1
ATOM 1458 C CA . SER A 1 191 ? -18.096 -14.753 14.853 1.00 94.75 191 SER A CA 1
ATOM 1459 C C . SER A 1 191 ? -16.783 -14.115 15.321 1.00 94.75 191 SER A C 1
ATOM 1461 O O . SER A 1 191 ? -16.802 -13.112 16.033 1.00 94.75 191 SER A O 1
ATOM 1463 N N . ARG A 1 192 ? -15.635 -14.642 14.874 1.00 95.38 192 ARG A N 1
ATOM 1464 C CA . ARG A 1 192 ? -14.302 -14.099 15.185 1.00 95.38 192 ARG A CA 1
ATOM 1465 C C . ARG A 1 192 ? -14.085 -12.736 14.548 1.00 95.38 192 ARG A C 1
ATOM 1467 O O . ARG A 1 192 ? -13.531 -11.853 15.192 1.00 95.38 192 ARG A O 1
ATOM 1474 N N . ARG A 1 193 ? -14.562 -12.540 13.318 1.00 96.19 193 ARG A N 1
ATOM 1475 C CA . ARG A 1 193 ? -14.549 -11.246 12.630 1.00 96.19 193 ARG A CA 1
ATOM 1476 C C . ARG A 1 193 ? -15.364 -10.204 13.394 1.00 96.19 193 ARG A C 1
ATOM 1478 O O . ARG A 1 193 ? -14.874 -9.104 13.627 1.00 96.19 193 ARG A O 1
ATOM 1485 N N . ALA A 1 194 ? -16.577 -10.558 13.824 1.00 95.00 194 ALA A N 1
ATOM 1486 C CA . ALA A 1 194 ? -17.412 -9.674 14.635 1.00 95.00 194 ALA A CA 1
ATOM 1487 C C . ALA A 1 194 ? -16.730 -9.324 15.968 1.00 95.00 194 ALA A C 1
ATOM 1489 O O . ALA A 1 194 ? -16.651 -8.151 16.318 1.00 95.00 194 ALA A O 1
ATOM 1490 N N . ALA A 1 195 ? -16.166 -10.316 16.666 1.00 95.25 195 ALA A N 1
ATOM 1491 C CA . ALA A 1 195 ? -15.415 -10.101 17.905 1.00 95.25 195 ALA A CA 1
ATOM 1492 C C . ALA A 1 195 ? -14.140 -9.265 17.697 1.00 95.25 195 ALA A C 1
ATOM 1494 O O . ALA A 1 195 ? -13.757 -8.476 18.560 1.00 95.25 195 ALA A O 1
ATOM 1495 N N . PHE A 1 196 ? -13.466 -9.405 16.554 1.00 96.62 196 PHE A N 1
ATOM 1496 C CA . PHE A 1 196 ? -12.310 -8.582 16.217 1.00 96.62 196 PHE A CA 1
ATOM 1497 C C . PHE A 1 196 ? -12.716 -7.109 16.099 1.00 96.62 196 PHE A C 1
ATOM 1499 O O . PHE A 1 196 ? -12.091 -6.260 16.735 1.00 96.62 196 PHE A O 1
ATOM 1506 N N . LEU A 1 197 ? -13.791 -6.825 15.358 1.00 96.94 197 LEU A N 1
ATOM 1507 C CA . LEU A 1 197 ? -14.267 -5.466 15.095 1.00 96.94 197 LEU A CA 1
ATOM 1508 C C . LEU A 1 197 ? -15.005 -4.824 16.283 1.00 96.94 197 LEU A C 1
ATOM 1510 O O . LEU A 1 197 ? -15.103 -3.605 16.321 1.00 96.94 197 LEU A O 1
ATOM 1514 N N . SER A 1 198 ? -15.468 -5.602 17.269 1.00 96.12 198 SER A N 1
ATOM 1515 C CA . SER A 1 198 ? -16.343 -5.144 18.366 1.00 96.12 198 SER A CA 1
ATOM 1516 C C . SER A 1 198 ? -15.738 -4.156 19.369 1.00 96.12 198 SER A C 1
ATOM 1518 O O . SER A 1 198 ? -16.405 -3.806 20.335 1.00 96.12 198 SER A O 1
ATOM 1520 N N . ILE A 1 199 ? -14.476 -3.755 19.218 1.00 97.12 199 ILE A N 1
ATOM 1521 C CA . ILE A 1 199 ? -13.835 -2.755 20.098 1.00 97.12 199 ILE A CA 1
ATOM 1522 C C . ILE A 1 199 ? -14.078 -1.317 19.641 1.00 97.12 199 ILE A C 1
ATOM 1524 O O . ILE A 1 199 ? -13.627 -0.382 20.297 1.00 97.12 199 ILE A O 1
ATOM 1528 N N . ALA A 1 200 ? -14.751 -1.153 18.508 1.00 96.88 200 ALA A N 1
ATOM 1529 C CA . ALA A 1 200 ? -15.058 0.123 17.896 1.00 96.88 200 ALA A CA 1
ATOM 1530 C C . ALA A 1 200 ? -16.354 -0.000 17.089 1.00 96.88 200 ALA A C 1
ATOM 1532 O O . ALA A 1 200 ? -16.655 -1.069 16.553 1.00 96.88 200 ALA A O 1
ATOM 1533 N N . SER A 1 201 ? -17.117 1.085 17.002 1.00 95.75 201 SER A N 1
ATOM 1534 C CA . SER A 1 201 ? -18.316 1.154 16.164 1.00 95.75 201 SER A CA 1
ATOM 1535 C C . SER A 1 201 ? -17.938 1.258 14.692 1.00 95.75 201 SER A C 1
ATOM 1537 O O . SER A 1 201 ? -18.532 0.577 13.856 1.00 95.75 201 SER A O 1
ATOM 1539 N N . THR A 1 202 ? -16.898 2.035 14.385 1.00 96.75 202 THR A N 1
ATOM 1540 C CA . THR A 1 202 ? -16.476 2.299 13.010 1.00 96.75 202 THR A CA 1
ATOM 1541 C C . THR A 1 202 ? -14.971 2.146 12.856 1.00 96.75 202 THR A C 1
ATOM 1543 O O . THR A 1 202 ? -14.191 2.628 13.676 1.00 96.75 202 THR A O 1
ATOM 1546 N N . TRP A 1 203 ? -14.563 1.514 11.758 1.00 97.56 203 TRP A N 1
ATOM 1547 C CA . TRP A 1 203 ? -13.189 1.510 11.271 1.00 97.56 203 TRP A CA 1
ATOM 1548 C C . TRP A 1 203 ? -13.172 2.115 9.876 1.00 97.56 203 TRP A C 1
ATOM 1550 O O . TRP A 1 203 ? -13.929 1.688 9.006 1.00 97.56 203 TRP A O 1
ATOM 1560 N N . LEU A 1 204 ? -12.297 3.077 9.639 1.00 96.75 204 LEU A N 1
ATOM 1561 C CA . LEU A 1 204 ? -12.146 3.739 8.353 1.00 96.75 204 LEU A CA 1
ATOM 1562 C C . LEU A 1 204 ? -10.673 3.707 7.960 1.00 96.75 204 LEU A C 1
ATOM 1564 O O . LEU A 1 204 ? -9.828 4.221 8.681 1.00 96.75 204 LEU A O 1
ATOM 1568 N N . TYR A 1 205 ? -10.344 3.121 6.819 1.00 96.38 205 TYR A N 1
ATOM 1569 C CA . TYR A 1 205 ? -8.960 3.034 6.352 1.00 96.38 205 TYR A CA 1
ATOM 1570 C C . TYR A 1 205 ? -8.861 3.312 4.855 1.00 96.38 205 TYR A C 1
ATOM 1572 O O . TYR A 1 205 ? -9.861 3.263 4.139 1.00 96.38 205 TYR A O 1
ATOM 1580 N N . ALA A 1 206 ? -7.656 3.629 4.388 1.00 90.69 206 ALA A N 1
ATOM 1581 C CA . ALA A 1 206 ? -7.366 3.722 2.965 1.00 90.69 206 ALA A CA 1
ATOM 1582 C C . ALA A 1 206 ? -6.959 2.345 2.441 1.00 90.69 206 ALA A C 1
ATOM 1584 O O . ALA A 1 206 ? -6.039 1.719 2.985 1.00 90.69 206 ALA A O 1
ATOM 1585 N N . ASP A 1 207 ? -7.620 1.873 1.388 1.00 87.88 207 ASP A N 1
ATOM 1586 C CA . ASP A 1 207 ? -7.094 0.747 0.625 1.00 87.88 207 ASP A CA 1
ATOM 1587 C C . ASP A 1 207 ? -5.829 1.153 -0.157 1.00 87.88 207 ASP A C 1
ATOM 1589 O O . ASP A 1 207 ? -5.405 2.312 -0.170 1.00 87.88 207 ASP A O 1
ATOM 1593 N N . ARG A 1 208 ? -5.228 0.194 -0.867 1.00 85.00 208 ARG A N 1
ATOM 1594 C CA . ARG A 1 208 ? -4.004 0.429 -1.655 1.00 85.00 208 ARG A CA 1
ATOM 1595 C C . ARG A 1 208 ? -4.151 1.466 -2.774 1.00 85.00 208 ARG A C 1
ATOM 1597 O O . ARG A 1 208 ? -3.150 1.866 -3.363 1.00 85.00 208 ARG A O 1
ATOM 1604 N N . TYR A 1 209 ? -5.375 1.865 -3.104 1.00 83.00 209 TYR A N 1
ATOM 1605 C CA . TYR A 1 209 ? -5.692 2.848 -4.135 1.00 83.00 209 TYR A CA 1
ATOM 1606 C C . TYR A 1 209 ? -6.087 4.206 -3.534 1.00 83.00 209 TYR A C 1
ATOM 1608 O O . TYR A 1 209 ? -6.529 5.097 -4.269 1.00 83.00 209 TYR A O 1
ATOM 1616 N N . GLY A 1 210 ? -5.926 4.385 -2.217 1.00 83.31 210 GLY A N 1
ATOM 1617 C CA . GLY A 1 210 ? -6.332 5.596 -1.505 1.00 83.31 210 GLY A CA 1
ATOM 1618 C C . GLY A 1 210 ? -7.853 5.763 -1.438 1.00 83.31 210 GLY A C 1
ATOM 1619 O O . GLY A 1 210 ? -8.342 6.870 -1.187 1.00 83.31 210 GLY A O 1
ATOM 1620 N N . ILE A 1 211 ? -8.613 4.698 -1.712 1.00 87.31 211 ILE A N 1
ATOM 1621 C CA . ILE A 1 211 ? -10.067 4.702 -1.587 1.00 87.31 211 ILE A CA 1
ATOM 1622 C C . ILE A 1 211 ? -10.421 4.396 -0.141 1.00 87.31 211 ILE A C 1
ATOM 1624 O O . ILE A 1 211 ? -9.861 3.498 0.491 1.00 87.31 211 ILE A O 1
ATOM 1628 N N . ALA A 1 212 ? -11.348 5.180 0.391 1.00 93.38 212 ALA A N 1
ATOM 1629 C CA . ALA A 1 212 ? -11.820 4.997 1.744 1.00 93.38 212 ALA A CA 1
ATOM 1630 C C . ALA A 1 212 ? -12.657 3.717 1.854 1.00 93.38 212 ALA A C 1
ATOM 1632 O O . ALA A 1 212 ? -13.641 3.552 1.131 1.00 93.38 212 ALA A O 1
ATOM 1633 N N . VAL A 1 213 ? -12.304 2.846 2.794 1.00 95.31 213 VAL A N 1
ATOM 1634 C CA . VAL A 1 213 ? -13.083 1.658 3.139 1.00 95.31 213 VAL A CA 1
ATOM 1635 C C . VAL A 1 213 ? -13.554 1.775 4.578 1.00 95.31 213 VAL A C 1
ATOM 1637 O O . VAL A 1 213 ? -12.755 1.958 5.497 1.00 95.31 213 VAL A O 1
ATOM 1640 N N . THR A 1 214 ? -14.865 1.652 4.768 1.00 96.19 214 THR A N 1
ATOM 1641 C CA . THR A 1 214 ? -15.502 1.677 6.085 1.00 96.19 214 THR A CA 1
ATOM 1642 C C . THR A 1 214 ? -15.931 0.273 6.484 1.00 96.19 214 THR A C 1
ATOM 1644 O O . THR A 1 214 ? -16.627 -0.409 5.732 1.00 96.19 214 THR A O 1
ATOM 1647 N N . LEU A 1 215 ? -15.553 -0.146 7.687 1.00 96.19 215 LEU A N 1
ATOM 1648 C CA . LEU A 1 215 ? -16.039 -1.361 8.325 1.00 96.19 215 LEU A CA 1
ATOM 1649 C C . LEU A 1 215 ? -16.856 -0.971 9.547 1.00 96.19 215 LEU A C 1
ATOM 1651 O O . LEU A 1 215 ? -16.446 -0.128 10.342 1.00 96.19 215 LEU A O 1
ATOM 1655 N N . GLN A 1 216 ? -18.000 -1.622 9.694 1.00 95.69 216 GLN A N 1
ATOM 1656 C CA . GLN A 1 216 ? -18.855 -1.456 10.856 1.00 95.69 216 GLN A CA 1
ATOM 1657 C C . GLN A 1 216 ? -18.518 -2.547 11.868 1.00 95.69 216 GLN A C 1
ATOM 1659 O O . GLN A 1 216 ? -18.500 -3.738 11.535 1.00 95.69 216 GLN A O 1
ATOM 1664 N N . GLY A 1 217 ? -18.241 -2.137 13.101 1.00 91.69 217 GLY A N 1
ATOM 1665 C CA . GLY A 1 217 ? -18.305 -3.045 14.232 1.00 91.69 217 GLY A CA 1
ATOM 1666 C C . GLY A 1 217 ? -19.748 -3.506 14.447 1.00 91.69 217 GLY A C 1
ATOM 1667 O O . GLY A 1 217 ? -20.685 -2.863 13.965 1.00 91.69 217 GLY A O 1
ATOM 1668 N N . PRO A 1 218 ? -19.972 -4.631 15.146 1.00 90.06 218 PRO A N 1
ATOM 1669 C CA . PRO A 1 218 ? -21.304 -4.922 15.653 1.00 90.06 218 PRO A CA 1
ATOM 1670 C C . PRO A 1 218 ? -21.767 -3.691 16.434 1.00 90.06 218 PRO A C 1
ATOM 1672 O O . PRO A 1 218 ? -21.078 -3.288 17.372 1.00 90.06 218 PRO A O 1
ATOM 1675 N N . ALA A 1 219 ? -22.877 -3.079 15.995 1.00 67.94 219 ALA A N 1
ATOM 1676 C CA . ALA A 1 219 ? -23.470 -1.928 16.665 1.00 67.94 219 ALA A CA 1
ATOM 1677 C C . ALA A 1 219 ? -23.456 -2.229 18.155 1.00 67.94 219 ALA A C 1
ATOM 1679 O O . ALA A 1 219 ? -23.911 -3.307 18.546 1.00 67.94 219 ALA A O 1
ATOM 1680 N N . GLU A 1 220 ? -22.834 -1.346 18.934 1.00 57.66 220 GLU A N 1
ATOM 1681 C CA . GLU A 1 220 ? -22.613 -1.521 20.359 1.00 57.66 220 GLU A CA 1
ATOM 1682 C C . GLU A 1 220 ? -23.997 -1.695 20.995 1.00 57.66 220 GLU A C 1
ATOM 1684 O O . GLU A 1 220 ? -24.696 -0.732 21.297 1.00 57.66 220 GLU A O 1
ATOM 1689 N N . GLN A 1 221 ? -24.480 -2.937 21.078 1.00 50.75 221 GLN A N 1
ATOM 1690 C CA . GLN A 1 221 ? -25.803 -3.258 21.593 1.00 50.75 221 GLN A CA 1
ATOM 1691 C C . GLN A 1 221 ? -25.706 -3.134 23.101 1.00 50.75 221 GLN A C 1
ATOM 1693 O O . GLN A 1 221 ? -25.653 -4.149 23.792 1.00 50.75 221 GLN A O 1
ATOM 1698 N N . ASN A 1 222 ? -25.589 -1.890 23.582 1.00 42.53 222 ASN A N 1
ATOM 1699 C CA . ASN A 1 222 ? -25.610 -1.465 24.973 1.00 42.53 222 ASN A CA 1
ATOM 1700 C C . ASN A 1 222 ? -25.153 -2.572 25.924 1.00 42.53 222 ASN A C 1
ATOM 1702 O O . ASN A 1 222 ? -25.873 -2.961 26.847 1.00 42.53 222 ASN A O 1
ATOM 1706 N N . HIS A 1 223 ? -23.954 -3.114 25.698 1.00 44.00 223 HIS A N 1
ATOM 1707 C CA . HIS A 1 223 ? -23.316 -3.992 26.661 1.00 44.00 223 HIS A CA 1
ATOM 1708 C C . HIS A 1 223 ? -22.762 -3.085 27.754 1.00 44.00 223 HIS A C 1
ATOM 1710 O O . HIS A 1 223 ? -21.556 -2.982 27.958 1.00 44.00 223 HIS A O 1
ATOM 1716 N N . ARG A 1 224 ? -23.670 -2.422 28.492 1.00 45.66 224 ARG A N 1
ATOM 1717 C CA . ARG A 1 224 ? -23.375 -2.030 29.865 1.00 45.66 224 ARG A CA 1
ATOM 1718 C C . ARG A 1 224 ? -22.840 -3.300 30.514 1.00 45.66 224 ARG A C 1
ATOM 1720 O O . ARG A 1 224 ? -23.565 -4.301 30.511 1.00 45.66 224 ARG A O 1
ATOM 1727 N N . PRO A 1 225 ? -21.590 -3.311 30.995 1.00 42.19 225 PRO A N 1
ATOM 1728 C CA . PRO A 1 225 ? -21.023 -4.509 31.574 1.00 42.19 225 PRO A CA 1
ATOM 1729 C C . PRO A 1 225 ? -21.936 -4.926 32.725 1.00 42.19 225 PRO A C 1
ATOM 1731 O O . PRO A 1 225 ? -22.008 -4.254 33.753 1.00 42.19 225 PRO A O 1
ATOM 1734 N N . ARG A 1 226 ? -22.676 -6.028 32.548 1.00 41.84 226 ARG A N 1
ATOM 1735 C CA . ARG A 1 226 ? -23.250 -6.741 33.684 1.00 41.84 226 ARG A CA 1
ATOM 1736 C C . ARG A 1 226 ? -22.044 -7.203 34.485 1.00 41.84 226 ARG A C 1
ATOM 1738 O O . ARG A 1 226 ? -21.338 -8.117 34.060 1.00 41.84 226 ARG A O 1
ATOM 1745 N N . ALA A 1 227 ? -21.775 -6.505 35.585 1.00 41.38 227 ALA A N 1
ATOM 1746 C CA . ALA A 1 227 ? -20.764 -6.866 36.561 1.00 41.38 227 ALA A CA 1
ATOM 1747 C C . ALA A 1 227 ? -20.977 -8.342 36.935 1.00 41.38 227 ALA A C 1
ATOM 1749 O O . ALA A 1 227 ? -21.924 -8.670 37.642 1.00 41.38 227 ALA A O 1
ATOM 1750 N N . GLY A 1 228 ? -20.183 -9.250 36.362 1.00 42.00 228 GLY A N 1
ATOM 1751 C CA . GLY A 1 228 ? -20.370 -10.682 36.594 1.00 42.00 228 GLY A CA 1
ATOM 1752 C C . GLY A 1 228 ? -19.691 -11.626 35.605 1.00 42.00 228 GLY A C 1
ATOM 1753 O O . GLY A 1 228 ? -19.183 -12.651 36.040 1.00 42.00 228 GLY A O 1
ATOM 1754 N N . ASN A 1 229 ? -19.598 -11.299 34.310 1.00 36.25 229 ASN A N 1
ATOM 1755 C CA . ASN A 1 229 ? -19.030 -12.239 33.332 1.00 36.25 229 ASN A CA 1
ATOM 1756 C C . ASN A 1 229 ? -17.666 -11.790 32.798 1.00 36.25 229 ASN A C 1
ATOM 1758 O O . ASN A 1 229 ? -17.564 -11.015 31.851 1.00 36.25 229 ASN A O 1
ATOM 1762 N N . ARG A 1 230 ? -16.598 -12.341 33.389 1.00 38.50 230 ARG A N 1
ATOM 1763 C CA . ARG A 1 230 ? -15.261 -12.364 32.782 1.00 38.50 230 ARG A CA 1
ATOM 1764 C C . ARG A 1 230 ? -15.282 -13.292 31.562 1.00 38.50 230 ARG A C 1
ATOM 1766 O O . ARG A 1 230 ? -15.150 -14.506 31.694 1.00 38.50 230 ARG A O 1
ATOM 1773 N N . THR A 1 231 ? -15.424 -12.730 30.367 1.00 38.81 231 THR A N 1
ATOM 1774 C CA . THR A 1 231 ? -15.176 -13.435 29.102 1.00 38.81 231 THR A CA 1
ATOM 1775 C C . THR A 1 231 ? -13.682 -13.721 28.940 1.00 38.81 231 THR A C 1
ATOM 1777 O O . THR A 1 231 ? -12.925 -12.916 28.404 1.00 38.81 231 THR A O 1
ATOM 1780 N N . HIS A 1 232 ? -13.258 -14.897 29.398 1.00 38.69 232 HIS A N 1
ATOM 1781 C CA . HIS A 1 232 ? -12.013 -15.548 28.993 1.00 38.69 232 HIS A CA 1
ATOM 1782 C C . HIS A 1 232 ? -12.242 -16.251 27.646 1.00 38.69 232 HIS A C 1
ATOM 1784 O O . HIS A 1 232 ? -12.585 -17.430 27.634 1.00 38.69 232 HIS A O 1
ATOM 1790 N N . LEU A 1 233 ? -12.106 -15.549 26.514 1.00 40.62 233 LEU A N 1
ATOM 1791 C CA . LEU A 1 233 ? -12.257 -16.185 25.190 1.00 40.62 233 LEU A CA 1
ATOM 1792 C C . LEU A 1 233 ? -10.969 -16.287 24.360 1.00 40.62 233 LEU A C 1
ATOM 1794 O O . LEU A 1 233 ? -11.001 -16.896 23.298 1.00 40.62 233 LEU A O 1
ATOM 1798 N N . TRP A 1 234 ? -9.833 -15.776 24.846 1.00 46.16 234 TRP A N 1
ATOM 1799 C CA . TRP A 1 234 ? -8.570 -15.797 24.087 1.00 46.16 234 TRP A CA 1
ATOM 1800 C C . TRP A 1 234 ? -7.467 -16.693 24.669 1.00 46.16 234 TRP A C 1
ATOM 1802 O O . TRP A 1 234 ? -6.417 -16.841 24.059 1.00 46.16 234 TRP A O 1
ATOM 1812 N N . HIS A 1 235 ? -7.717 -17.395 25.781 1.00 35.97 235 HIS A N 1
ATOM 1813 C CA . HIS A 1 235 ? -6.777 -18.388 26.312 1.00 35.97 235 HIS A CA 1
ATOM 1814 C C . HIS A 1 235 ? -7.497 -19.650 26.801 1.00 35.97 235 HIS A C 1
ATOM 1816 O O . HIS A 1 235 ? -7.962 -19.721 27.938 1.00 35.97 235 HIS A O 1
ATOM 1822 N N . ARG A 1 236 ? -7.534 -20.688 25.964 1.00 29.59 236 ARG A N 1
ATOM 1823 C CA . ARG A 1 236 ? -7.601 -22.079 26.432 1.00 29.59 236 ARG A CA 1
ATOM 1824 C C . ARG A 1 236 ? -6.484 -22.871 25.750 1.00 29.59 236 ARG A C 1
ATOM 1826 O O . ARG A 1 236 ? -6.650 -23.236 24.591 1.00 29.59 236 ARG A O 1
ATOM 1833 N N . PRO A 1 237 ? -5.369 -23.169 26.437 1.00 34.84 237 PRO A N 1
ATOM 1834 C CA . PRO A 1 237 ? -4.570 -24.329 26.094 1.00 34.84 237 PRO A CA 1
ATOM 1835 C C . PRO A 1 237 ? -5.279 -25.579 26.633 1.00 34.84 237 PRO A C 1
ATOM 1837 O O . PRO A 1 237 ? -5.757 -25.604 27.772 1.00 34.84 237 PRO A O 1
ATOM 1840 N N . ALA A 1 238 ? -5.379 -26.608 25.798 1.00 33.62 238 ALA A N 1
ATOM 1841 C CA . ALA A 1 238 ? -5.792 -27.933 26.229 1.00 33.62 238 ALA A CA 1
ATOM 1842 C C . ALA A 1 238 ? -4.747 -28.513 27.202 1.00 33.62 238 ALA A C 1
ATOM 1844 O O . ALA A 1 238 ? -3.555 -28.441 26.932 1.00 33.62 238 ALA A O 1
ATOM 1845 N N . SER A 1 239 ? -5.240 -29.072 28.315 1.00 34.16 239 SER A N 1
ATOM 1846 C CA . SER A 1 239 ? -4.617 -30.087 29.191 1.00 34.16 239 SER A CA 1
ATOM 1847 C C . SER A 1 239 ? -3.162 -29.892 29.671 1.00 34.16 239 SER A C 1
ATOM 1849 O O . SER A 1 239 ? -2.207 -29.967 28.909 1.00 34.16 239 SER A O 1
ATOM 1851 N N . ARG A 1 240 ? -3.019 -29.771 31.003 1.00 31.58 240 ARG A N 1
ATOM 1852 C CA . ARG A 1 240 ? -1.771 -29.910 31.789 1.00 31.58 240 ARG A CA 1
ATOM 1853 C C . ARG A 1 240 ? -1.012 -31.219 31.474 1.00 31.58 240 ARG A C 1
ATOM 1855 O O . ARG A 1 240 ? -1.657 -32.210 31.132 1.00 31.58 240 ARG A O 1
ATOM 1862 N N . PRO A 1 241 ? 0.312 -31.252 31.722 1.00 36.72 241 PRO A N 1
ATOM 1863 C CA . PRO A 1 241 ? 0.770 -31.772 33.016 1.00 36.72 241 PRO A CA 1
ATOM 1864 C C . PRO A 1 241 ? 1.823 -30.899 33.733 1.00 36.72 241 PRO A C 1
ATOM 1866 O O . PRO A 1 241 ? 2.665 -30.254 33.126 1.00 36.72 241 PRO A O 1
ATOM 1869 N N . ASP A 1 242 ? 1.676 -30.908 35.057 1.00 28.88 242 ASP A N 1
ATOM 1870 C CA . ASP A 1 242 ? 2.634 -30.805 36.162 1.00 28.88 242 ASP A CA 1
ATOM 1871 C C . ASP A 1 242 ? 3.748 -29.742 36.296 1.00 28.88 242 ASP A C 1
ATOM 1873 O O . ASP A 1 242 ? 4.579 -29.470 35.440 1.00 28.88 242 ASP A O 1
ATOM 1877 N N . ARG A 1 243 ? 3.735 -29.211 37.530 1.00 32.09 243 ARG A N 1
ATOM 1878 C CA . ARG A 1 243 ? 4.738 -28.491 38.329 1.00 32.09 243 ARG A CA 1
ATOM 1879 C C . ARG A 1 243 ? 6.195 -28.581 37.847 1.00 32.09 243 ARG A C 1
ATOM 1881 O O . ARG A 1 243 ? 6.747 -29.671 37.814 1.00 32.09 243 ARG A O 1
ATOM 1888 N N . LEU A 1 244 ? 6.868 -27.423 37.786 1.00 27.42 244 LEU A N 1
ATOM 1889 C CA . LEU A 1 244 ? 8.020 -27.099 38.651 1.00 27.42 244 LEU A CA 1
ATOM 1890 C C . LEU A 1 244 ? 8.515 -25.645 38.465 1.00 27.42 244 LEU A C 1
ATOM 1892 O O . LEU A 1 244 ? 8.703 -25.172 37.353 1.00 27.42 244 LEU A O 1
ATOM 1896 N N . LEU A 1 245 ? 8.788 -25.017 39.616 1.00 27.25 245 LEU A N 1
ATOM 1897 C CA . LEU A 1 245 ? 9.692 -23.887 39.892 1.00 27.25 245 LEU A CA 1
ATOM 1898 C C . LEU A 1 245 ? 9.280 -22.451 39.507 1.00 27.25 245 LEU A C 1
ATOM 1900 O O . LEU A 1 245 ? 9.536 -21.940 38.423 1.00 27.25 245 LEU A O 1
ATOM 1904 N N . HIS A 1 246 ? 8.802 -21.744 40.538 1.00 30.69 246 HIS A N 1
ATOM 1905 C CA . HIS A 1 246 ? 9.121 -20.336 40.758 1.00 30.69 246 HIS A CA 1
ATOM 1906 C C . HIS A 1 246 ? 10.635 -20.160 40.949 1.00 30.69 246 HIS A C 1
ATOM 1908 O O . HIS A 1 246 ? 11.217 -20.772 41.843 1.00 30.69 246 HIS A O 1
ATOM 1914 N N . ALA A 1 247 ? 11.243 -19.248 40.193 1.00 27.88 247 ALA A N 1
ATOM 1915 C CA . ALA A 1 247 ? 12.445 -18.541 40.617 1.00 27.88 247 ALA A CA 1
ATOM 1916 C C . ALA A 1 247 ? 12.432 -17.122 40.035 1.00 27.88 247 ALA A C 1
ATOM 1918 O O . ALA A 1 247 ? 12.263 -16.918 38.835 1.00 27.88 247 ALA A O 1
ATOM 1919 N N . HIS A 1 248 ? 12.579 -16.146 40.929 1.00 34.19 248 HIS A N 1
ATOM 1920 C CA . HIS A 1 248 ? 12.783 -14.733 40.636 1.00 34.19 248 HIS A CA 1
ATOM 1921 C C . HIS A 1 248 ? 13.908 -14.515 39.613 1.00 34.19 248 HIS A C 1
ATOM 1923 O O . HIS A 1 248 ? 15.027 -14.980 39.817 1.00 34.19 248 HIS A O 1
ATOM 1929 N N . ALA A 1 249 ? 13.651 -13.703 38.587 1.00 28.75 249 ALA A N 1
ATOM 1930 C CA . ALA A 1 249 ? 14.697 -13.089 37.777 1.00 28.75 249 ALA A CA 1
ATOM 1931 C C . ALA A 1 249 ? 14.442 -11.580 37.662 1.00 28.75 249 ALA A C 1
ATOM 1933 O O . ALA A 1 249 ? 13.442 -11.133 37.104 1.00 28.75 249 ALA A O 1
ATOM 1934 N N . GLN A 1 250 ? 15.358 -10.806 38.243 1.00 30.25 250 GLN A N 1
ATOM 1935 C CA . GLN A 1 250 ? 15.491 -9.360 38.067 1.00 30.25 250 GLN A CA 1
ATOM 1936 C C . GLN A 1 250 ? 15.906 -9.001 36.623 1.00 30.25 250 GLN A C 1
ATOM 1938 O O . GLN A 1 250 ? 16.476 -9.841 35.919 1.00 30.25 250 GLN A O 1
ATOM 1943 N N . PRO A 1 251 ? 15.661 -7.756 36.168 1.00 31.95 251 PRO A N 1
ATOM 1944 C CA . PRO A 1 251 ? 15.836 -7.375 34.771 1.00 31.95 251 PRO A CA 1
ATOM 1945 C C . PRO A 1 251 ? 17.319 -7.255 34.396 1.00 31.95 251 PRO A C 1
ATOM 1947 O O . PRO A 1 251 ? 18.066 -6.457 34.966 1.00 31.95 251 PRO A O 1
ATOM 1950 N N . ARG A 1 252 ? 17.753 -8.024 33.390 1.00 30.84 252 ARG A N 1
ATOM 1951 C CA . ARG A 1 252 ? 19.058 -7.833 32.744 1.00 30.84 252 ARG A CA 1
ATOM 1952 C C . ARG A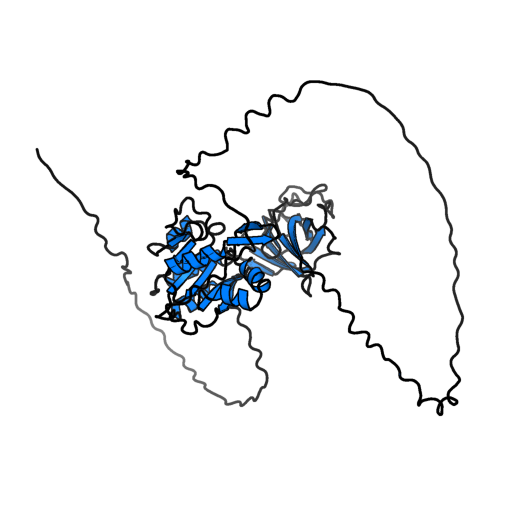 1 252 ? 18.939 -6.800 31.626 1.00 30.84 252 ARG A C 1
ATOM 1954 O O . ARG A 1 252 ? 18.112 -6.928 30.731 1.00 30.84 252 ARG A O 1
ATOM 1961 N N . ARG A 1 253 ? 19.811 -5.793 31.701 1.00 30.94 253 ARG A N 1
ATOM 1962 C CA . ARG A 1 253 ? 20.053 -4.767 30.682 1.00 30.94 253 ARG A CA 1
ATOM 1963 C C . ARG A 1 253 ? 20.421 -5.407 29.339 1.00 30.94 253 ARG A C 1
ATOM 1965 O O . ARG A 1 253 ? 21.310 -6.256 29.283 1.00 30.94 253 ARG A O 1
ATOM 1972 N N . CYS A 1 254 ? 19.781 -4.946 28.269 1.00 30.17 254 CYS A N 1
ATOM 1973 C CA . CYS A 1 254 ? 20.185 -5.211 26.893 1.00 30.17 254 CYS A CA 1
ATOM 1974 C C . CYS A 1 254 ? 21.519 -4.506 26.601 1.00 30.17 254 CYS A C 1
ATOM 1976 O O . CYS A 1 254 ? 21.595 -3.282 26.644 1.00 30.17 254 CYS A O 1
ATOM 1978 N N . LEU A 1 255 ? 22.559 -5.279 26.286 1.00 35.28 255 LEU A N 1
ATOM 1979 C CA . LEU A 1 255 ? 23.742 -4.803 25.567 1.00 35.28 255 LEU A CA 1
ATOM 1980 C C . LEU A 1 255 ? 23.781 -5.512 24.210 1.00 35.28 255 LEU A C 1
ATOM 1982 O O . LEU A 1 255 ? 23.542 -6.719 24.118 1.00 35.28 255 LEU A O 1
ATOM 1986 N N . SER A 1 256 ? 24.012 -4.721 23.167 1.00 38.09 256 SER A N 1
ATOM 1987 C CA . SER A 1 256 ? 23.880 -5.058 21.751 1.00 38.09 256 SER A CA 1
ATOM 1988 C C . SER A 1 256 ? 24.850 -6.150 21.280 1.00 38.09 256 SER A C 1
ATOM 1990 O O . SER A 1 256 ? 25.973 -6.311 21.758 1.00 38.09 256 SER A O 1
ATOM 1992 N N . ARG A 1 257 ? 24.374 -6.934 20.309 1.00 37.25 257 ARG A N 1
ATOM 1993 C CA . ARG A 1 257 ? 24.929 -8.212 19.837 1.00 37.25 257 ARG A CA 1
ATOM 1994 C C . ARG A 1 257 ? 25.919 -8.061 18.668 1.00 37.25 257 ARG A C 1
ATOM 1996 O O . ARG A 1 257 ? 26.118 -9.019 17.931 1.00 37.25 257 ARG A O 1
ATOM 2003 N N . GLU A 1 258 ? 26.549 -6.900 18.493 1.00 39.12 258 GLU A N 1
ATOM 2004 C CA . GLU A 1 258 ? 27.363 -6.616 17.293 1.00 39.12 258 GLU A CA 1
ATOM 2005 C C . GLU A 1 258 ? 28.869 -6.901 17.435 1.00 39.12 258 GLU A C 1
ATOM 2007 O O . GLU A 1 258 ? 29.559 -7.056 16.436 1.00 39.12 258 GLU A O 1
ATOM 2012 N N . HIS A 1 259 ? 29.400 -7.121 18.641 1.00 38.97 259 HIS A N 1
ATOM 2013 C CA . HIS A 1 259 ? 30.854 -7.288 18.830 1.00 38.97 259 HIS A CA 1
ATOM 2014 C C . HIS A 1 259 ? 31.388 -8.738 18.829 1.00 38.97 259 HIS A C 1
ATOM 2016 O O . HIS A 1 259 ? 32.558 -8.953 19.130 1.00 38.97 259 HIS A O 1
ATOM 2022 N N . ARG A 1 260 ? 30.587 -9.764 18.491 1.00 41.88 260 ARG A N 1
ATOM 2023 C CA . ARG A 1 260 ? 31.054 -11.177 18.523 1.00 41.88 260 ARG A CA 1
ATOM 2024 C C . ARG A 1 260 ? 31.213 -11.870 17.169 1.00 41.88 260 ARG A C 1
ATOM 2026 O O . ARG A 1 260 ? 31.640 -13.021 17.151 1.00 41.88 260 ARG A O 1
ATOM 2033 N N . LEU A 1 261 ? 30.933 -11.199 16.051 1.00 37.84 261 LEU A N 1
ATOM 2034 C CA . LEU A 1 261 ? 31.075 -11.811 14.721 1.00 37.84 261 LEU A CA 1
ATOM 2035 C C . LEU A 1 261 ? 32.432 -11.528 14.045 1.00 37.84 261 LEU A C 1
ATOM 2037 O O . LEU A 1 261 ? 32.819 -12.258 13.140 1.00 37.84 261 LEU A O 1
ATOM 2041 N N . ALA A 1 262 ? 33.208 -10.553 14.531 1.00 36.19 262 ALA A N 1
ATOM 2042 C CA . ALA A 1 262 ? 34.487 -10.168 13.920 1.00 36.19 262 ALA A CA 1
ATOM 2043 C C . ALA A 1 262 ? 35.686 -11.079 14.275 1.00 36.19 262 ALA A C 1
ATOM 2045 O O . ALA A 1 262 ? 36.737 -10.966 13.661 1.00 36.19 262 ALA A O 1
ATOM 2046 N N . ALA A 1 263 ? 35.554 -12.020 15.218 1.00 36.94 263 ALA A N 1
ATOM 2047 C CA . ALA A 1 263 ? 36.688 -12.823 15.707 1.00 36.94 263 ALA A CA 1
ATOM 2048 C C . ALA A 1 263 ? 36.743 -14.273 15.175 1.00 36.94 263 ALA A C 1
ATOM 2050 O O . ALA A 1 263 ? 37.497 -15.093 15.703 1.00 36.94 263 ALA A O 1
ATOM 2051 N N . ARG A 1 264 ? 35.946 -14.632 14.154 1.00 39.84 264 ARG A N 1
ATOM 2052 C CA . ARG A 1 264 ? 35.834 -16.031 13.681 1.00 39.84 264 ARG A CA 1
ATOM 2053 C C . ARG A 1 264 ? 36.213 -16.278 12.216 1.00 39.84 264 ARG A C 1
ATOM 2055 O O . ARG A 1 264 ? 36.134 -17.421 11.784 1.00 39.84 264 ARG A O 1
ATOM 2062 N N . ILE A 1 265 ? 36.668 -15.259 11.481 1.00 38.69 265 ILE A N 1
ATOM 2063 C CA . ILE A 1 265 ? 37.000 -15.377 10.045 1.00 38.69 265 ILE A CA 1
ATOM 2064 C C . ILE A 1 265 ? 38.514 -15.543 9.772 1.00 38.69 265 ILE A C 1
ATOM 2066 O O . ILE A 1 265 ? 38.895 -16.009 8.707 1.00 38.69 265 ILE A O 1
ATOM 2070 N N . GLU A 1 266 ? 39.407 -15.329 10.743 1.00 35.44 266 GLU A N 1
ATOM 2071 C CA . GLU A 1 266 ? 40.867 -15.377 10.496 1.00 35.44 266 GLU A CA 1
ATOM 2072 C C . GLU A 1 266 ? 41.561 -16.750 10.648 1.00 35.44 266 GLU A C 1
ATOM 2074 O O . GLU A 1 266 ? 42.787 -16.832 10.622 1.00 35.44 266 GLU A O 1
ATOM 2079 N N . ARG A 1 267 ? 40.837 -17.870 10.784 1.00 36.25 267 ARG A N 1
ATOM 2080 C CA . ARG A 1 267 ? 41.469 -19.195 11.005 1.00 36.25 267 ARG A CA 1
ATOM 2081 C C . ARG A 1 267 ? 40.998 -20.304 10.065 1.00 36.25 267 ARG A C 1
ATOM 2083 O O . ARG A 1 267 ? 40.758 -21.422 10.508 1.00 36.25 267 ARG A O 1
ATOM 2090 N N . GLY A 1 268 ? 40.895 -20.015 8.768 1.00 36.69 268 GLY A N 1
ATOM 2091 C CA . GLY A 1 268 ? 40.329 -20.983 7.825 1.00 36.69 268 GLY A CA 1
ATOM 2092 C C . GLY A 1 268 ? 40.838 -20.979 6.390 1.00 36.69 268 GLY A C 1
ATOM 2093 O O . GLY A 1 268 ? 40.078 -21.399 5.535 1.00 36.69 268 GLY A O 1
ATOM 2094 N N . THR A 1 269 ? 42.065 -20.549 6.076 1.00 36.00 269 THR A N 1
ATOM 2095 C CA . THR A 1 269 ? 42.591 -20.702 4.700 1.00 36.00 269 THR A CA 1
ATOM 2096 C C . THR A 1 269 ? 44.112 -20.847 4.655 1.00 36.00 269 THR A C 1
ATOM 2098 O O . THR A 1 269 ? 44.817 -19.860 4.464 1.00 36.00 269 THR A O 1
ATOM 2101 N N . ARG A 1 270 ? 44.629 -22.080 4.780 1.00 34.28 270 ARG A N 1
ATOM 2102 C CA . ARG A 1 270 ? 45.923 -22.515 4.205 1.00 34.28 270 ARG A CA 1
ATOM 2103 C C . ARG A 1 270 ? 45.918 -24.036 3.968 1.00 34.28 270 ARG A C 1
ATOM 2105 O O . ARG A 1 270 ? 45.620 -24.768 4.904 1.00 34.28 270 ARG A O 1
ATOM 2112 N N . ARG A 1 271 ? 46.408 -24.439 2.777 1.00 33.47 271 ARG A N 1
ATOM 2113 C CA . ARG A 1 271 ? 46.706 -25.803 2.240 1.00 33.47 271 ARG A CA 1
ATOM 2114 C C . ARG A 1 271 ? 45.496 -26.483 1.575 1.00 33.47 271 ARG A C 1
ATOM 2116 O O . ARG A 1 271 ? 44.451 -26.536 2.199 1.00 33.47 271 ARG A O 1
ATOM 2123 N N . THR A 1 272 ? 45.505 -26.975 0.328 1.00 31.62 272 THR A N 1
ATOM 2124 C CA . THR A 1 272 ? 46.518 -27.441 -0.668 1.00 31.62 272 THR A CA 1
ATOM 2125 C C . THR A 1 272 ? 45.772 -27.532 -2.024 1.00 31.62 272 THR A C 1
ATOM 2127 O O . THR A 1 272 ? 44.622 -27.948 -2.023 1.00 31.62 272 THR A O 1
ATOM 2130 N N . ALA A 1 273 ? 46.207 -26.956 -3.150 1.00 32.50 273 ALA A N 1
ATOM 2131 C CA . ALA A 1 273 ? 47.235 -27.392 -4.114 1.00 32.50 273 ALA A CA 1
ATOM 2132 C C . ALA A 1 273 ? 46.980 -28.749 -4.837 1.00 32.50 273 ALA A C 1
ATOM 2134 O O . ALA A 1 273 ? 47.237 -29.805 -4.273 1.00 32.50 273 ALA A O 1
ATOM 2135 N N . THR A 1 274 ? 46.563 -28.627 -6.112 1.00 30.83 274 THR A N 1
ATOM 2136 C CA . THR A 1 274 ? 47.020 -29.345 -7.335 1.00 30.83 274 THR A CA 1
ATOM 2137 C C . THR A 1 274 ? 46.694 -30.834 -7.567 1.00 30.83 274 THR A C 1
ATOM 2139 O O . THR A 1 274 ? 47.232 -31.686 -6.875 1.00 30.83 274 THR A O 1
ATOM 2142 N N . LEU A 1 275 ? 45.965 -31.143 -8.664 1.00 30.17 275 LEU A N 1
ATOM 2143 C CA . LEU A 1 275 ? 46.264 -32.241 -9.619 1.00 30.17 275 LEU A CA 1
ATOM 2144 C C . LEU A 1 275 ? 45.358 -32.226 -10.886 1.00 30.17 275 LEU A C 1
ATOM 2146 O O . LEU A 1 275 ? 44.143 -32.329 -10.798 1.00 30.17 275 LEU A O 1
ATOM 2150 N N . HIS A 1 276 ? 46.023 -32.075 -12.041 1.00 29.16 276 HIS A N 1
ATOM 2151 C CA . HIS A 1 276 ? 45.825 -32.653 -13.389 1.00 29.16 276 HIS A CA 1
ATOM 2152 C C . HIS A 1 276 ? 44.434 -32.870 -14.041 1.00 29.16 276 HIS A C 1
ATOM 2154 O O . HIS A 1 276 ? 43.686 -33.773 -13.698 1.00 29.16 276 HIS A O 1
ATOM 2160 N N . ALA A 1 277 ? 44.204 -32.089 -15.107 1.00 30.52 277 ALA A N 1
ATOM 2161 C CA . ALA A 1 277 ? 44.163 -32.459 -16.539 1.00 30.52 277 ALA A CA 1
ATOM 2162 C C . ALA A 1 277 ? 43.424 -33.721 -17.070 1.00 30.52 277 ALA A C 1
ATOM 2164 O O . ALA A 1 277 ? 43.762 -34.851 -16.733 1.00 30.52 277 ALA A O 1
ATOM 2165 N N . SER A 1 278 ? 42.629 -33.441 -18.121 1.00 29.67 278 SER A N 1
ATOM 2166 C CA . SER A 1 278 ? 42.344 -34.227 -19.346 1.00 29.67 278 SER A CA 1
ATOM 2167 C C . SER A 1 278 ? 41.281 -35.332 -19.316 1.00 29.67 278 SER A C 1
ATOM 2169 O O . SER A 1 278 ? 41.390 -36.261 -18.540 1.00 29.67 278 SER A O 1
ATOM 2171 N N . PHE A 1 279 ? 40.302 -35.231 -20.233 1.00 30.33 279 PHE A N 1
ATOM 2172 C CA . PHE A 1 279 ? 39.719 -36.251 -21.147 1.00 30.33 279 PHE A CA 1
ATOM 2173 C C . PHE A 1 279 ? 38.448 -35.609 -21.761 1.00 30.33 279 PHE A C 1
ATOM 2175 O O . PHE A 1 279 ? 37.543 -35.217 -21.038 1.00 30.33 279 PHE A O 1
ATOM 2182 N N . ALA A 1 280 ? 38.452 -35.169 -23.022 1.00 32.44 280 ALA A N 1
ATOM 2183 C CA . ALA A 1 280 ? 38.292 -35.909 -24.283 1.00 32.44 280 ALA A CA 1
ATOM 2184 C C . ALA A 1 280 ? 36.873 -35.742 -24.865 1.00 32.44 280 ALA A C 1
ATOM 2186 O O . ALA A 1 280 ? 35.867 -36.049 -24.236 1.00 32.44 280 ALA A O 1
ATOM 2187 N N . HIS A 1 281 ? 36.839 -35.216 -26.092 1.00 35.47 281 HIS A N 1
ATOM 2188 C CA . HIS A 1 281 ? 35.678 -35.132 -26.970 1.00 35.47 281 HIS A CA 1
ATOM 2189 C C . HIS A 1 281 ? 35.173 -36.527 -27.355 1.00 35.47 281 HIS A C 1
ATOM 2191 O O . HIS A 1 281 ? 35.961 -37.385 -27.748 1.00 35.47 281 HIS A O 1
ATOM 2197 N N . GLY A 1 282 ? 33.853 -36.706 -27.331 1.00 31.16 282 GLY A N 1
ATOM 2198 C CA . GLY A 1 282 ? 33.158 -37.836 -27.938 1.00 31.16 282 GLY A CA 1
ATOM 2199 C C . GLY A 1 282 ? 32.012 -37.326 -28.802 1.00 31.16 282 GLY A C 1
ATOM 2200 O O . GLY A 1 282 ? 30.987 -36.891 -28.289 1.00 31.16 282 GLY A O 1
ATOM 2201 N N . ALA A 1 283 ? 32.229 -37.348 -30.114 1.00 36.41 283 ALA A N 1
ATOM 2202 C CA . ALA A 1 283 ? 31.220 -37.160 -31.144 1.00 36.41 283 ALA A CA 1
ATOM 2203 C C . ALA A 1 283 ? 30.388 -38.441 -31.319 1.00 36.41 283 ALA A C 1
ATOM 2205 O O . ALA A 1 283 ? 30.917 -39.541 -31.167 1.00 36.41 283 ALA A O 1
ATOM 2206 N N . GLY A 1 284 ? 29.127 -38.313 -31.734 1.00 31.81 284 GLY A N 1
ATOM 2207 C CA . GLY A 1 284 ? 28.391 -39.431 -32.323 1.00 31.81 284 GLY A CA 1
ATOM 2208 C C . GLY A 1 284 ? 26.875 -39.299 -32.233 1.00 31.81 284 GLY A C 1
ATOM 2209 O O . GLY A 1 284 ? 26.333 -39.133 -31.147 1.00 31.81 284 GLY A O 1
ATOM 2210 N N . GLY A 1 285 ? 26.200 -39.448 -33.376 1.00 33.09 285 GLY A N 1
ATOM 2211 C CA . GLY A 1 285 ? 24.791 -39.846 -33.413 1.00 33.09 285 GLY A CA 1
ATOM 2212 C C . GLY A 1 285 ? 23.890 -39.005 -34.308 1.00 33.09 285 GLY A C 1
ATOM 2213 O O . GLY A 1 285 ? 22.979 -38.350 -33.817 1.00 33.09 285 GLY A O 1
ATOM 2214 N N . GLY A 1 286 ? 24.106 -39.054 -35.623 1.00 33.66 286 GLY A N 1
ATOM 2215 C CA . GLY A 1 286 ? 23.031 -38.801 -36.579 1.00 33.66 286 GLY A CA 1
ATOM 2216 C C . GLY A 1 286 ? 22.202 -40.070 -36.774 1.00 33.66 286 GLY A C 1
ATOM 2217 O O . GLY A 1 286 ? 22.774 -41.153 -36.819 1.00 33.66 286 GLY A O 1
ATOM 2218 N N . HIS A 1 287 ? 20.885 -39.938 -36.938 1.00 40.16 287 HIS A N 1
ATOM 2219 C CA . HIS A 1 287 ? 20.095 -40.879 -37.730 1.00 40.16 287 HIS A CA 1
ATOM 2220 C C . HIS A 1 287 ? 18.883 -40.203 -38.371 1.00 40.16 287 HIS A C 1
ATOM 2222 O O . HIS A 1 287 ? 18.233 -39.318 -37.821 1.00 40.16 287 HIS A O 1
ATOM 2228 N N . HIS A 1 288 ? 18.677 -40.655 -39.600 1.00 35.62 288 HIS A N 1
ATOM 2229 C CA . HIS A 1 288 ? 17.777 -40.213 -40.642 1.00 35.62 288 HIS A CA 1
ATOM 2230 C C . HIS A 1 288 ? 16.318 -40.644 -40.423 1.00 35.62 288 HIS A C 1
ATOM 2232 O O . HIS A 1 288 ? 16.050 -41.730 -39.927 1.00 35.62 288 HIS A O 1
ATOM 2238 N N . MET A 1 289 ? 15.426 -39.786 -40.929 1.00 33.78 289 MET A N 1
ATOM 2239 C CA . MET A 1 289 ? 14.217 -40.048 -41.729 1.00 33.78 289 MET A CA 1
ATOM 2240 C C . MET A 1 289 ? 13.309 -41.253 -41.433 1.00 33.78 289 MET A C 1
ATOM 2242 O O . MET A 1 289 ? 13.667 -42.404 -41.656 1.00 33.78 289 MET A O 1
ATOM 2246 N N . SER A 1 290 ? 12.024 -40.939 -41.241 1.00 31.28 290 SER A N 1
ATOM 2247 C CA . SER A 1 290 ? 10.928 -41.680 -41.876 1.00 31.28 290 SER A CA 1
ATOM 2248 C C . SER A 1 290 ? 9.725 -40.753 -42.117 1.00 31.28 290 SER A C 1
ATOM 2250 O O . SER A 1 290 ? 9.255 -40.130 -41.164 1.00 31.28 290 SER A O 1
ATOM 2252 N N . PRO A 1 291 ? 9.220 -40.621 -43.358 1.00 54.38 291 PRO A N 1
ATOM 2253 C CA . PRO A 1 291 ? 7.899 -40.074 -43.628 1.00 54.38 291 PRO A CA 1
ATOM 2254 C C . PRO A 1 291 ? 6.959 -41.183 -44.121 1.00 54.38 291 PRO A C 1
ATOM 2256 O O . PRO A 1 291 ? 7.320 -41.955 -45.006 1.00 54.38 291 PRO A O 1
ATOM 2259 N N . TYR A 1 292 ? 5.724 -41.217 -43.624 1.00 38.75 292 TYR A N 1
ATOM 2260 C CA . TYR A 1 292 ? 4.631 -41.864 -44.348 1.00 38.75 292 TYR A CA 1
ATOM 2261 C C . TYR A 1 292 ? 3.402 -40.959 -44.386 1.00 38.75 292 TYR A C 1
ATOM 2263 O O . TYR A 1 292 ? 2.836 -40.560 -43.372 1.00 38.75 292 TYR A O 1
ATOM 2271 N N . ILE A 1 293 ? 3.053 -40.636 -45.625 1.00 39.62 293 ILE A N 1
ATOM 2272 C CA . ILE A 1 293 ? 1.814 -40.049 -46.114 1.00 39.62 293 ILE A CA 1
ATOM 2273 C C . ILE A 1 293 ? 0.821 -41.206 -46.294 1.00 39.62 293 ILE A C 1
ATOM 2275 O O . ILE A 1 293 ? 1.204 -42.213 -46.879 1.00 39.62 293 ILE A O 1
ATOM 2279 N N . MET A 1 294 ? -0.434 -41.064 -45.857 1.00 31.30 294 MET A N 1
ATOM 2280 C CA . MET A 1 294 ? -1.630 -41.216 -46.708 1.00 31.30 294 MET A CA 1
ATOM 2281 C C . MET A 1 294 ? -2.939 -41.124 -45.908 1.00 31.30 294 MET A C 1
ATOM 2283 O O . MET A 1 294 ? -3.047 -41.532 -44.758 1.00 31.30 294 MET A O 1
ATOM 2287 N N . THR A 1 295 ? -3.905 -40.509 -46.580 1.00 32.81 295 THR A N 1
ATOM 2288 C CA . THR A 1 295 ? -5.269 -40.116 -46.212 1.00 32.81 295 THR A CA 1
ATOM 2289 C C . THR A 1 295 ? -6.286 -41.244 -46.570 1.00 32.81 295 THR A C 1
ATOM 2291 O O . THR A 1 295 ? -5.888 -42.403 -46.543 1.00 32.81 295 THR A O 1
ATOM 2294 N N . PRO A 1 296 ? -7.587 -40.998 -46.863 1.00 61.09 296 PRO A N 1
ATOM 2295 C CA . PRO A 1 296 ? -8.725 -41.136 -45.944 1.00 61.09 296 PRO A CA 1
ATOM 2296 C C . PRO A 1 296 ? -9.855 -42.058 -46.502 1.00 61.09 296 PRO A C 1
ATOM 2298 O O . PRO A 1 296 ? -9.627 -42.827 -47.429 1.00 61.09 296 PRO A O 1
ATOM 2301 N N . HIS A 1 297 ? -11.088 -41.878 -45.990 1.00 32.53 297 HIS A N 1
ATOM 2302 C CA . HIS A 1 297 ? -12.393 -42.501 -46.329 1.00 32.53 297 HIS A CA 1
ATOM 2303 C C . HIS A 1 297 ? -12.757 -43.709 -45.441 1.00 32.53 297 HIS A C 1
ATOM 2305 O O . HIS A 1 297 ? -11.926 -44.559 -45.167 1.00 32.53 297 HIS A O 1
ATOM 2311 N N . ILE A 1 298 ? -13.970 -43.815 -44.880 1.00 38.00 298 ILE A N 1
ATOM 2312 C CA . ILE A 1 298 ? -15.244 -44.030 -45.589 1.00 38.00 298 ILE A CA 1
ATOM 2313 C C . ILE A 1 298 ? -16.461 -43.486 -44.796 1.00 38.00 298 ILE A C 1
ATOM 2315 O O . ILE A 1 298 ? -16.489 -43.466 -43.569 1.00 38.00 298 ILE A O 1
ATOM 2319 N N . LEU A 1 299 ? -17.456 -43.049 -45.576 1.00 34.94 299 LEU A N 1
ATOM 2320 C CA . LEU A 1 299 ? -18.805 -42.566 -45.260 1.00 34.94 299 LEU A CA 1
ATOM 2321 C C . LEU A 1 299 ? -19.778 -43.642 -44.716 1.00 34.94 299 LEU A C 1
ATOM 2323 O O . LEU A 1 299 ? -19.664 -44.810 -45.063 1.00 34.94 299 LEU A O 1
ATOM 2327 N N . ASN A 1 300 ? -20.857 -43.145 -44.087 1.00 31.06 300 ASN A N 1
ATOM 2328 C CA . ASN A 1 300 ? -22.228 -43.695 -44.020 1.00 31.06 300 ASN A CA 1
ATOM 2329 C C . ASN A 1 300 ? -22.425 -44.995 -43.208 1.00 31.06 300 ASN A C 1
ATOM 2331 O O . ASN A 1 300 ? -21.797 -46.016 -43.439 1.00 31.06 300 ASN A O 1
ATOM 2335 N N . SER A 1 301 ? -23.407 -45.094 -42.312 1.00 40.72 301 SER A N 1
ATOM 2336 C CA . SER A 1 301 ? -24.826 -45.042 -42.681 1.00 40.72 301 SER A CA 1
ATOM 2337 C C . SER A 1 301 ? -25.725 -44.912 -41.449 1.00 40.72 301 SER A C 1
ATOM 2339 O O . SER A 1 301 ? -25.471 -45.498 -40.398 1.00 40.72 301 SER A O 1
ATOM 2341 N N . ALA A 1 302 ? -26.802 -44.154 -41.618 1.00 38.03 302 ALA A N 1
ATOM 2342 C CA . ALA A 1 302 ? -27.923 -44.046 -40.701 1.00 38.03 302 ALA A CA 1
ATOM 2343 C C . ALA A 1 302 ? -28.983 -45.138 -40.972 1.00 38.03 302 ALA A C 1
ATOM 2345 O O . ALA A 1 302 ? -29.005 -45.722 -42.052 1.00 38.03 302 ALA A O 1
ATOM 2346 N N . ILE A 1 303 ? -29.945 -45.247 -40.037 1.00 40.19 303 ILE A N 1
ATOM 2347 C CA . ILE A 1 303 ? -31.261 -45.920 -40.146 1.00 40.19 303 ILE A CA 1
ATOM 2348 C C . ILE A 1 303 ? -31.137 -47.462 -40.040 1.00 40.19 303 ILE A C 1
ATOM 2350 O O . ILE A 1 303 ? -30.504 -48.106 -40.858 1.00 40.19 303 ILE A O 1
ATOM 2354 N N . THR A 1 304 ? -31.682 -48.180 -39.049 1.00 36.62 304 THR A N 1
ATOM 2355 C CA . THR A 1 304 ? -33.118 -48.447 -38.838 1.00 36.62 304 THR A CA 1
ATOM 2356 C C . THR A 1 304 ? -33.265 -49.350 -37.598 1.00 36.62 304 THR A C 1
ATOM 2358 O O . THR A 1 304 ? -32.703 -50.434 -37.600 1.00 36.62 304 THR A O 1
ATOM 2361 N N . MET A 1 305 ? -34.030 -48.972 -36.568 1.00 36.69 305 MET A N 1
ATOM 2362 C CA . MET A 1 305 ? -34.916 -49.902 -35.830 1.00 36.69 305 MET A CA 1
ATOM 2363 C C . MET A 1 305 ? -35.704 -49.139 -34.765 1.00 36.69 305 MET A C 1
ATOM 2365 O O . MET A 1 305 ? -35.361 -49.051 -33.589 1.00 36.69 305 MET A O 1
ATOM 2369 N N . ARG A 1 306 ? -36.802 -48.549 -35.229 1.00 44.28 306 ARG A N 1
ATOM 2370 C CA . ARG A 1 306 ? -37.897 -48.035 -34.413 1.00 44.28 306 ARG A CA 1
ATOM 2371 C C . ARG A 1 306 ? -39.019 -49.061 -34.569 1.00 44.28 306 ARG A C 1
ATOM 2373 O O . ARG A 1 306 ? -39.362 -49.362 -35.707 1.00 44.28 306 ARG A O 1
ATOM 2380 N N . ARG A 1 307 ? -39.597 -49.512 -33.447 1.00 44.16 307 ARG A N 1
ATOM 2381 C CA . ARG A 1 307 ? -40.748 -50.440 -33.302 1.00 44.16 307 ARG A CA 1
ATOM 2382 C C . ARG A 1 307 ? -40.407 -51.907 -33.008 1.00 44.16 307 ARG A C 1
ATOM 2384 O O . ARG A 1 307 ? -40.775 -52.777 -33.781 1.00 44.16 307 ARG A O 1
ATOM 2391 N N . LEU A 1 308 ? -39.812 -52.178 -31.842 1.00 40.97 308 LEU A N 1
ATOM 2392 C CA . LEU A 1 308 ? -40.106 -53.402 -31.077 1.00 40.97 308 LEU A CA 1
ATOM 2393 C C . LEU A 1 308 ? -39.619 -53.311 -29.612 1.00 40.97 308 LEU A C 1
ATOM 2395 O O . LEU A 1 308 ? -38.831 -54.130 -29.167 1.00 40.97 308 LEU A O 1
ATOM 2399 N N . LEU A 1 309 ? -40.028 -52.291 -28.844 1.00 36.88 309 LEU A N 1
ATOM 2400 C CA . LEU A 1 309 ? -39.716 -52.254 -27.402 1.00 36.88 309 LEU A CA 1
ATOM 2401 C C . LEU A 1 309 ? -40.686 -51.361 -26.604 1.00 36.88 309 LEU A C 1
ATOM 2403 O O . LEU A 1 309 ? -40.277 -50.428 -25.926 1.00 36.88 309 LEU A O 1
ATOM 2407 N N . CYS A 1 310 ? -41.993 -51.612 -26.716 1.00 40.12 310 CYS A N 1
ATOM 2408 C CA . CYS A 1 310 ? -43.023 -50.890 -25.945 1.00 40.12 310 CYS A CA 1
ATOM 2409 C C . CYS A 1 310 ? -43.815 -51.771 -24.961 1.00 40.12 310 CYS A C 1
ATOM 2411 O O . CYS A 1 310 ? -44.801 -51.299 -24.412 1.00 40.12 310 CYS A O 1
ATOM 2413 N N . VAL A 1 311 ? -43.403 -53.019 -24.691 1.00 44.81 311 VAL A N 1
ATOM 2414 C CA . VAL A 1 311 ? -44.114 -53.910 -23.736 1.00 44.81 311 VAL A CA 1
ATOM 2415 C C . VAL A 1 311 ? -43.153 -54.621 -22.761 1.00 44.81 311 VAL A C 1
ATOM 2417 O O . VAL A 1 311 ? -43.441 -55.679 -22.225 1.00 44.81 311 VAL A O 1
ATOM 2420 N N . LEU A 1 312 ? -41.989 -54.021 -22.491 1.00 40.97 312 LEU A N 1
ATOM 2421 C CA . LEU A 1 312 ? -41.019 -54.497 -21.487 1.00 40.97 312 LEU A CA 1
ATOM 2422 C C . LEU A 1 312 ? -40.402 -53.309 -20.720 1.00 40.97 312 LEU A C 1
ATOM 2424 O O . LEU A 1 312 ? -39.199 -53.226 -20.512 1.00 40.97 312 LEU A O 1
ATOM 2428 N N . LEU A 1 313 ? -41.243 -52.342 -20.337 1.00 44.62 313 LEU A N 1
ATOM 2429 C CA . LEU A 1 313 ? -40.857 -51.117 -19.619 1.00 44.62 313 LEU A CA 1
ATOM 2430 C C . LEU A 1 313 ? -41.752 -50.874 -18.390 1.00 44.62 313 LEU A C 1
ATOM 2432 O O . LEU A 1 313 ? -42.303 -49.794 -18.228 1.00 44.62 313 LEU A O 1
ATOM 2436 N N . MET A 1 314 ? -41.915 -51.877 -17.520 1.00 52.97 314 MET A N 1
ATOM 2437 C CA . MET A 1 314 ? -42.492 -51.688 -16.171 1.00 52.97 314 MET A CA 1
ATOM 2438 C C . MET A 1 314 ? -41.764 -52.505 -15.085 1.00 52.97 314 MET A C 1
ATOM 2440 O O . MET A 1 314 ? -42.376 -52.945 -14.120 1.00 52.97 314 MET A O 1
ATOM 2444 N N . GLY A 1 315 ? -40.456 -52.743 -15.232 1.00 48.66 315 GLY A N 1
ATOM 2445 C CA . GLY A 1 315 ? -39.741 -53.648 -14.319 1.00 48.66 315 GLY A CA 1
ATOM 2446 C C . GLY A 1 315 ? -38.247 -53.407 -14.145 1.00 48.66 315 GLY A C 1
ATOM 2447 O O . GLY A 1 315 ? -37.547 -54.308 -13.702 1.00 48.66 315 GLY A O 1
ATOM 2448 N N . THR A 1 316 ? -37.735 -52.222 -14.475 1.00 45.31 316 THR A N 1
ATOM 2449 C CA . THR A 1 316 ? -36.356 -51.847 -14.137 1.00 45.31 316 THR A CA 1
ATOM 2450 C C . THR A 1 316 ? -36.389 -50.572 -13.316 1.00 45.31 316 THR A C 1
ATOM 2452 O O . THR A 1 316 ? -36.434 -49.465 -13.855 1.00 45.31 316 THR A O 1
ATOM 2455 N N . SER A 1 317 ? -36.390 -50.738 -11.996 1.00 46.81 317 SER A N 1
ATOM 2456 C CA . SER A 1 317 ? -35.981 -49.712 -11.046 1.00 46.81 317 SER A CA 1
ATOM 2457 C C . SER A 1 317 ? -34.559 -49.275 -11.403 1.00 46.81 317 SER A C 1
ATOM 2459 O O . SER A 1 317 ? -33.578 -49.894 -10.989 1.00 46.81 317 SER A O 1
ATOM 2461 N N . LEU A 1 318 ? -34.452 -48.233 -12.229 1.00 45.25 318 LEU A N 1
ATOM 2462 C CA . LEU A 1 318 ? -33.226 -47.471 -12.384 1.00 45.25 318 LEU A CA 1
ATOM 2463 C C . LEU A 1 318 ? -32.907 -46.884 -11.009 1.00 45.25 318 LEU A C 1
ATOM 2465 O O . LEU A 1 318 ? -33.456 -45.858 -10.613 1.00 45.25 318 LEU A O 1
ATOM 2469 N N . ASN A 1 319 ? -31.996 -47.538 -10.291 1.00 50.62 319 ASN A N 1
ATOM 2470 C CA . ASN A 1 319 ? -31.134 -46.856 -9.343 1.00 50.62 319 ASN A CA 1
ATOM 2471 C C . ASN A 1 319 ? -30.325 -45.849 -10.162 1.00 50.62 319 ASN A C 1
ATOM 2473 O O . ASN A 1 319 ? -29.215 -46.134 -10.608 1.00 50.62 319 ASN A O 1
ATOM 2477 N N . ALA A 1 320 ? -30.919 -44.682 -10.410 1.00 49.06 320 ALA A N 1
ATOM 2478 C CA . ALA A 1 320 ? -30.176 -43.491 -10.748 1.00 49.06 320 ALA A CA 1
ATOM 2479 C C . ALA A 1 320 ? -29.303 -43.207 -9.527 1.00 49.06 320 ALA A C 1
ATOM 2481 O O . ALA A 1 320 ? -29.721 -42.552 -8.573 1.00 49.06 320 ALA A O 1
ATOM 2482 N N . THR A 1 321 ? -28.099 -43.775 -9.522 1.00 51.00 321 THR A N 1
ATOM 2483 C CA . THR A 1 321 ? -27.005 -43.272 -8.713 1.00 51.00 321 THR A CA 1
ATOM 2484 C C . THR A 1 321 ? -26.847 -41.824 -9.135 1.00 51.00 321 THR A C 1
ATOM 2486 O O . THR A 1 321 ? -26.282 -41.513 -10.182 1.00 51.00 321 THR A O 1
ATOM 2489 N N . ALA A 1 322 ? -27.448 -40.933 -8.349 1.00 52.91 322 ALA A N 1
ATOM 2490 C CA . ALA A 1 322 ? -27.171 -39.519 -8.392 1.00 52.91 322 ALA A CA 1
ATOM 2491 C C . ALA A 1 322 ? -25.667 -39.399 -8.155 1.00 52.91 322 ALA A C 1
ATOM 2493 O O . ALA A 1 322 ? -25.193 -39.427 -7.020 1.00 52.91 322 ALA A O 1
ATOM 2494 N N . ALA A 1 323 ? -24.902 -39.355 -9.246 1.00 55.56 323 ALA A N 1
ATOM 2495 C CA . ALA A 1 323 ? -23.554 -38.847 -9.235 1.00 55.56 323 ALA A CA 1
ATOM 2496 C C . ALA A 1 323 ? -23.718 -37.399 -8.783 1.00 55.56 323 ALA A C 1
ATOM 2498 O O . ALA A 1 323 ? -24.039 -36.521 -9.585 1.00 55.56 323 ALA A O 1
ATOM 2499 N N . GLY A 1 324 ? -23.633 -37.196 -7.465 1.00 54.56 324 GLY A N 1
ATOM 2500 C CA . GLY A 1 324 ? -23.667 -35.877 -6.864 1.00 54.56 324 GLY A CA 1
ATOM 2501 C C . GLY A 1 324 ? -22.688 -34.987 -7.625 1.00 54.56 324 GLY A C 1
ATOM 2502 O O . GLY A 1 324 ? -21.688 -35.509 -8.137 1.00 54.56 324 GLY A O 1
ATOM 2503 N N . PRO A 1 325 ? -22.991 -33.686 -7.770 1.00 60.25 325 PRO A N 1
ATOM 2504 C CA . PRO A 1 325 ? -22.126 -32.764 -8.490 1.00 60.25 325 PRO A CA 1
ATOM 2505 C C . PRO A 1 325 ? -20.695 -33.017 -8.028 1.00 60.25 325 PRO A C 1
ATOM 2507 O O . PRO A 1 325 ? -20.413 -32.945 -6.831 1.00 60.25 325 PRO A O 1
ATOM 2510 N N . LYS A 1 326 ? -19.832 -33.444 -8.962 1.00 49.69 326 LYS A N 1
ATOM 2511 C CA . LYS A 1 326 ? -18.420 -33.690 -8.674 1.00 49.69 326 LYS A CA 1
ATOM 2512 C C . LYS A 1 326 ? -17.936 -32.415 -8.009 1.00 49.69 326 LYS A C 1
ATOM 2514 O O . LYS A 1 326 ? -17.960 -31.375 -8.658 1.00 49.69 326 LYS A O 1
ATOM 2519 N N . HIS A 1 327 ? -17.607 -32.491 -6.719 1.00 47.03 327 HIS A N 1
ATOM 2520 C CA . HIS A 1 327 ? -17.068 -31.364 -5.978 1.00 47.03 327 HIS A CA 1
ATOM 2521 C C . HIS A 1 327 ? -15.856 -30.881 -6.765 1.00 47.03 327 HIS A C 1
ATOM 2523 O O . HIS A 1 327 ? -14.816 -31.545 -6.783 1.00 47.03 327 HIS A O 1
ATOM 2529 N N . GLU A 1 328 ? -16.036 -29.781 -7.492 1.00 61.28 328 GLU A N 1
ATOM 2530 C CA . GLU A 1 328 ? -14.958 -29.115 -8.188 1.00 61.28 328 GLU A CA 1
ATOM 2531 C C . GLU A 1 328 ? -13.943 -28.777 -7.110 1.00 61.28 328 GLU A C 1
ATOM 2533 O O . GLU A 1 328 ? -14.264 -28.153 -6.094 1.00 61.28 328 GLU A O 1
ATOM 2538 N N . LYS A 1 329 ? -12.753 -29.354 -7.252 1.00 55.84 329 LYS A N 1
ATOM 2539 C CA . LYS A 1 329 ? -11.699 -29.259 -6.258 1.00 55.84 329 LYS A CA 1
ATOM 2540 C C . LYS A 1 329 ? -11.241 -27.805 -6.282 1.00 55.84 329 LYS A C 1
ATOM 2542 O O . LYS A 1 329 ? -10.436 -27.433 -7.126 1.00 55.84 329 LYS A O 1
ATOM 2547 N N . VAL A 1 330 ? -11.831 -26.979 -5.420 1.00 63.91 330 VAL A N 1
ATOM 2548 C CA . VAL A 1 330 ? -11.483 -25.564 -5.304 1.00 63.91 330 VAL A CA 1
ATOM 2549 C C . VAL A 1 330 ? -10.013 -25.511 -4.907 1.00 63.91 330 VAL A C 1
ATOM 2551 O O . VAL A 1 330 ? -9.649 -25.921 -3.802 1.00 63.91 330 VAL A O 1
ATOM 2554 N N . GLU A 1 331 ? -9.166 -25.086 -5.844 1.00 69.38 331 GLU A N 1
ATOM 2555 C CA . GLU A 1 331 ? -7.745 -24.855 -5.600 1.00 69.38 331 GLU A CA 1
ATOM 2556 C C . GLU A 1 331 ? -7.613 -23.929 -4.380 1.00 69.38 331 GLU A C 1
ATOM 2558 O O . GLU A 1 331 ? -8.252 -22.870 -4.339 1.00 69.38 331 GLU A O 1
ATOM 2563 N N . PRO A 1 332 ? -6.850 -24.327 -3.346 1.00 74.50 332 PRO A N 1
ATOM 2564 C CA . PRO A 1 332 ? -6.734 -23.529 -2.139 1.00 74.50 332 PRO A CA 1
ATOM 2565 C C . PRO A 1 332 ? -6.089 -22.186 -2.472 1.00 74.50 332 PRO A C 1
ATOM 2567 O O . PRO A 1 332 ? -5.139 -22.121 -3.249 1.00 74.50 332 PRO A O 1
ATOM 2570 N N . PHE A 1 333 ? -6.578 -21.121 -1.839 1.00 79.50 333 PHE A N 1
ATOM 2571 C CA . PHE A 1 333 ? -5.990 -19.796 -1.973 1.00 79.50 333 PHE A CA 1
ATOM 2572 C C . PHE A 1 333 ? -4.525 -19.810 -1.513 1.00 79.50 333 PHE A C 1
ATOM 2574 O O . PHE A 1 333 ? -4.239 -20.204 -0.379 1.00 79.50 333 PHE A O 1
ATOM 2581 N N . ARG A 1 334 ? -3.594 -19.371 -2.367 1.00 84.69 334 ARG A N 1
ATOM 2582 C CA . ARG A 1 334 ? -2.168 -19.234 -2.018 1.00 84.69 334 ARG A CA 1
ATOM 2583 C C . ARG A 1 334 ? -1.673 -17.835 -2.328 1.00 84.69 334 ARG A C 1
ATOM 2585 O O . ARG A 1 334 ? -1.995 -17.285 -3.378 1.00 84.69 334 ARG A O 1
ATOM 2592 N N . ALA A 1 335 ? -0.857 -17.303 -1.427 1.00 82.69 335 ALA A N 1
ATOM 2593 C CA . ALA A 1 335 ? -0.165 -16.036 -1.589 1.00 82.69 335 ALA A CA 1
ATOM 2594 C C . ALA A 1 335 ? 1.337 -16.285 -1.765 1.00 82.69 335 ALA A C 1
ATOM 2596 O O . ALA A 1 335 ? 1.933 -17.043 -0.999 1.00 82.69 335 ALA A O 1
ATOM 2597 N N . TYR A 1 336 ? 1.940 -15.618 -2.742 1.00 87.38 336 TYR A N 1
ATOM 2598 C CA . TYR A 1 336 ? 3.371 -15.663 -3.021 1.00 87.38 336 TYR A CA 1
ATOM 2599 C C . TYR A 1 336 ? 3.958 -14.255 -2.940 1.00 87.38 336 TYR A C 1
ATOM 2601 O O . TYR A 1 336 ? 3.324 -13.288 -3.369 1.00 87.38 336 TYR A O 1
ATOM 2609 N N . ASN A 1 337 ? 5.175 -14.150 -2.410 1.00 87.19 337 ASN A N 1
ATOM 2610 C CA . ASN A 1 337 ? 5.967 -12.924 -2.425 1.00 87.19 337 ASN A CA 1
ATOM 2611 C C . ASN A 1 337 ? 7.052 -13.084 -3.483 1.00 87.19 337 ASN A C 1
ATOM 2613 O O . ASN A 1 337 ? 7.985 -13.859 -3.290 1.00 87.19 337 ASN A O 1
ATOM 2617 N N . LEU A 1 338 ? 6.896 -12.381 -4.598 1.00 93.75 338 LEU A N 1
ATOM 2618 C CA . LEU A 1 338 ? 7.760 -12.516 -5.760 1.00 93.75 338 LEU A CA 1
ATOM 2619 C C . LEU A 1 338 ? 8.792 -11.396 -5.791 1.00 93.75 338 LEU A C 1
ATOM 2621 O O . LEU A 1 338 ? 8.472 -10.233 -5.523 1.00 93.75 338 LEU A O 1
ATOM 2625 N N . THR A 1 339 ? 10.018 -11.733 -6.167 1.00 93.12 339 THR A N 1
ATOM 2626 C CA . THR A 1 339 ? 11.037 -10.744 -6.508 1.00 93.12 339 THR A CA 1
ATOM 2627 C C . THR A 1 339 ? 10.571 -9.971 -7.732 1.00 93.12 339 THR A C 1
ATOM 2629 O O . THR A 1 339 ? 10.332 -10.559 -8.786 1.00 93.12 339 THR A O 1
ATOM 2632 N N . LEU A 1 340 ? 10.434 -8.654 -7.608 1.00 94.06 340 LEU A N 1
ATOM 2633 C CA . LEU A 1 340 ? 10.036 -7.812 -8.724 1.00 94.06 340 LEU A CA 1
ATOM 2634 C C . LEU A 1 340 ? 11.269 -7.448 -9.556 1.00 94.06 340 LEU A C 1
ATOM 2636 O O . LEU A 1 340 ? 12.276 -6.973 -9.014 1.00 94.06 340 LEU A O 1
ATOM 2640 N N . TYR A 1 341 ? 11.183 -7.664 -10.868 1.00 94.94 341 TYR A N 1
ATOM 2641 C CA . TYR A 1 341 ? 12.283 -7.427 -11.796 1.00 94.94 341 TYR A CA 1
ATOM 2642 C C . TYR A 1 341 ? 11.801 -6.755 -13.086 1.00 94.94 341 TYR A C 1
ATOM 2644 O O . TYR A 1 341 ? 10.759 -7.105 -13.630 1.00 94.94 341 TYR A O 1
ATOM 2652 N N . GLY A 1 342 ? 12.539 -5.749 -13.559 1.00 95.69 342 GLY A N 1
ATOM 2653 C CA . GLY A 1 342 ? 12.159 -4.933 -14.713 1.00 95.69 342 GLY A CA 1
ATOM 2654 C C . GLY A 1 342 ? 13.125 -5.088 -15.885 1.00 95.69 342 GLY A C 1
ATOM 2655 O O . GLY A 1 342 ? 14.341 -5.034 -15.697 1.00 95.69 342 GLY A O 1
ATOM 2656 N N . TYR A 1 343 ? 12.583 -5.209 -17.095 1.00 97.56 343 TYR A N 1
ATOM 2657 C CA . TYR A 1 343 ? 13.320 -5.143 -18.355 1.00 97.56 343 TYR A CA 1
ATOM 2658 C C . TYR A 1 343 ? 12.846 -3.941 -19.157 1.00 97.56 343 TYR A C 1
ATOM 2660 O O . TYR A 1 343 ? 11.647 -3.767 -19.374 1.00 97.56 343 TYR A O 1
ATOM 2668 N N . ASN A 1 344 ? 13.779 -3.132 -19.639 1.00 97.69 344 ASN A N 1
ATOM 2669 C CA . ASN A 1 344 ? 13.458 -1.925 -20.385 1.00 97.69 344 ASN A CA 1
ATOM 2670 C C . ASN A 1 344 ? 14.096 -1.950 -21.775 1.00 97.69 344 ASN A C 1
ATOM 2672 O O . ASN A 1 344 ? 15.267 -1.612 -21.968 1.00 97.69 344 ASN A O 1
ATOM 2676 N N . TYR A 1 345 ? 13.278 -2.311 -22.758 1.00 97.56 345 TYR A N 1
ATOM 2677 C CA . TYR A 1 345 ? 13.616 -2.293 -24.179 1.00 97.56 345 TYR A CA 1
ATOM 2678 C C . TYR A 1 345 ? 13.225 -0.971 -24.855 1.00 97.56 345 TYR A C 1
ATOM 2680 O O . TYR A 1 345 ? 13.204 -0.890 -26.081 1.00 97.56 345 TYR A O 1
ATOM 2688 N N . THR A 1 346 ? 12.895 0.063 -24.074 1.00 97.50 346 THR A N 1
ATOM 2689 C CA . THR A 1 346 ? 12.626 1.410 -24.593 1.00 97.50 346 THR A CA 1
ATOM 2690 C C . THR A 1 346 ? 13.929 2.188 -24.810 1.00 97.50 346 THR A C 1
ATOM 2692 O O . THR A 1 346 ? 15.031 1.691 -24.541 1.00 97.50 346 THR A O 1
ATOM 2695 N N . ASP A 1 347 ? 13.802 3.414 -25.319 1.00 97.50 347 ASP A N 1
ATOM 2696 C CA . ASP A 1 347 ? 14.949 4.263 -25.653 1.00 97.50 347 ASP A CA 1
ATOM 2697 C C . ASP A 1 347 ? 15.492 5.040 -24.442 1.00 97.50 347 ASP A C 1
ATOM 2699 O O . ASP A 1 347 ? 16.602 5.562 -24.479 1.00 97.50 347 ASP A O 1
ATOM 2703 N N . MET A 1 348 ? 14.720 5.121 -23.356 1.00 97.12 348 MET A N 1
ATOM 2704 C CA . MET A 1 348 ? 15.050 5.916 -22.172 1.00 97.12 348 MET A CA 1
ATOM 2705 C C . MET A 1 348 ? 14.910 5.082 -20.901 1.00 97.12 348 MET A C 1
ATOM 2707 O O . MET A 1 348 ? 14.115 4.141 -20.853 1.00 97.12 348 MET A O 1
ATOM 2711 N N . SER A 1 349 ? 15.636 5.433 -19.841 1.00 97.00 349 SER A N 1
ATOM 2712 C CA . SER A 1 349 ? 15.460 4.783 -18.538 1.00 97.00 349 SER A CA 1
ATOM 2713 C C . SER A 1 349 ? 14.070 5.049 -17.942 1.00 97.00 349 SER A C 1
ATOM 2715 O O . SER A 1 349 ? 13.377 6.016 -18.285 1.00 97.00 349 SER A O 1
ATOM 2717 N N . ILE A 1 350 ? 13.648 4.151 -17.055 1.00 97.44 350 ILE A N 1
ATOM 2718 C CA . ILE A 1 350 ? 12.461 4.292 -16.213 1.00 97.44 350 ILE A CA 1
ATOM 2719 C C . ILE A 1 350 ? 12.964 4.552 -14.795 1.00 97.44 350 ILE A C 1
ATOM 2721 O O . ILE A 1 350 ? 13.675 3.734 -14.214 1.00 97.44 350 ILE A O 1
ATOM 2725 N N . GLY A 1 351 ? 12.627 5.717 -14.249 1.00 93.81 351 GLY A N 1
ATOM 2726 C CA . GLY A 1 351 ? 13.096 6.152 -12.937 1.00 93.81 351 GLY A CA 1
ATOM 2727 C C . GLY A 1 351 ? 12.443 5.374 -11.799 1.00 93.81 351 GLY A C 1
ATOM 2728 O O . GLY A 1 351 ? 13.098 5.092 -10.808 1.00 93.81 351 GLY A O 1
ATOM 2729 N N . SER A 1 352 ? 11.176 4.994 -11.945 1.00 92.88 352 SER A N 1
ATOM 2730 C CA . SER A 1 352 ? 10.468 4.141 -10.991 1.00 92.88 352 SER A CA 1
ATOM 2731 C C . SER A 1 352 ? 9.292 3.451 -11.672 1.00 92.88 352 SER A C 1
ATOM 2733 O O . SER A 1 352 ? 8.720 3.984 -12.627 1.00 92.88 352 SER A O 1
ATOM 2735 N N . PHE A 1 353 ? 8.917 2.276 -11.177 1.00 95.12 353 PHE A N 1
ATOM 2736 C CA . PHE A 1 353 ? 7.689 1.602 -11.572 1.00 95.12 353 PHE A CA 1
ATOM 2737 C C . PHE A 1 353 ? 7.045 0.901 -10.381 1.00 95.12 353 PHE A C 1
ATOM 2739 O O . PHE A 1 353 ? 7.679 0.698 -9.353 1.00 95.12 353 PHE A O 1
ATOM 2746 N N . GLU A 1 354 ? 5.779 0.537 -10.509 1.00 94.12 354 GLU A N 1
ATOM 2747 C CA . GLU A 1 354 ? 5.018 -0.191 -9.507 1.00 94.12 354 GLU A CA 1
ATOM 2748 C C . GLU A 1 354 ? 4.203 -1.293 -10.181 1.00 94.12 354 GLU A C 1
ATOM 2750 O O . GLU A 1 354 ? 3.646 -1.089 -11.265 1.00 94.12 354 GLU A O 1
ATOM 2755 N N . VAL A 1 355 ? 4.053 -2.423 -9.490 1.00 94.00 355 VAL A N 1
ATOM 2756 C CA . VAL A 1 355 ? 3.102 -3.475 -9.862 1.00 94.00 355 VAL A CA 1
ATOM 2757 C C . VAL A 1 355 ? 2.080 -3.647 -8.756 1.00 94.00 355 VAL A C 1
ATOM 2759 O O . VAL A 1 355 ? 2.407 -4.039 -7.637 1.00 94.00 355 VAL A O 1
ATOM 2762 N N . ASN A 1 356 ? 0.821 -3.322 -9.045 1.00 90.00 356 ASN A N 1
ATOM 2763 C CA . ASN A 1 356 ? -0.262 -3.286 -8.058 1.00 90.00 356 ASN A CA 1
ATOM 2764 C C . ASN A 1 356 ? 0.080 -2.441 -6.811 1.00 90.00 356 ASN A C 1
ATOM 2766 O O . ASN A 1 356 ? -0.378 -2.755 -5.709 1.00 90.00 356 ASN A O 1
ATOM 2770 N N . GLY A 1 357 ? 0.887 -1.388 -6.982 1.00 86.19 357 GLY A N 1
ATOM 2771 C CA . GLY A 1 357 ? 1.380 -0.521 -5.906 1.00 86.19 357 GLY A CA 1
ATOM 2772 C C . GLY A 1 357 ? 2.618 -1.046 -5.167 1.00 86.19 357 GLY A C 1
ATOM 2773 O O . GLY A 1 357 ? 3.132 -0.358 -4.292 1.00 86.19 357 GLY A O 1
ATOM 2774 N N . ALA A 1 358 ? 3.119 -2.243 -5.493 1.00 86.38 358 ALA A N 1
ATOM 2775 C CA . ALA A 1 358 ? 4.426 -2.690 -5.019 1.00 86.38 358 ALA A CA 1
ATOM 2776 C C . ALA A 1 358 ? 5.516 -1.992 -5.839 1.00 86.38 358 ALA A C 1
ATOM 2778 O O . ALA A 1 358 ? 5.585 -2.184 -7.053 1.00 86.38 358 ALA A O 1
ATOM 2779 N N . GLY A 1 359 ? 6.330 -1.171 -5.178 1.00 88.50 359 GLY A N 1
ATOM 2780 C CA . GLY A 1 359 ? 7.400 -0.412 -5.817 1.00 88.50 359 GLY A CA 1
ATOM 2781 C C . GLY A 1 359 ? 8.496 -1.313 -6.379 1.00 88.50 359 GLY A C 1
ATOM 2782 O O . GLY A 1 359 ? 9.002 -2.208 -5.703 1.00 88.50 359 GLY A O 1
ATOM 2783 N N . GLY A 1 360 ? 8.864 -1.047 -7.622 1.00 86.38 360 GLY A N 1
ATOM 2784 C CA . GLY A 1 360 ? 10.058 -1.548 -8.274 1.00 86.38 360 GLY A CA 1
ATOM 2785 C C . GLY A 1 360 ? 11.163 -0.498 -8.280 1.00 86.38 360 GLY A C 1
ATOM 2786 O O . GLY A 1 360 ? 10.919 0.707 -8.182 1.00 86.38 360 GLY A O 1
ATOM 2787 N N . GLY A 1 361 ? 12.402 -0.972 -8.377 1.00 82.00 361 GLY A N 1
ATOM 2788 C CA . GLY A 1 361 ? 13.564 -0.111 -8.542 1.00 82.00 361 GLY A CA 1
ATOM 2789 C C . GLY A 1 361 ? 13.629 0.548 -9.921 1.00 82.00 361 GLY A C 1
ATOM 2790 O O . GLY A 1 361 ? 12.862 0.245 -10.833 1.00 82.00 361 GLY A O 1
ATOM 2791 N N . ASN A 1 362 ? 14.597 1.444 -10.073 1.00 92.62 362 ASN A N 1
ATOM 2792 C CA . ASN A 1 362 ? 14.913 2.086 -11.344 1.00 92.62 362 ASN A CA 1
ATOM 2793 C C . ASN A 1 362 ? 15.272 1.017 -12.395 1.00 92.62 362 ASN A C 1
ATOM 2795 O O . ASN A 1 362 ? 15.946 0.031 -12.073 1.00 92.62 362 ASN A O 1
ATOM 2799 N N . ILE A 1 363 ? 14.867 1.236 -13.647 1.00 95.25 363 ILE A N 1
ATOM 2800 C CA . ILE A 1 363 ? 15.183 0.359 -14.777 1.00 95.25 363 ILE A CA 1
ATOM 2801 C C . ILE A 1 363 ? 15.988 1.153 -15.805 1.00 95.25 363 ILE A C 1
ATOM 2803 O O . ILE A 1 363 ? 15.458 2.001 -16.531 1.00 95.25 363 ILE A O 1
ATOM 2807 N N . GLU A 1 364 ? 17.285 0.879 -15.875 1.00 96.38 364 GLU A N 1
ATOM 2808 C CA . GLU A 1 364 ? 18.142 1.376 -16.948 1.00 96.38 364 GLU A CA 1
ATOM 2809 C C . GLU A 1 364 ? 17.671 0.855 -18.305 1.00 96.38 364 GLU A C 1
ATOM 2811 O O . GLU A 1 364 ? 16.940 -0.124 -18.403 1.00 96.38 364 GLU A O 1
ATOM 2816 N N . VAL A 1 365 ? 18.107 1.505 -19.372 1.00 96.81 365 VAL A N 1
ATOM 2817 C CA . VAL A 1 365 ? 17.976 0.988 -20.734 1.00 96.81 365 VAL A CA 1
ATOM 2818 C C . VAL A 1 365 ? 18.721 -0.353 -20.801 1.00 96.81 365 VAL A C 1
ATOM 2820 O O . VAL A 1 365 ? 19.912 -0.400 -20.490 1.00 96.81 365 VAL A O 1
ATOM 2823 N N . GLY A 1 366 ? 18.023 -1.441 -21.145 1.00 93.19 366 GLY A N 1
ATOM 2824 C CA . GLY A 1 366 ? 18.601 -2.791 -21.181 1.00 93.19 366 GLY A CA 1
ATOM 2825 C C . GLY A 1 366 ? 19.687 -2.941 -22.248 1.00 93.19 366 GLY A C 1
ATOM 2826 O O . GLY A 1 366 ? 19.661 -2.221 -23.251 1.00 93.19 366 GLY A O 1
ATOM 2827 N N . ASP A 1 367 ? 20.620 -3.865 -22.048 1.00 91.12 367 ASP A N 1
ATOM 2828 C CA . ASP A 1 367 ? 21.687 -4.195 -22.997 1.00 91.12 367 ASP A CA 1
ATOM 2829 C C . ASP A 1 367 ? 21.624 -5.667 -23.456 1.00 91.12 367 ASP A C 1
ATOM 2831 O O . ASP A 1 367 ? 20.593 -6.333 -23.328 1.00 91.12 367 ASP A O 1
ATOM 2835 N N . ALA A 1 368 ? 22.699 -6.174 -24.064 1.00 88.62 368 ALA A N 1
ATOM 2836 C CA . ALA A 1 368 ? 22.766 -7.549 -24.550 1.00 88.62 368 ALA A CA 1
ATOM 2837 C C . ALA A 1 368 ? 22.771 -8.604 -23.426 1.00 88.62 368 ALA A C 1
ATOM 2839 O O . ALA A 1 368 ? 22.463 -9.772 -23.690 1.00 88.62 368 ALA A O 1
ATOM 2840 N N . GLU A 1 369 ? 23.112 -8.206 -22.199 1.00 85.38 369 GLU A N 1
ATOM 2841 C CA . GLU A 1 369 ? 23.340 -9.104 -21.065 1.00 85.38 369 GLU A CA 1
ATOM 2842 C C . GLU A 1 369 ? 22.313 -8.897 -19.943 1.00 85.38 369 GLU A C 1
ATOM 2844 O O . GLU A 1 369 ? 21.977 -9.851 -19.238 1.00 85.38 369 GLU A O 1
ATOM 2849 N N . ALA A 1 370 ? 21.756 -7.691 -19.803 1.00 84.81 370 ALA A N 1
ATOM 2850 C CA . ALA A 1 370 ? 20.867 -7.324 -18.707 1.00 84.81 370 ALA A CA 1
ATOM 2851 C C . ALA A 1 370 ? 19.620 -6.542 -19.154 1.00 84.81 370 ALA A C 1
ATOM 2853 O O . ALA A 1 370 ? 19.632 -5.731 -20.077 1.00 84.81 370 ALA A O 1
ATOM 2854 N N . GLY A 1 371 ? 18.520 -6.738 -18.419 1.00 78.19 371 GLY A N 1
ATOM 2855 C CA . GLY A 1 371 ? 17.264 -6.006 -18.623 1.00 78.19 371 GLY A CA 1
ATOM 2856 C C . GLY A 1 371 ? 17.288 -4.545 -18.171 1.00 78.19 371 GLY A C 1
ATOM 2857 O O . GLY A 1 371 ? 16.370 -3.797 -18.495 1.00 78.19 371 GLY A O 1
ATOM 2858 N N . GLY A 1 372 ? 18.322 -4.147 -17.425 1.00 80.00 372 GLY A N 1
ATOM 2859 C CA . GLY A 1 372 ? 18.501 -2.803 -16.872 1.00 80.00 372 GLY A CA 1
ATOM 2860 C C . GLY A 1 372 ? 17.863 -2.576 -15.494 1.00 80.00 372 GLY A C 1
ATOM 2861 O O . GLY A 1 372 ? 18.207 -1.608 -14.819 1.00 80.00 372 GLY A O 1
ATOM 2862 N N . GLY A 1 373 ? 16.971 -3.457 -15.032 1.00 81.06 373 GLY A N 1
ATOM 2863 C CA . GLY A 1 373 ? 16.384 -3.385 -13.691 1.00 81.06 373 GLY A CA 1
ATOM 2864 C C . GLY A 1 373 ? 17.270 -3.998 -12.610 1.00 81.06 373 GLY A C 1
ATOM 2865 O O . GLY A 1 373 ? 18.103 -4.866 -12.879 1.00 81.06 373 GLY A O 1
ATOM 2866 N N . LYS A 1 374 ? 17.053 -3.580 -11.358 1.00 80.69 374 LYS A N 1
ATOM 2867 C CA . LYS A 1 374 ? 17.575 -4.259 -10.159 1.00 80.69 374 LYS A CA 1
ATOM 2868 C C . LYS A 1 374 ? 16.476 -5.082 -9.492 1.00 80.69 374 LYS A C 1
ATOM 2870 O O . LYS A 1 374 ? 15.306 -4.702 -9.518 1.00 80.69 374 LYS A O 1
ATOM 2875 N N . PHE A 1 375 ? 16.862 -6.181 -8.849 1.00 83.25 375 PHE A N 1
ATOM 2876 C CA . PHE A 1 375 ? 15.950 -6.987 -8.038 1.00 83.25 375 PHE A CA 1
ATOM 2877 C C . PHE A 1 375 ? 15.444 -6.169 -6.848 1.00 83.25 375 PHE A C 1
ATOM 2879 O O . PHE A 1 375 ? 16.240 -5.656 -6.061 1.00 83.25 375 PHE A O 1
ATOM 2886 N N . THR A 1 376 ? 14.124 -6.035 -6.729 1.00 84.50 376 THR A N 1
ATOM 2887 C CA . THR A 1 376 ? 13.475 -5.332 -5.613 1.00 84.50 376 THR A CA 1
ATOM 2888 C C . THR A 1 376 ? 12.465 -6.266 -4.956 1.00 84.50 376 THR A C 1
ATOM 2890 O O . THR A 1 376 ? 11.736 -6.982 -5.640 1.00 84.50 376 THR A O 1
ATOM 2893 N N . CYS A 1 377 ? 12.418 -6.283 -3.625 1.00 71.94 377 CYS A N 1
ATOM 2894 C CA . CYS A 1 377 ? 11.417 -7.055 -2.891 1.00 71.94 377 CYS A CA 1
ATOM 2895 C C . CYS A 1 377 ? 10.188 -6.185 -2.584 1.00 71.94 377 CYS A C 1
ATOM 2897 O O . CYS A 1 377 ? 10.348 -5.043 -2.168 1.00 71.94 377 CYS A O 1
ATOM 2899 N N . CYS A 1 378 ? 8.946 -6.650 -2.722 1.00 82.62 378 CYS A N 1
ATOM 2900 C CA . CYS A 1 378 ? 8.438 -7.869 -3.359 1.00 82.62 378 CYS A CA 1
ATOM 2901 C C . CYS A 1 378 ? 7.014 -7.572 -3.873 1.00 82.62 378 CYS A C 1
ATOM 2903 O O . CYS A 1 378 ? 6.281 -6.801 -3.245 1.00 82.62 378 CYS A O 1
ATOM 2905 N N . ALA A 1 379 ? 6.594 -8.198 -4.971 1.00 87.31 379 ALA A N 1
ATOM 2906 C CA . ALA A 1 379 ? 5.226 -8.114 -5.480 1.00 87.31 379 ALA A CA 1
ATOM 2907 C C . ALA A 1 379 ? 4.400 -9.323 -5.015 1.00 87.31 379 ALA A C 1
ATOM 2909 O O . ALA A 1 379 ? 4.846 -10.465 -5.107 1.00 87.31 379 ALA A O 1
ATOM 2910 N N . SER A 1 380 ? 3.186 -9.084 -4.512 1.00 86.50 380 SER A N 1
ATOM 2911 C CA . SER A 1 380 ? 2.292 -10.169 -4.093 1.00 86.50 380 SER A CA 1
ATOM 2912 C C . SER A 1 380 ? 1.553 -10.772 -5.286 1.00 86.50 380 SER A C 1
ATOM 2914 O O . SER A 1 380 ? 0.928 -10.045 -6.063 1.00 86.50 380 SER A O 1
ATOM 2916 N N . LEU A 1 381 ? 1.555 -12.100 -5.375 1.00 89.12 381 LEU A N 1
ATOM 2917 C CA . LEU A 1 381 ? 0.725 -12.879 -6.292 1.00 89.12 381 LEU A CA 1
ATOM 2918 C C . LEU A 1 381 ? -0.252 -13.733 -5.485 1.00 89.12 381 LEU A C 1
ATOM 2920 O O . LEU A 1 381 ? 0.148 -14.393 -4.530 1.00 89.12 381 LEU A O 1
ATOM 2924 N N . TYR A 1 382 ? -1.517 -13.754 -5.895 1.00 86.56 382 TYR A N 1
ATOM 2925 C CA . TYR A 1 382 ? -2.546 -14.591 -5.286 1.00 86.56 382 TYR A CA 1
ATOM 2926 C C . TYR A 1 382 ? -3.082 -15.579 -6.315 1.00 86.56 382 TYR A C 1
ATOM 2928 O O . TYR A 1 382 ? -3.367 -15.193 -7.447 1.00 86.56 382 TYR A O 1
ATOM 2936 N N . THR A 1 383 ? -3.211 -16.842 -5.918 1.00 85.69 383 THR A N 1
ATOM 2937 C CA . THR A 1 383 ? -3.803 -17.905 -6.740 1.00 85.69 383 THR A CA 1
ATOM 2938 C C . THR A 1 383 ? -5.028 -18.490 -6.029 1.00 85.69 383 THR A C 1
ATOM 2940 O O . THR A 1 383 ? -4.991 -18.580 -4.801 1.00 85.69 383 THR A O 1
ATOM 2943 N N . PRO A 1 384 ? -6.099 -18.873 -6.751 1.00 84.12 384 PRO A N 1
ATOM 2944 C CA . PRO A 1 384 ? -6.293 -18.670 -8.190 1.00 84.12 384 PRO A CA 1
ATOM 2945 C C . PRO A 1 384 ? -6.318 -17.178 -8.561 1.00 84.12 384 PRO A C 1
ATOM 2947 O O . PRO A 1 384 ? -6.665 -16.327 -7.740 1.00 84.12 384 PRO A O 1
ATOM 2950 N N . LEU A 1 385 ? -5.872 -16.859 -9.778 1.00 83.00 385 LEU A N 1
ATOM 2951 C CA . LEU A 1 385 ? -5.843 -15.478 -10.254 1.00 83.00 385 LEU A CA 1
ATOM 2952 C C . LEU A 1 385 ? -7.278 -14.912 -10.336 1.00 83.00 385 LEU A C 1
ATOM 2954 O O . LEU A 1 385 ? -8.219 -15.658 -10.621 1.00 83.00 385 LEU A O 1
ATOM 2958 N N . PRO A 1 386 ? -7.477 -13.604 -10.093 1.00 76.56 386 PRO A N 1
ATOM 2959 C CA . PRO A 1 386 ? -8.789 -12.977 -10.239 1.00 76.56 386 PRO A CA 1
ATOM 2960 C C . PRO A 1 386 ? -9.274 -13.061 -11.697 1.00 76.56 386 PRO A C 1
ATOM 2962 O O . PRO A 1 386 ? -8.438 -12.968 -12.580 1.00 76.56 386 PRO A O 1
ATOM 2965 N N . PRO A 1 387 ? -10.588 -13.102 -11.994 1.00 74.12 387 PRO A N 1
ATOM 2966 C CA . PRO A 1 387 ? -11.135 -13.457 -13.319 1.00 74.12 387 PRO A CA 1
ATOM 2967 C C . PRO A 1 387 ? -10.567 -12.728 -14.550 1.00 74.12 387 PRO A C 1
ATOM 2969 O O . PRO A 1 387 ? -10.622 -13.258 -15.654 1.00 74.12 387 PRO A O 1
ATOM 2972 N N . ASN A 1 388 ? -10.020 -11.522 -14.378 1.00 79.44 388 ASN A N 1
ATOM 2973 C CA . ASN A 1 388 ? -9.442 -10.730 -15.466 1.00 79.44 388 ASN A CA 1
ATOM 2974 C C . ASN A 1 388 ? -7.914 -10.862 -15.583 1.00 79.44 388 ASN A C 1
ATOM 2976 O O . ASN A 1 388 ? -7.347 -10.283 -16.500 1.00 79.44 388 ASN A O 1
ATOM 2980 N N . ASN A 1 389 ? -7.250 -11.542 -14.640 1.00 84.94 389 ASN A N 1
ATOM 2981 C CA . ASN A 1 389 ? -5.801 -11.787 -14.564 1.00 84.94 389 ASN A CA 1
ATOM 2982 C C . ASN A 1 389 ? -4.906 -10.553 -14.799 1.00 84.94 389 ASN A C 1
ATOM 2984 O O . ASN A 1 389 ? -3.738 -10.694 -15.151 1.00 84.94 389 ASN A O 1
ATOM 2988 N N . ASN A 1 390 ? -5.447 -9.348 -14.606 1.00 90.12 390 ASN A N 1
ATOM 2989 C CA . ASN A 1 390 ? -4.765 -8.097 -14.901 1.00 90.12 390 ASN A CA 1
ATOM 2990 C C . ASN A 1 390 ? -4.023 -7.577 -13.676 1.00 90.12 390 ASN A C 1
ATOM 2992 O O . ASN A 1 390 ? -4.581 -7.512 -12.577 1.00 90.12 390 ASN A O 1
ATOM 2996 N N . VAL A 1 391 ? -2.806 -7.102 -13.899 1.00 91.94 391 VAL A N 1
ATOM 2997 C CA . VAL A 1 391 ? -2.052 -6.291 -12.951 1.00 91.94 391 VAL A CA 1
ATOM 2998 C C . VAL A 1 391 ? -2.045 -4.834 -13.390 1.00 91.94 391 VAL A C 1
ATOM 3000 O O . VAL A 1 391 ? -2.085 -4.512 -14.578 1.00 91.94 391 VAL A O 1
ATOM 3003 N N . HIS A 1 392 ? -2.028 -3.937 -12.414 1.00 93.88 392 HIS A N 1
ATOM 3004 C CA . HIS A 1 392 ? -1.891 -2.511 -12.642 1.00 93.88 392 HIS A CA 1
ATOM 3005 C C . HIS A 1 392 ? -0.413 -2.135 -12.641 1.00 93.88 392 HIS A C 1
ATOM 3007 O O . HIS A 1 392 ? 0.256 -2.292 -11.618 1.00 93.88 392 HIS A O 1
ATOM 3013 N N . ILE A 1 393 ? 0.072 -1.637 -13.773 1.00 96.38 393 ILE A N 1
ATOM 3014 C CA . ILE A 1 393 ? 1.443 -1.165 -13.937 1.00 96.38 393 ILE A CA 1
ATOM 3015 C C . ILE A 1 393 ? 1.424 0.355 -13.934 1.00 96.38 393 ILE A C 1
ATOM 3017 O O . ILE A 1 393 ? 0.696 0.966 -14.717 1.00 96.38 393 ILE A O 1
ATOM 3021 N N . LYS A 1 394 ? 2.232 0.952 -13.060 1.00 96.00 394 LYS A N 1
ATOM 3022 C CA . LYS A 1 394 ? 2.493 2.394 -13.026 1.00 96.00 394 LYS A CA 1
ATOM 3023 C C . LYS A 1 394 ? 3.979 2.633 -13.206 1.00 96.00 394 LYS A C 1
ATOM 3025 O O . LYS A 1 394 ? 4.772 1.865 -12.678 1.00 96.00 394 LYS A O 1
ATOM 3030 N N . TRP A 1 395 ? 4.373 3.683 -13.909 1.00 96.81 395 TRP A N 1
ATOM 3031 C CA . TRP A 1 395 ? 5.781 4.045 -14.035 1.00 96.81 395 TRP A CA 1
ATOM 3032 C C . TRP A 1 395 ? 5.973 5.536 -14.253 1.00 96.81 395 TRP A C 1
ATOM 3034 O O . TRP A 1 395 ? 5.062 6.257 -14.662 1.00 96.81 395 TRP A O 1
ATOM 3044 N N . SER A 1 396 ? 7.189 5.989 -13.975 1.00 95.62 396 SER A N 1
ATOM 3045 C CA . SER A 1 396 ? 7.626 7.349 -14.227 1.00 95.62 396 SER A CA 1
ATOM 3046 C C . SER A 1 396 ? 9.087 7.368 -14.650 1.00 95.62 396 SER A C 1
ATOM 3048 O O . SER A 1 396 ? 9.917 6.617 -14.135 1.00 95.62 396 SER A O 1
ATOM 3050 N N . ARG A 1 397 ? 9.414 8.256 -15.590 1.00 95.12 397 ARG A N 1
ATOM 3051 C CA . ARG A 1 397 ? 10.798 8.508 -16.021 1.00 95.12 397 ARG A CA 1
ATOM 3052 C C . ARG A 1 397 ? 11.457 9.628 -15.222 1.00 95.12 397 ARG A C 1
ATOM 3054 O O . ARG A 1 397 ? 12.660 9.589 -15.002 1.00 95.12 397 ARG A O 1
ATOM 3061 N N . ASP A 1 398 ? 10.670 10.606 -14.780 1.00 92.75 398 ASP A N 1
ATOM 3062 C CA . ASP A 1 398 ? 11.133 11.849 -14.152 1.00 92.75 398 ASP A CA 1
ATOM 3063 C C . ASP A 1 398 ? 10.668 12.017 -12.692 1.00 92.75 398 ASP A C 1
ATOM 3065 O O . ASP A 1 398 ? 10.977 13.025 -12.057 1.00 92.75 398 ASP A O 1
ATOM 3069 N N . GLY A 1 399 ? 9.894 11.060 -12.171 1.00 89.81 399 GLY A N 1
ATOM 3070 C CA . GLY A 1 399 ? 9.256 11.109 -10.854 1.00 89.81 399 GLY A CA 1
ATOM 3071 C C . GLY A 1 399 ? 8.071 12.079 -10.758 1.00 89.81 399 GLY A C 1
ATOM 3072 O O . GLY A 1 399 ? 7.414 12.126 -9.720 1.00 89.81 399 GLY A O 1
ATOM 3073 N N . LYS A 1 400 ? 7.775 12.840 -11.819 1.00 90.38 400 LYS A N 1
ATOM 3074 C CA . LYS A 1 400 ? 6.754 13.901 -11.843 1.00 90.38 400 LYS A CA 1
ATOM 3075 C C . LYS A 1 400 ? 5.542 13.500 -12.668 1.00 90.38 400 LYS A C 1
ATOM 3077 O O . LYS A 1 400 ? 4.413 13.792 -12.285 1.00 90.38 400 LYS A O 1
ATOM 3082 N N . THR A 1 401 ? 5.762 12.848 -13.801 1.00 94.56 401 THR A N 1
ATOM 3083 C CA . THR A 1 401 ? 4.707 12.374 -14.696 1.00 94.56 401 THR A CA 1
ATOM 3084 C C . THR A 1 401 ? 4.596 10.868 -14.550 1.00 94.56 401 THR A C 1
ATOM 3086 O O . THR A 1 401 ? 5.569 10.147 -14.771 1.00 94.56 401 THR A O 1
ATOM 3089 N N . TRP A 1 402 ? 3.418 10.403 -14.148 1.00 94.88 402 TRP A N 1
ATOM 3090 C CA . TRP A 1 402 ? 3.127 8.992 -13.941 1.00 94.88 402 TRP A CA 1
ATOM 3091 C C . TRP A 1 402 ? 2.205 8.489 -15.028 1.00 94.88 402 TRP A C 1
ATOM 3093 O O . TRP A 1 402 ? 1.126 9.045 -15.240 1.00 94.88 402 TRP A O 1
ATOM 3103 N N . CYS A 1 403 ? 2.651 7.434 -15.690 1.00 97.12 403 CYS A N 1
ATOM 3104 C CA . CYS A 1 403 ? 1.902 6.703 -16.690 1.00 97.12 403 CYS A CA 1
ATOM 3105 C C . CYS A 1 403 ? 1.403 5.392 -16.094 1.00 97.12 403 CYS A C 1
ATOM 3107 O O . CYS A 1 403 ? 2.066 4.798 -15.241 1.00 97.12 403 CYS A O 1
ATOM 3109 N N . GLU A 1 404 ? 0.223 4.955 -16.517 1.00 96.88 404 GLU A N 1
ATOM 3110 C CA . GLU A 1 404 ? -0.378 3.730 -16.011 1.00 96.88 404 GLU A CA 1
ATOM 3111 C C . GLU A 1 404 ? -1.139 2.948 -17.081 1.00 96.88 404 GLU A C 1
ATOM 3113 O O . GLU A 1 404 ? -1.741 3.518 -18.000 1.00 96.88 404 GLU A O 1
ATOM 3118 N N . THR A 1 405 ? -1.131 1.624 -16.933 1.00 96.75 405 THR A N 1
ATOM 3119 C CA . THR A 1 405 ? -1.920 0.704 -17.753 1.00 96.75 405 THR A CA 1
ATOM 3120 C C . THR A 1 405 ? -2.239 -0.589 -16.997 1.00 96.75 405 THR A C 1
ATOM 3122 O O . THR A 1 405 ? -1.652 -0.890 -15.954 1.00 96.75 405 THR A O 1
ATOM 3125 N N . LYS A 1 406 ? -3.206 -1.359 -17.501 1.00 95.38 406 LYS A N 1
ATOM 3126 C CA . LYS A 1 406 ? -3.543 -2.690 -16.983 1.00 95.38 406 LYS A CA 1
ATOM 3127 C C . LYS A 1 406 ? -3.072 -3.742 -17.973 1.00 95.38 406 LYS A C 1
ATOM 3129 O O . LYS A 1 406 ? -3.423 -3.662 -19.146 1.00 95.38 406 LYS A O 1
ATOM 3134 N N . VAL A 1 407 ? -2.321 -4.720 -17.483 1.00 95.06 407 VAL A N 1
ATOM 3135 C CA . VAL A 1 407 ? -1.685 -5.752 -18.308 1.00 95.06 407 VAL A CA 1
ATOM 3136 C C . VAL A 1 407 ? -2.058 -7.128 -17.763 1.00 95.06 407 VAL A C 1
ATOM 3138 O O . VAL A 1 407 ? -1.940 -7.328 -16.552 1.00 95.06 407 VAL A O 1
ATOM 3141 N N . PRO A 1 408 ? -2.510 -8.077 -18.595 1.00 93.75 408 PRO A N 1
ATOM 3142 C CA . PRO A 1 408 ? -2.704 -9.453 -18.159 1.00 93.75 408 PRO A CA 1
ATOM 3143 C C . PRO A 1 408 ? -1.362 -10.150 -17.905 1.00 93.75 408 PRO A C 1
ATOM 3145 O O . PRO A 1 408 ? -0.354 -9.839 -18.543 1.00 93.75 408 PRO A O 1
ATOM 3148 N N . PHE A 1 409 ? -1.347 -11.142 -17.015 1.00 91.19 409 PHE A N 1
ATOM 3149 C CA . PHE A 1 409 ? -0.201 -12.049 -16.929 1.00 91.19 409 PHE A CA 1
ATOM 3150 C C . PHE A 1 409 ? 0.028 -12.783 -18.258 1.00 91.19 409 PHE A C 1
ATOM 3152 O O . PHE A 1 409 ? -0.908 -13.230 -18.921 1.00 91.19 409 PHE A O 1
ATOM 3159 N N . SER A 1 410 ? 1.296 -12.916 -18.623 1.00 88.62 410 SER A N 1
ATOM 3160 C CA . SER A 1 410 ? 1.782 -13.609 -19.807 1.00 88.62 410 SER A CA 1
ATOM 3161 C C . SER A 1 410 ? 2.234 -15.014 -19.417 1.00 88.62 410 SER A C 1
ATOM 3163 O O . SER A 1 410 ? 3.138 -15.176 -18.598 1.00 88.62 410 SER A O 1
ATOM 3165 N N . GLY A 1 411 ? 1.616 -16.026 -20.027 1.00 85.62 411 GLY A N 1
ATOM 3166 C CA . GLY A 1 411 ? 1.947 -17.434 -19.800 1.00 85.62 411 GLY A CA 1
ATOM 3167 C C . GLY A 1 411 ? 1.324 -18.049 -18.536 1.00 85.62 411 GLY A C 1
ATOM 3168 O O . GLY A 1 411 ? 0.568 -17.394 -17.815 1.00 85.62 411 GLY A O 1
ATOM 3169 N N . PRO A 1 412 ? 1.586 -19.346 -18.290 1.00 89.31 412 PRO A N 1
ATOM 3170 C CA . PRO A 1 412 ? 1.113 -20.037 -17.097 1.00 89.31 412 PRO A CA 1
ATOM 3171 C C . PRO A 1 412 ? 1.881 -19.584 -15.849 1.00 89.31 412 PRO A C 1
ATOM 3173 O O . PRO A 1 412 ? 3.079 -19.317 -15.911 1.00 89.31 412 PRO A O 1
ATOM 3176 N N . ILE A 1 413 ? 1.207 -19.568 -14.695 1.00 91.44 413 ILE A N 1
ATOM 3177 C CA . ILE A 1 413 ? 1.882 -19.409 -13.403 1.00 91.44 413 ILE A CA 1
ATOM 3178 C C . ILE A 1 413 ? 2.618 -20.722 -13.093 1.00 91.44 413 ILE A C 1
ATOM 3180 O O . ILE A 1 413 ? 1.967 -21.771 -13.050 1.00 91.44 413 ILE A O 1
ATOM 3184 N N . PRO A 1 414 ? 3.946 -20.701 -12.896 1.00 93.88 414 PRO A N 1
ATOM 3185 C CA . PRO A 1 414 ? 4.703 -21.908 -12.608 1.00 93.88 414 PRO A CA 1
ATOM 3186 C C . PRO A 1 414 ? 4.367 -22.464 -11.218 1.00 93.88 414 PRO A C 1
ATOM 3188 O O . PRO A 1 414 ? 3.789 -21.779 -10.373 1.00 93.88 414 PRO A O 1
ATOM 3191 N N . ALA A 1 415 ? 4.748 -23.716 -10.960 1.00 91.38 415 ALA A N 1
ATOM 3192 C CA . ALA A 1 415 ? 4.447 -24.377 -9.690 1.00 91.38 415 ALA A CA 1
ATOM 3193 C C . ALA A 1 415 ? 5.177 -23.721 -8.503 1.00 91.38 415 ALA A C 1
ATOM 3195 O O . ALA A 1 415 ? 4.647 -23.713 -7.384 1.00 91.38 415 ALA A O 1
ATOM 3196 N N . LYS A 1 416 ? 6.373 -23.168 -8.745 1.00 93.56 416 LYS A N 1
ATOM 3197 C CA . LYS A 1 416 ? 7.188 -22.448 -7.756 1.00 93.56 416 LYS A CA 1
ATOM 3198 C C . LYS A 1 416 ? 7.476 -21.020 -8.233 1.00 93.56 416 LYS A C 1
ATOM 3200 O O . LYS A 1 416 ? 8.573 -20.743 -8.703 1.00 93.56 416 LYS A O 1
ATOM 3205 N N . PRO A 1 417 ? 6.499 -20.105 -8.159 1.00 95.06 417 PRO A N 1
ATOM 3206 C CA . PRO A 1 417 ? 6.709 -18.743 -8.622 1.00 95.06 417 PRO A CA 1
ATOM 3207 C C . PRO A 1 417 ? 7.659 -18.009 -7.665 1.00 95.06 417 PRO A C 1
ATOM 3209 O O . PRO A 1 417 ? 7.401 -17.945 -6.461 1.00 95.06 417 PRO A O 1
ATOM 3212 N N . GLU A 1 418 ? 8.735 -17.437 -8.204 1.00 94.94 418 GLU A N 1
ATOM 3213 C CA . GLU A 1 418 ? 9.745 -16.698 -7.428 1.00 94.94 418 GLU A CA 1
ATOM 3214 C C . GLU A 1 418 ? 9.935 -15.260 -7.922 1.00 94.94 418 GLU A C 1
ATOM 3216 O O . GLU A 1 418 ? 10.225 -14.368 -7.121 1.00 94.94 418 GLU A O 1
ATOM 3221 N N . TYR A 1 419 ? 9.722 -15.006 -9.215 1.00 95.06 419 TYR A N 1
ATOM 3222 C CA . TYR A 1 419 ? 9.934 -13.703 -9.838 1.00 95.06 419 TYR A CA 1
ATOM 3223 C C . TYR A 1 419 ? 8.667 -13.204 -10.527 1.00 95.06 419 TYR A C 1
ATOM 3225 O O . TYR A 1 419 ? 7.901 -13.976 -11.102 1.00 95.06 419 TYR A O 1
ATOM 3233 N N . MET A 1 420 ? 8.459 -11.891 -10.469 1.00 95.62 420 MET A N 1
ATOM 3234 C CA . MET A 1 420 ? 7.498 -11.167 -11.291 1.00 95.62 420 MET A CA 1
ATOM 3235 C C . MET A 1 420 ? 8.285 -10.223 -12.193 1.00 95.62 420 MET A C 1
ATOM 3237 O O . MET A 1 420 ? 8.912 -9.275 -11.720 1.00 95.62 420 MET A O 1
ATOM 3241 N N . GLU A 1 421 ? 8.269 -10.504 -13.485 1.00 96.06 421 GLU A N 1
ATOM 3242 C CA . GLU A 1 421 ? 9.053 -9.795 -14.489 1.00 96.06 421 GLU A CA 1
ATOM 3243 C C . GLU A 1 421 ? 8.150 -8.841 -15.265 1.00 96.06 421 GLU A C 1
ATOM 3245 O O . GLU A 1 421 ? 7.107 -9.255 -15.769 1.00 96.06 421 GLU A O 1
ATOM 3250 N N . VAL A 1 422 ? 8.541 -7.570 -15.369 1.00 97.31 422 VAL A N 1
ATOM 3251 C CA . VAL A 1 422 ? 7.835 -6.556 -16.166 1.00 97.31 422 VAL A CA 1
ATOM 3252 C C . VAL A 1 422 ? 8.721 -6.129 -17.323 1.00 97.31 422 VAL A C 1
ATOM 3254 O O . VAL A 1 422 ? 9.827 -5.636 -17.108 1.00 97.31 422 VAL A O 1
ATOM 3257 N N . HIS A 1 423 ? 8.237 -6.293 -18.547 1.00 97.56 423 HIS A N 1
ATOM 3258 C CA . HIS A 1 423 ? 8.965 -5.960 -19.767 1.00 97.56 423 HIS A CA 1
ATOM 3259 C C . HIS A 1 423 ? 8.322 -4.754 -20.444 1.00 97.56 423 HIS A C 1
ATOM 3261 O O . HIS A 1 423 ? 7.160 -4.823 -20.832 1.00 97.56 423 HIS A O 1
ATOM 3267 N N . PHE A 1 424 ? 9.079 -3.670 -20.611 1.00 97.94 424 PHE A N 1
ATOM 3268 C CA . PHE A 1 424 ? 8.652 -2.457 -21.308 1.00 97.94 424 PHE A CA 1
ATOM 3269 C C . PHE A 1 424 ? 9.237 -2.433 -22.720 1.00 97.94 424 PHE A C 1
ATOM 3271 O O . PHE A 1 424 ? 10.460 -2.481 -22.880 1.00 97.94 424 PHE A O 1
ATOM 3278 N N . TYR A 1 425 ? 8.383 -2.329 -23.737 1.00 97.50 425 TYR A N 1
ATOM 3279 C CA . TYR A 1 425 ? 8.780 -2.331 -25.145 1.00 97.50 425 TYR A CA 1
ATOM 3280 C C . TYR A 1 425 ? 8.655 -0.945 -25.786 1.00 97.50 425 TYR A C 1
ATOM 3282 O O . TYR A 1 425 ? 7.875 -0.092 -25.359 1.00 97.50 425 TYR A O 1
ATOM 3290 N N . ARG A 1 426 ? 9.459 -0.702 -26.829 1.00 95.56 426 ARG A N 1
ATOM 3291 C CA . ARG A 1 426 ? 9.550 0.598 -27.517 1.00 95.56 426 ARG A CA 1
ATOM 3292 C C . ARG A 1 426 ? 8.234 1.035 -28.170 1.00 95.56 426 ARG A C 1
ATOM 3294 O O . ARG A 1 426 ? 7.965 2.232 -28.270 1.00 95.56 426 ARG A O 1
ATOM 3301 N N . ASP A 1 4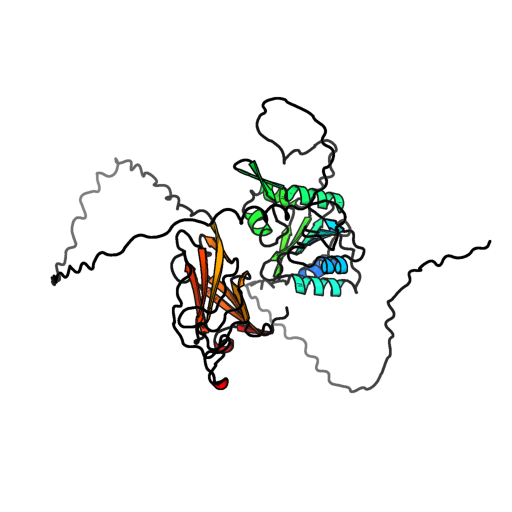27 ? 7.417 0.083 -28.598 1.00 95.44 427 ASP A N 1
ATOM 3302 C CA . ASP A 1 427 ? 6.085 0.288 -29.175 1.00 95.44 427 ASP A CA 1
ATOM 3303 C C . ASP A 1 427 ? 4.986 0.500 -28.116 1.00 95.44 427 ASP A C 1
ATOM 3305 O O . ASP A 1 427 ? 3.808 0.538 -28.458 1.00 95.44 427 ASP A O 1
ATOM 3309 N N . GLY A 1 428 ? 5.360 0.654 -26.841 1.00 95.00 428 GLY A N 1
ATOM 3310 C CA . GLY A 1 428 ? 4.443 0.876 -25.722 1.00 95.00 428 GLY A CA 1
ATOM 3311 C C . GLY A 1 428 ? 3.781 -0.386 -25.183 1.00 95.00 428 GLY A C 1
ATOM 3312 O O . GLY A 1 428 ? 3.019 -0.301 -24.220 1.00 95.00 428 GLY A O 1
ATOM 3313 N N . HIS A 1 429 ? 4.077 -1.546 -25.767 1.00 95.69 429 HIS A N 1
ATOM 3314 C CA . HIS A 1 429 ? 3.652 -2.826 -25.228 1.00 95.69 429 HIS A CA 1
ATOM 3315 C C . HIS A 1 429 ? 4.328 -3.091 -23.877 1.00 95.69 429 HIS A C 1
ATOM 3317 O O . HIS A 1 429 ? 5.494 -2.744 -23.658 1.00 95.69 429 HIS A O 1
ATOM 3323 N N . ILE A 1 430 ? 3.581 -3.694 -22.955 1.00 97.69 430 ILE A N 1
ATOM 3324 C CA . ILE A 1 430 ? 4.086 -4.114 -21.650 1.00 97.69 430 ILE A CA 1
ATOM 3325 C C . ILE A 1 430 ? 3.664 -5.559 -21.434 1.00 97.69 430 ILE A C 1
ATOM 3327 O O . ILE A 1 430 ? 2.498 -5.897 -21.626 1.00 97.69 430 ILE A O 1
ATOM 3331 N N . GLU A 1 431 ? 4.598 -6.393 -20.987 1.00 97.38 431 GLU A N 1
ATOM 3332 C CA . GLU A 1 431 ? 4.310 -7.769 -20.583 1.00 97.38 431 GLU A CA 1
ATOM 3333 C C . GLU A 1 431 ? 4.668 -7.998 -19.128 1.00 97.38 431 GLU A C 1
ATOM 3335 O O . GLU A 1 431 ? 5.657 -7.463 -18.626 1.00 97.38 431 GLU A O 1
ATOM 3340 N N . VAL A 1 432 ? 3.871 -8.834 -18.467 1.00 96.62 432 VAL A N 1
ATOM 3341 C CA . VAL A 1 432 ? 4.113 -9.240 -17.085 1.00 96.62 432 VAL A CA 1
ATOM 3342 C C . VAL A 1 432 ? 4.135 -10.753 -17.022 1.00 96.62 432 VAL A C 1
ATOM 3344 O O . VAL A 1 432 ? 3.123 -11.384 -17.306 1.00 96.62 432 VAL A O 1
ATOM 3347 N N . ALA A 1 433 ? 5.261 -11.338 -16.637 1.00 95.81 433 ALA A N 1
ATOM 3348 C CA . ALA A 1 433 ? 5.419 -12.783 -16.506 1.00 95.81 433 ALA A CA 1
ATOM 3349 C C . ALA A 1 433 ? 5.738 -13.165 -15.059 1.00 95.81 433 ALA A C 1
ATOM 3351 O O . ALA A 1 433 ? 6.297 -12.374 -14.300 1.00 95.81 433 ALA A O 1
ATOM 3352 N N . VAL A 1 434 ? 5.376 -14.389 -14.680 1.00 95.69 434 VAL A N 1
ATOM 3353 C CA . VAL A 1 434 ? 5.785 -14.989 -13.408 1.00 95.69 434 VAL A CA 1
ATOM 3354 C C . VAL A 1 434 ? 6.676 -16.180 -13.714 1.00 95.69 434 VAL A C 1
ATOM 3356 O O . VAL A 1 434 ? 6.280 -17.061 -14.475 1.00 95.69 434 VAL A O 1
ATOM 3359 N N . THR A 1 435 ? 7.870 -16.208 -13.132 1.00 96.25 435 THR A N 1
ATOM 3360 C CA . THR A 1 435 ? 8.904 -17.203 -13.443 1.00 96.25 435 THR A CA 1
ATOM 3361 C C . THR A 1 435 ? 9.466 -17.832 -12.166 1.00 96.25 435 THR A C 1
ATOM 3363 O O . THR A 1 435 ? 9.365 -17.270 -11.072 1.00 96.25 435 THR A O 1
ATOM 3366 N N . GLU A 1 436 ? 10.020 -19.044 -12.287 1.00 96.38 436 GLU A N 1
ATOM 3367 C CA . GLU A 1 436 ? 10.712 -19.730 -11.177 1.00 96.38 436 GLU A CA 1
ATOM 3368 C C . GLU A 1 436 ? 12.141 -19.206 -10.977 1.00 96.38 436 GLU A C 1
ATOM 3370 O O . GLU A 1 436 ? 12.723 -19.372 -9.917 1.00 96.38 436 GLU A O 1
ATOM 3375 N N . SER A 1 437 ? 12.713 -18.564 -11.995 1.00 94.75 437 SER A N 1
ATOM 3376 C CA . SER A 1 437 ? 14.060 -17.995 -11.985 1.00 94.75 437 SER A CA 1
ATOM 3377 C C . SER A 1 437 ? 14.094 -16.735 -12.840 1.00 94.75 437 SER A C 1
ATOM 3379 O O . SER A 1 437 ? 13.321 -16.636 -13.792 1.00 94.75 437 SER A O 1
ATOM 3381 N N . SER A 1 438 ? 15.032 -15.824 -12.578 1.00 91.12 438 SER A N 1
ATOM 3382 C CA . SER A 1 438 ? 15.227 -14.640 -13.422 1.00 91.12 438 SER A CA 1
ATOM 3383 C C . SER A 1 438 ? 15.540 -15.019 -14.874 1.00 91.12 438 SER A C 1
ATOM 3385 O O . SER A 1 438 ? 16.489 -15.770 -15.127 1.00 91.12 438 SER A O 1
ATOM 3387 N N . SER A 1 439 ? 14.791 -14.466 -15.823 1.00 93.50 439 SER A N 1
ATOM 3388 C CA . SER A 1 439 ? 14.968 -14.711 -17.255 1.00 93.50 439 SER A CA 1
ATOM 3389 C C . SER A 1 439 ? 16.162 -13.938 -17.844 1.00 93.50 439 SER A C 1
ATOM 3391 O O . SER A 1 439 ? 16.514 -12.852 -17.375 1.00 93.50 439 SER A O 1
ATOM 3393 N N . PRO A 1 440 ? 16.788 -14.411 -18.933 1.00 94.25 440 PRO A N 1
ATOM 3394 C CA . PRO A 1 440 ? 17.638 -13.544 -19.746 1.00 94.25 440 PRO A CA 1
ATOM 3395 C C . PRO A 1 440 ? 16.800 -12.450 -20.446 1.00 94.25 440 PRO A C 1
ATOM 3397 O O . PRO A 1 440 ? 15.587 -12.613 -20.620 1.00 94.25 440 PRO A O 1
ATOM 3400 N N . PRO A 1 441 ? 17.414 -11.340 -20.903 1.00 94.69 441 PRO A N 1
ATOM 3401 C CA . PRO A 1 441 ? 16.717 -10.354 -21.721 1.00 94.69 441 PRO A CA 1
ATOM 3402 C C . PRO A 1 441 ? 16.142 -10.991 -22.991 1.00 94.69 441 PRO A C 1
ATOM 3404 O O . PRO A 1 441 ? 16.837 -11.702 -23.716 1.00 94.69 441 PRO A O 1
ATOM 3407 N N . ARG A 1 442 ? 14.873 -10.699 -23.283 1.00 95.00 442 ARG A N 1
ATOM 3408 C CA . ARG A 1 442 ? 14.183 -11.175 -24.490 1.00 95.00 442 ARG A CA 1
ATOM 3409 C C . ARG A 1 442 ? 14.706 -10.507 -25.754 1.00 95.00 442 ARG A C 1
ATOM 3411 O O . ARG A 1 442 ? 14.779 -11.141 -26.799 1.00 95.00 442 ARG A O 1
ATOM 3418 N N . LEU A 1 443 ? 15.068 -9.230 -25.642 1.00 95.25 443 LEU A N 1
ATOM 3419 C CA . LEU A 1 443 ? 15.725 -8.466 -26.692 1.00 95.25 443 LEU A CA 1
ATOM 3420 C C . LEU A 1 443 ? 17.126 -8.095 -26.217 1.00 95.25 443 LEU A C 1
ATOM 3422 O O . LEU A 1 443 ? 17.285 -7.515 -25.143 1.00 95.25 443 LEU A O 1
ATOM 3426 N N . LYS A 1 444 ? 18.124 -8.432 -27.034 1.00 94.12 444 LYS A N 1
ATOM 3427 C CA . LYS A 1 444 ? 19.525 -8.070 -26.824 1.00 94.12 444 LYS A CA 1
ATOM 3428 C C . LYS A 1 444 ? 19.819 -6.851 -27.680 1.00 94.12 444 LYS A C 1
ATOM 3430 O O . LYS A 1 444 ? 19.970 -6.972 -28.892 1.00 94.12 444 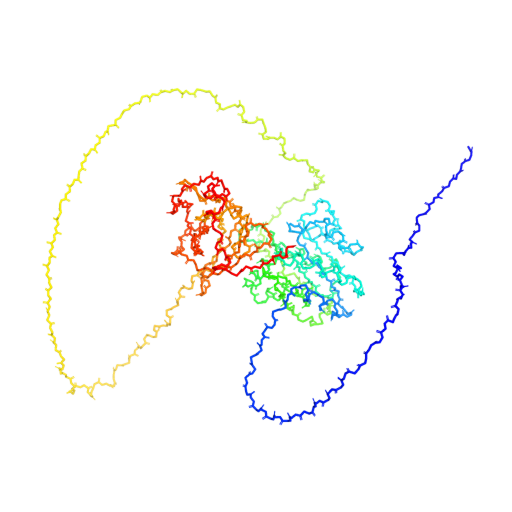LYS A O 1
ATOM 3435 N N . LEU A 1 445 ? 19.797 -5.683 -27.057 1.00 93.31 445 LEU A N 1
ATOM 3436 C CA . LEU A 1 445 ? 19.892 -4.400 -27.747 1.00 93.31 445 LEU A CA 1
ATOM 3437 C C . LEU A 1 445 ? 21.169 -3.683 -27.320 1.00 93.31 445 LEU A C 1
ATOM 3439 O O . LEU A 1 445 ? 21.545 -3.736 -26.155 1.00 93.31 445 LEU A O 1
ATOM 3443 N N . GLU A 1 446 ? 21.812 -2.968 -28.235 1.00 93.69 446 GLU A N 1
ATOM 3444 C CA . GLU A 1 446 ? 22.904 -2.063 -27.871 1.00 93.69 446 GLU A CA 1
ATOM 3445 C C . GLU A 1 446 ? 22.359 -0.818 -27.158 1.00 93.69 446 GLU A C 1
ATOM 3447 O O . GLU A 1 446 ? 21.209 -0.413 -27.374 1.00 93.69 446 GLU A O 1
ATOM 3452 N N . ARG A 1 447 ? 23.177 -0.209 -26.292 1.00 94.62 447 ARG A N 1
ATOM 3453 C CA . ARG A 1 447 ? 22.861 1.063 -25.630 1.00 94.62 447 ARG A CA 1
ATOM 3454 C C . ARG A 1 447 ? 24.067 1.991 -25.640 1.00 94.62 447 ARG A C 1
ATOM 3456 O O . ARG A 1 447 ? 25.184 1.555 -25.382 1.00 94.62 447 ARG A O 1
ATOM 3463 N N . ALA A 1 448 ? 23.821 3.276 -25.872 1.00 96.31 448 ALA A N 1
ATOM 3464 C CA . ALA A 1 448 ? 24.834 4.318 -25.752 1.00 96.31 448 ALA A CA 1
ATOM 3465 C C . ALA A 1 448 ? 25.197 4.600 -24.284 1.00 96.31 448 ALA A C 1
ATOM 3467 O O . ALA A 1 448 ? 26.347 4.894 -23.969 1.00 96.31 448 ALA A O 1
ATOM 3468 N N . SER A 1 449 ? 24.222 4.520 -23.371 1.00 95.44 449 SER A N 1
ATOM 3469 C CA . SER A 1 449 ? 24.439 4.694 -21.932 1.00 95.44 449 SER A CA 1
ATOM 3470 C C . SER A 1 449 ? 23.330 4.021 -21.107 1.00 95.44 449 SER A C 1
ATOM 3472 O O . SER A 1 449 ? 22.287 3.660 -21.654 1.00 95.44 449 SER A O 1
ATOM 3474 N N . PRO A 1 450 ? 23.477 3.911 -19.776 1.00 94.44 450 PRO A N 1
ATOM 3475 C CA . PRO A 1 450 ? 22.407 3.429 -18.901 1.00 94.44 450 PRO A CA 1
ATOM 3476 C C . PRO A 1 450 ? 21.071 4.180 -19.011 1.00 94.44 450 PRO A C 1
ATOM 3478 O O . PRO A 1 450 ? 20.005 3.602 -18.798 1.00 94.44 450 PRO A O 1
ATOM 3481 N N . GLY A 1 451 ? 21.114 5.476 -19.332 1.00 95.62 451 GLY A N 1
ATOM 3482 C CA . GLY A 1 451 ? 19.923 6.323 -19.433 1.00 95.62 451 GLY A CA 1
ATOM 3483 C C . GLY A 1 451 ? 19.295 6.379 -20.824 1.00 95.62 451 GLY A C 1
ATOM 3484 O O . GLY A 1 451 ? 18.127 6.749 -20.931 1.00 95.62 451 GLY A O 1
ATOM 3485 N N . TRP A 1 452 ? 20.057 6.030 -21.866 1.00 96.62 452 TRP A N 1
ATOM 3486 C CA . TRP A 1 452 ? 19.733 6.348 -23.258 1.00 96.62 452 TRP A CA 1
ATOM 3487 C C . TRP A 1 452 ? 20.190 5.249 -24.205 1.00 96.62 452 TRP A C 1
ATOM 3489 O O . TRP A 1 452 ? 21.332 4.783 -24.126 1.00 96.62 452 TRP A O 1
ATOM 3499 N N . ARG A 1 453 ? 19.326 4.878 -25.147 1.00 95.88 453 ARG A N 1
ATOM 3500 C CA . ARG A 1 453 ? 19.658 3.870 -26.149 1.00 95.88 453 ARG A CA 1
ATOM 3501 C C . ARG A 1 453 ? 20.563 4.415 -27.240 1.00 95.88 453 ARG A C 1
ATOM 3503 O O . ARG A 1 453 ? 21.548 3.765 -27.572 1.00 95.88 453 ARG A O 1
ATOM 3510 N N . TYR A 1 454 ? 20.275 5.613 -27.731 1.00 97.38 454 TYR A N 1
ATOM 3511 C CA . TYR A 1 454 ? 21.052 6.287 -28.769 1.00 97.38 454 TYR A CA 1
ATOM 3512 C C . TYR A 1 454 ? 21.871 7.438 -28.180 1.00 97.38 454 TYR A C 1
ATOM 3514 O O . TYR A 1 454 ? 21.451 8.061 -27.203 1.00 97.38 454 TYR A O 1
ATOM 3522 N N . ALA A 1 455 ? 23.037 7.722 -28.766 1.00 97.00 455 ALA A N 1
ATOM 3523 C CA . ALA A 1 455 ? 23.901 8.822 -28.326 1.00 97.00 455 ALA A CA 1
ATOM 3524 C C . ALA A 1 455 ? 23.280 10.195 -28.636 1.00 97.00 455 ALA A C 1
ATOM 3526 O O . ALA A 1 455 ? 23.354 11.114 -27.823 1.00 97.00 455 ALA A O 1
ATOM 3527 N N . GLU A 1 456 ? 22.631 10.313 -29.795 1.00 97.50 456 GLU A N 1
ATOM 3528 C CA . GLU A 1 456 ? 21.865 11.494 -30.187 1.00 97.50 456 GLU A CA 1
ATOM 3529 C C . GLU A 1 456 ? 20.522 11.514 -29.452 1.00 97.50 456 GLU A C 1
ATOM 3531 O O . GLU A 1 456 ? 19.741 10.557 -29.499 1.00 97.50 456 GLU A O 1
ATOM 3536 N N . ARG A 1 457 ? 20.236 12.611 -28.749 1.00 92.00 457 ARG A N 1
ATOM 3537 C CA . ARG A 1 457 ? 19.070 12.704 -27.863 1.00 92.00 457 ARG A CA 1
ATOM 3538 C C . ARG A 1 457 ? 17.759 12.635 -28.643 1.00 92.00 457 ARG A C 1
ATOM 3540 O O . ARG A 1 457 ? 16.798 12.042 -28.164 1.00 92.00 457 ARG A O 1
ATOM 3547 N N . GLU A 1 458 ? 17.747 13.190 -29.845 1.00 95.38 458 GLU A N 1
ATOM 3548 C CA . GLU A 1 458 ? 16.601 13.292 -30.747 1.00 95.38 458 GLU A CA 1
ATOM 3549 C C . GLU A 1 458 ? 16.146 11.921 -31.268 1.00 95.38 458 GLU A C 1
ATOM 3551 O O . GLU A 1 458 ? 14.979 11.750 -31.616 1.00 95.38 458 GLU A O 1
ATOM 3556 N N . GLN A 1 459 ? 17.041 10.929 -31.279 1.00 96.50 459 GLN A N 1
ATOM 3557 C CA . GLN A 1 459 ? 16.722 9.558 -31.682 1.00 96.50 459 GLN A CA 1
ATOM 3558 C C . GLN A 1 459 ? 16.043 8.749 -30.567 1.00 96.50 459 GLN A C 1
ATOM 3560 O O . GLN A 1 459 ? 15.449 7.703 -30.838 1.00 96.50 459 GLN A O 1
ATOM 3565 N N . ASN A 1 460 ? 16.126 9.208 -29.312 1.00 96.62 460 ASN A N 1
ATOM 3566 C CA . ASN A 1 460 ? 15.512 8.527 -28.178 1.00 96.62 460 ASN A CA 1
ATOM 3567 C C . ASN A 1 460 ? 14.055 8.969 -28.027 1.00 96.62 460 ASN A C 1
ATOM 3569 O O . ASN A 1 460 ? 13.768 10.094 -27.613 1.00 96.62 460 ASN A O 1
ATOM 3573 N N . ILE A 1 461 ? 13.123 8.072 -28.343 1.00 95.75 461 ILE A N 1
ATOM 3574 C CA . ILE A 1 461 ? 11.699 8.397 -28.394 1.00 95.75 461 ILE A CA 1
ATOM 3575 C C . ILE A 1 461 ? 11.012 7.952 -27.100 1.00 95.75 461 ILE A C 1
ATOM 3577 O O . ILE A 1 461 ? 11.061 6.782 -26.717 1.00 95.75 461 ILE A O 1
ATOM 3581 N N . ASN A 1 462 ? 10.305 8.881 -26.451 1.00 95.06 462 ASN A N 1
ATOM 3582 C CA . ASN A 1 462 ? 9.374 8.560 -25.373 1.00 95.06 462 ASN A CA 1
ATOM 3583 C C . ASN A 1 462 ? 7.955 8.397 -25.934 1.00 95.06 462 ASN A C 1
ATOM 3585 O O . ASN A 1 462 ? 7.301 9.376 -26.291 1.00 95.06 462 ASN A O 1
ATOM 3589 N N . ASN A 1 463 ? 7.476 7.156 -25.962 1.00 95.00 463 ASN A N 1
ATOM 3590 C CA . ASN A 1 463 ? 6.145 6.812 -26.452 1.00 95.00 463 ASN A CA 1
ATOM 3591 C C . ASN A 1 463 ? 5.089 6.662 -25.343 1.00 95.00 463 ASN A C 1
ATOM 3593 O O . ASN A 1 463 ? 3.953 6.297 -25.642 1.00 95.00 463 ASN A O 1
ATOM 3597 N N . ASP A 1 464 ? 5.409 6.946 -24.078 1.00 95.31 464 ASP A N 1
ATOM 3598 C CA . ASP A 1 464 ? 4.527 6.614 -22.953 1.00 95.31 464 ASP A CA 1
ATOM 3599 C C . ASP A 1 464 ? 3.132 7.263 -23.095 1.00 95.31 464 ASP A C 1
ATOM 3601 O O . ASP A 1 464 ? 2.115 6.585 -22.971 1.00 95.31 464 ASP A O 1
ATOM 3605 N N . HIS A 1 465 ? 3.063 8.547 -23.471 1.00 95.31 465 HIS A N 1
ATOM 3606 C CA . HIS A 1 465 ? 1.797 9.273 -23.680 1.00 95.31 465 HIS A CA 1
ATOM 3607 C C . HIS A 1 465 ? 0.951 8.749 -24.848 1.00 95.31 465 HIS A C 1
ATOM 3609 O O . HIS A 1 465 ? -0.243 9.038 -24.917 1.00 95.31 465 HIS A O 1
ATOM 3615 N N . LYS A 1 466 ? 1.560 8.017 -25.785 1.00 95.44 466 LYS A N 1
ATOM 3616 C CA . LYS A 1 466 ? 0.856 7.444 -26.934 1.00 95.44 466 LYS A CA 1
ATOM 3617 C C . LYS A 1 466 ? 0.095 6.175 -26.550 1.00 95.44 466 LYS A C 1
ATOM 3619 O O . LYS A 1 466 ? -0.953 5.904 -27.130 1.00 95.44 466 LYS A O 1
ATOM 3624 N N . PHE A 1 467 ? 0.617 5.410 -25.592 1.00 93.75 467 PHE A N 1
ATOM 3625 C CA . PHE A 1 467 ? 0.136 4.059 -25.286 1.00 93.75 467 PHE A CA 1
ATOM 3626 C C . PHE A 1 467 ? -0.403 3.895 -23.861 1.00 93.75 467 PHE A C 1
ATOM 3628 O O . PHE A 1 467 ? -1.001 2.867 -23.545 1.00 93.75 467 PHE A O 1
ATOM 3635 N N . ALA A 1 468 ? -0.236 4.903 -23.005 1.00 95.38 468 ALA A N 1
ATOM 3636 C CA . ALA A 1 468 ? -0.646 4.860 -21.611 1.00 95.38 468 ALA A CA 1
ATOM 3637 C C . ALA A 1 468 ? -1.369 6.135 -21.178 1.00 95.38 468 ALA A C 1
ATOM 3639 O O . ALA A 1 468 ? -1.263 7.198 -21.796 1.00 95.38 468 ALA A O 1
ATOM 3640 N N . ARG A 1 469 ? -2.098 6.039 -20.063 1.00 95.62 469 ARG A N 1
ATOM 3641 C CA . ARG A 1 469 ? -2.684 7.219 -19.422 1.00 95.62 469 ARG A CA 1
ATOM 3642 C C . ARG A 1 469 ? -1.625 7.856 -18.545 1.00 95.62 469 ARG A C 1
ATOM 3644 O O . ARG A 1 469 ? -1.234 7.261 -17.548 1.00 95.62 469 ARG A O 1
ATOM 3651 N N . CYS A 1 470 ? -1.184 9.050 -18.914 1.00 96.00 470 CYS A N 1
ATOM 3652 C CA . CYS A 1 470 ? -0.149 9.773 -18.194 1.00 96.00 470 CYS A CA 1
ATOM 3653 C C . CYS A 1 470 ? -0.706 11.055 -17.581 1.00 96.00 470 CYS A C 1
ATOM 3655 O O . CYS A 1 470 ? -1.391 11.829 -18.251 1.00 96.00 470 CYS A O 1
ATOM 3657 N N . GLN A 1 471 ? -0.381 11.296 -16.317 1.00 93.69 471 GLN A N 1
ATOM 3658 C CA . GLN A 1 471 ? -0.773 12.497 -15.589 1.00 93.69 471 GLN A CA 1
ATOM 3659 C C . GLN A 1 471 ? 0.356 12.951 -14.668 1.00 93.69 471 GLN A C 1
ATOM 3661 O O . GLN A 1 471 ? 1.175 12.145 -14.224 1.00 93.69 471 GLN A O 1
ATOM 3666 N N . ARG A 1 472 ? 0.408 14.250 -14.361 1.00 90.56 472 ARG A N 1
ATOM 3667 C CA . ARG A 1 472 ? 1.310 14.740 -13.316 1.00 90.56 472 ARG A CA 1
ATOM 3668 C C . ARG A 1 472 ? 0.877 14.158 -11.973 1.00 90.56 472 ARG A C 1
ATOM 3670 O O . ARG A 1 472 ? -0.262 14.350 -11.554 1.00 90.56 472 ARG A O 1
ATOM 3677 N N . GLY A 1 473 ? 1.781 13.427 -11.334 1.00 69.06 473 GLY A N 1
ATOM 3678 C CA . GLY A 1 473 ? 1.573 12.868 -10.009 1.00 69.06 473 GLY A CA 1
ATOM 3679 C C . GLY A 1 473 ? 1.831 13.927 -8.942 1.00 69.06 473 GLY A C 1
ATOM 3680 O O . GLY A 1 473 ? 2.888 14.552 -8.933 1.00 69.06 473 GLY A O 1
ATOM 3681 N N . TYR A 1 474 ? 0.863 14.109 -8.046 1.00 48.66 474 TYR A N 1
ATOM 3682 C CA . TYR A 1 474 ? 1.095 14.678 -6.722 1.00 48.66 474 TYR A CA 1
ATOM 3683 C C . TYR A 1 474 ? 1.526 13.521 -5.817 1.00 48.66 474 TYR A C 1
ATOM 3685 O O . TYR A 1 474 ? 0.682 12.718 -5.417 1.00 48.66 474 TYR A O 1
ATOM 3693 N N . PHE A 1 475 ? 2.825 13.397 -5.560 1.00 48.59 475 PHE A N 1
ATOM 3694 C CA . PHE A 1 475 ? 3.282 12.777 -4.319 1.00 48.59 475 PHE A CA 1
ATOM 3695 C C . PHE A 1 475 ? 3.323 13.832 -3.221 1.00 48.59 475 PHE A C 1
ATOM 3697 O O . PHE A 1 475 ? 3.701 14.984 -3.547 1.00 48.59 475 PHE A O 1
#

Radius of gyration: 34.34 Å; chains: 1; bounding box: 91×104×97 Å

pLDDT: mean 73.2, std 26.24, range [27.25, 98.31]